Protein AF-0000000083897478 (afdb_homodimer)

Structure (mmCIF, N/CA/C/O backbone):
data_AF-0000000083897478-model_v1
#
loop_
_entity.id
_entity.type
_entity.pdbx_description
1 polymer 'BAR domain-containing protein'
#
loop_
_atom_site.group_PDB
_atom_site.id
_atom_site.type_symbol
_atom_site.label_atom_id
_atom_site.label_alt_id
_atom_site.label_comp_id
_atom_site.label_asym_id
_atom_site.label_entity_id
_atom_site.label_seq_id
_atom_site.pdbx_PDB_ins_code
_atom_site.Cartn_x
_atom_site.Cartn_y
_atom_site.Cartn_z
_atom_site.occupancy
_atom_site.B_iso_or_equiv
_atom_site.auth_seq_id
_atom_site.auth_comp_id
_atom_site.auth_asym_id
_atom_site.auth_atom_id
_atom_site.pdbx_PDB_model_num
ATOM 1 N N . LYS A 1 1 ? 1.469 -57.281 -15.812 1 53.16 1 LYS A N 1
ATOM 2 C CA . LYS A 1 1 ? 0.542 -56.312 -16.391 1 53.16 1 LYS A CA 1
ATOM 3 C C . LYS A 1 1 ? -0.141 -55.5 -15.297 1 53.16 1 LYS A C 1
ATOM 5 O O . LYS A 1 1 ? -0.226 -54.25 -15.398 1 53.16 1 LYS A O 1
ATOM 10 N N . THR A 1 2 ? -0.532 -56.094 -14.195 1 53.53 2 THR A N 1
ATOM 11 C CA . THR A 1 2 ? -1.272 -55.438 -13.117 1 53.53 2 THR A CA 1
ATOM 12 C C . THR A 1 2 ? -0.36 -54.5 -12.312 1 53.53 2 THR A C 1
ATOM 14 O O . THR A 1 2 ? -0.757 -53.406 -11.945 1 53.53 2 THR A O 1
ATOM 17 N N . ASN A 1 3 ? 0.884 -55 -12.125 1 54.34 3 ASN A N 1
ATOM 18 C CA . ASN A 1 3 ? 1.812 -54.219 -11.312 1 54.34 3 ASN A CA 1
ATOM 19 C C . ASN A 1 3 ? 2.254 -52.938 -12.039 1 54.34 3 ASN A C 1
ATOM 21 O O . ASN A 1 3 ? 2.385 -51.906 -11.422 1 54.34 3 ASN A O 1
ATOM 25 N N . LEU A 1 4 ? 2.527 -53.125 -13.305 1 49.84 4 LEU A N 1
ATOM 26 C CA . LEU A 1 4 ? 2.93 -51.969 -14.109 1 49.84 4 LEU A CA 1
ATOM 27 C C . LEU A 1 4 ? 1.809 -50.938 -14.172 1 49.84 4 LEU A C 1
ATOM 29 O O . LEU A 1 4 ? 2.062 -49.719 -14.094 1 49.84 4 LEU A O 1
ATOM 33 N N . LEU A 1 5 ? 0.63 -51.406 -14.336 1 52.62 5 LEU A N 1
ATOM 34 C CA . LEU A 1 5 ? -0.529 -50.531 -14.359 1 52.62 5 LEU A CA 1
ATOM 35 C C . LEU A 1 5 ? -0.685 -49.812 -13.023 1 52.62 5 LEU A C 1
ATOM 37 O O . LEU A 1 5 ? -1.032 -48.625 -13 1 52.62 5 LEU A O 1
ATOM 41 N N . LYS A 1 6 ? -0.397 -50.625 -11.984 1 56.25 6 LYS A N 1
ATOM 42 C CA . LYS A 1 6 ? -0.484 -50.031 -10.656 1 56.25 6 LYS A CA 1
ATOM 43 C C . LYS A 1 6 ? 0.585 -48.969 -10.461 1 56.25 6 LYS A C 1
ATOM 45 O O . LYS A 1 6 ? 0.312 -47.906 -9.898 1 56.25 6 LYS A O 1
ATOM 50 N N . LEU A 1 7 ? 1.729 -49.281 -10.906 1 50.38 7 LEU A N 1
ATOM 51 C CA . LEU A 1 7 ? 2.824 -48.312 -10.781 1 50.38 7 LEU A CA 1
ATOM 52 C C . LEU A 1 7 ? 2.557 -47.062 -11.609 1 50.38 7 LEU A C 1
ATOM 54 O O . LEU A 1 7 ? 2.84 -45.969 -11.172 1 50.38 7 LEU A O 1
ATOM 58 N N . GLU A 1 8 ? 2.018 -47.312 -12.75 1 58.03 8 GLU A N 1
ATOM 59 C CA . GLU A 1 8 ? 1.649 -46.219 -13.617 1 58.03 8 GLU A CA 1
ATOM 60 C C . GLU A 1 8 ? 0.561 -45.344 -12.969 1 58.03 8 GLU A C 1
ATOM 62 O O . GLU A 1 8 ? 0.608 -44.125 -13.039 1 58.03 8 GLU A O 1
ATOM 67 N N . PHE A 1 9 ? -0.264 -46.156 -12.32 1 58.88 9 PHE A N 1
ATOM 68 C CA . PHE A 1 9 ? -1.345 -45.438 -11.633 1 58.88 9 PHE A CA 1
ATOM 69 C C . PHE A 1 9 ? -0.81 -44.656 -10.445 1 58.88 9 PHE A C 1
ATOM 71 O O . PHE A 1 9 ? -1.193 -43.5 -10.242 1 58.88 9 PHE A O 1
ATOM 78 N N . LEU A 1 10 ? 0.057 -45.25 -9.758 1 56.03 10 LEU A N 1
ATOM 79 C CA . LEU A 1 10 ? 0.607 -44.594 -8.578 1 56.03 10 LEU A CA 1
ATOM 80 C C . LEU A 1 10 ? 1.448 -43.375 -8.977 1 56.03 10 LEU A C 1
ATOM 82 O O . LEU A 1 10 ? 1.384 -42.344 -8.32 1 56.03 10 LEU A O 1
ATOM 86 N N . GLU A 1 11 ? 2.303 -43.625 -9.945 1 64.94 11 GLU A N 1
ATOM 87 C CA . GLU A 1 11 ? 3.115 -42.5 -10.422 1 64.94 11 GLU A CA 1
ATOM 88 C C . GLU A 1 11 ? 2.242 -41.375 -10.93 1 64.94 11 GLU A C 1
ATOM 90 O O . GLU A 1 11 ? 2.533 -40.188 -10.672 1 64.94 11 GLU A O 1
ATOM 95 N N . GLY A 1 12 ? 1.214 -41.812 -11.523 1 67.38 12 GLY A N 1
ATOM 96 C CA . GLY A 1 12 ? 0.266 -40.812 -11.984 1 67.38 12 GLY A CA 1
ATOM 97 C C . GLY A 1 12 ? -0.373 -40 -10.859 1 67.38 12 GLY A C 1
ATOM 98 O O . GLY A 1 12 ? -0.502 -38.781 -10.945 1 67.38 12 GLY A O 1
ATOM 99 N N . LEU A 1 13 ? -0.643 -40.75 -9.82 1 68.5 13 LEU A N 1
ATOM 100 C CA . LEU A 1 13 ? -1.272 -40.125 -8.672 1 68.5 13 LEU A CA 1
ATOM 101 C C . LEU A 1 13 ? -0.302 -39.156 -7.98 1 68.5 13 LEU A C 1
ATOM 103 O O . LEU A 1 13 ? -0.696 -38.094 -7.539 1 68.5 13 LEU A O 1
ATOM 107 N N . ASN A 1 14 ? 0.875 -39.656 -7.996 1 79.12 14 ASN A N 1
ATOM 108 C CA . ASN A 1 14 ? 1.877 -38.812 -7.352 1 79.12 14 ASN A CA 1
ATOM 109 C C . ASN A 1 14 ? 2.113 -37.531 -8.133 1 79.12 14 ASN A C 1
ATOM 111 O O . ASN A 1 14 ? 2.246 -36.438 -7.539 1 79.12 14 ASN A O 1
ATOM 115 N N . ILE A 1 15 ? 2.107 -37.656 -9.414 1 79.5 15 ILE A N 1
ATOM 116 C CA . ILE A 1 15 ? 2.326 -36.5 -10.258 1 79.5 15 ILE A CA 1
ATOM 117 C C . ILE A 1 15 ? 1.143 -35.531 -10.133 1 79.5 15 ILE A C 1
ATOM 119 O O . ILE A 1 15 ? 1.325 -34.312 -10.047 1 79.5 15 ILE A O 1
ATOM 123 N N . GLU A 1 16 ? 0.007 -36.125 -10.086 1 82.62 16 GLU A N 1
ATOM 124 C CA . GLU A 1 16 ? -1.196 -35.312 -9.961 1 82.62 16 GLU A CA 1
ATOM 125 C C . GLU A 1 16 ? -1.204 -34.531 -8.648 1 82.62 16 GLU A C 1
ATOM 127 O O . GLU A 1 16 ? -1.572 -33.375 -8.609 1 82.62 16 GLU A O 1
ATOM 132 N N . ARG A 1 17 ? -0.839 -35.219 -7.68 1 85.44 17 ARG A N 1
ATOM 133 C CA . ARG A 1 17 ? -0.801 -34.594 -6.371 1 85.44 17 ARG A CA 1
ATOM 134 C C . ARG A 1 17 ? 0.211 -33.438 -6.352 1 85.44 17 ARG A C 1
ATOM 136 O O . ARG A 1 17 ? -0.065 -32.375 -5.809 1 85.44 17 ARG A O 1
ATOM 143 N N . ARG A 1 18 ? 1.296 -33.625 -6.898 1 83.56 18 ARG A N 1
ATOM 144 C CA . ARG A 1 18 ? 2.332 -32.625 -6.934 1 83.56 18 ARG A CA 1
ATOM 145 C C . ARG A 1 18 ? 1.878 -31.406 -7.742 1 83.56 18 ARG A C 1
ATOM 147 O O . ARG A 1 18 ? 2.107 -30.25 -7.344 1 83.56 18 ARG A O 1
ATOM 154 N N . MET A 1 19 ? 1.272 -31.719 -8.852 1 87.06 19 MET A N 1
ATOM 155 C CA . MET A 1 19 ? 0.781 -30.641 -9.703 1 87.06 19 MET A CA 1
ATOM 156 C C . MET A 1 19 ? -0.287 -29.812 -8.984 1 87.06 19 MET A C 1
ATOM 158 O O . MET A 1 19 ? -0.298 -28.594 -9.07 1 87.06 19 MET A O 1
ATOM 162 N N . GLU A 1 20 ? -1.126 -30.516 -8.32 1 90.12 20 GLU A N 1
ATOM 163 C CA . GLU A 1 20 ? -2.172 -29.828 -7.582 1 90.12 20 GLU A CA 1
ATOM 164 C C . GLU A 1 20 ? -1.58 -28.953 -6.48 1 90.12 20 GLU A C 1
ATOM 166 O O . GLU A 1 20 ? -2.062 -27.844 -6.234 1 90.12 20 GLU A O 1
ATOM 171 N N . LEU A 1 21 ? -0.579 -29.453 -5.855 1 90.31 21 LEU A N 1
ATOM 172 C CA . LEU A 1 21 ? 0.091 -28.688 -4.812 1 90.31 21 LEU A CA 1
ATOM 173 C C . LEU A 1 21 ? 0.73 -27.438 -5.387 1 90.31 21 LEU A C 1
ATOM 175 O O . LEU A 1 21 ? 0.598 -26.344 -4.812 1 90.31 21 LEU A O 1
ATOM 179 N N . VAL A 1 22 ? 1.397 -27.547 -6.52 1 90 22 VAL A N 1
ATOM 180 C CA . VAL A 1 22 ? 2.014 -26.406 -7.184 1 90 22 VAL A CA 1
ATOM 181 C C . VAL A 1 22 ? 0.939 -25.406 -7.574 1 90 22 VAL A C 1
ATOM 183 O O . VAL A 1 22 ? 1.136 -24.188 -7.434 1 90 22 VAL A O 1
ATOM 186 N N . ARG A 1 23 ? -0.136 -25.859 -8.039 1 94.12 23 ARG A N 1
ATOM 187 C CA . ARG A 1 23 ? -1.241 -25 -8.438 1 94.12 23 ARG A CA 1
ATOM 188 C C . ARG A 1 23 ? -1.737 -24.172 -7.258 1 94.12 23 ARG A C 1
ATOM 190 O O . ARG A 1 23 ? -1.846 -22.938 -7.359 1 94.12 23 ARG A O 1
ATOM 197 N N . VAL A 1 24 ? -2.012 -24.828 -6.148 1 95.31 24 VAL A N 1
ATOM 198 C CA . VAL A 1 24 ? -2.568 -24.172 -4.965 1 95.31 24 VAL A CA 1
ATOM 199 C C . VAL A 1 24 ? -1.572 -23.156 -4.418 1 95.31 24 VAL A C 1
ATOM 201 O O . VAL A 1 24 ? -1.948 -22.031 -4.078 1 95.31 24 VAL A O 1
ATOM 204 N N . VAL A 1 25 ? -0.342 -23.578 -4.348 1 93.94 25 VAL A N 1
ATOM 205 C CA . VAL A 1 25 ? 0.704 -22.703 -3.826 1 93.94 25 VAL A CA 1
ATOM 206 C C . VAL A 1 25 ? 0.848 -21.484 -4.719 1 93.94 25 VAL A C 1
ATOM 208 O O . VAL A 1 25 ? 0.965 -20.359 -4.227 1 93.94 25 VAL A O 1
ATOM 211 N N . SER A 1 26 ? 0.849 -21.688 -6.023 1 94.06 26 SER A N 1
ATOM 212 C CA . SER A 1 26 ? 0.955 -20.594 -6.977 1 94.06 26 SER A CA 1
ATOM 213 C C . SER A 1 26 ? -0.237 -19.641 -6.867 1 94.06 26 SER A C 1
ATOM 215 O O . SER A 1 26 ? -0.071 -18.422 -6.883 1 94.06 26 SER A O 1
ATOM 217 N N . HIS A 1 27 ? -1.351 -20.219 -6.703 1 96.38 27 HIS A N 1
ATOM 218 C CA . HIS A 1 27 ? -2.57 -19.438 -6.57 1 96.38 27 HIS A CA 1
ATOM 219 C C . HIS A 1 27 ? -2.537 -18.578 -5.312 1 96.38 27 HIS A C 1
ATOM 221 O O . HIS A 1 27 ? -2.805 -17.375 -5.375 1 96.38 27 HIS A O 1
ATOM 227 N N . ASN A 1 28 ? -2.23 -19.156 -4.234 1 96.56 28 ASN A N 1
ATOM 228 C CA . ASN A 1 28 ? -2.205 -18.453 -2.961 1 96.56 28 ASN A CA 1
ATOM 229 C C . ASN A 1 28 ? -1.157 -17.344 -2.957 1 96.56 28 ASN A C 1
ATOM 231 O O . ASN A 1 28 ? -1.423 -16.234 -2.492 1 96.56 28 ASN A O 1
ATOM 235 N N . THR A 1 29 ? 0.004 -17.656 -3.449 1 96.12 29 THR A N 1
ATOM 236 C CA . THR A 1 29 ? 1.074 -16.672 -3.52 1 96.12 29 THR A CA 1
ATOM 237 C C . THR A 1 29 ? 0.668 -15.5 -4.402 1 96.12 29 THR A C 1
ATOM 239 O O . THR A 1 29 ? 0.901 -14.336 -4.051 1 96.12 29 THR A O 1
ATOM 242 N N . HIS A 1 30 ? 0.073 -15.836 -5.496 1 96.5 30 HIS A N 1
ATOM 243 C CA . HIS A 1 30 ? -0.423 -14.812 -6.406 1 96.5 30 HIS A CA 1
ATOM 244 C C . HIS A 1 30 ? -1.408 -13.883 -5.707 1 96.5 30 HIS A C 1
ATOM 246 O O . HIS A 1 30 ? -1.265 -12.656 -5.766 1 96.5 30 HIS A O 1
ATOM 252 N N . LYS A 1 31 ? -2.322 -14.461 -5.082 1 97.25 31 LYS A N 1
ATOM 253 C CA . LYS A 1 31 ? -3.377 -13.703 -4.414 1 97.25 31 LYS A CA 1
ATOM 254 C C . LYS A 1 31 ? -2.797 -12.766 -3.363 1 97.25 31 LYS A C 1
ATOM 256 O O . LYS A 1 31 ? -3.15 -11.586 -3.314 1 97.25 31 LYS A O 1
ATOM 261 N N . LYS A 1 32 ? -1.965 -13.281 -2.518 1 97.44 32 LYS A N 1
ATOM 262 C CA . LYS A 1 32 ? -1.37 -12.469 -1.457 1 97.44 32 LYS A CA 1
ATOM 263 C C . LYS A 1 32 ? -0.482 -11.375 -2.033 1 97.44 32 LYS A C 1
ATOM 265 O O . LYS A 1 32 ? -0.435 -10.266 -1.5 1 97.44 32 LYS A O 1
ATOM 270 N N . MET A 1 33 ? 0.235 -11.672 -3.082 1 96.69 33 MET A N 1
ATOM 271 C CA . MET A 1 33 ? 1.104 -10.688 -3.709 1 96.69 33 MET A CA 1
ATOM 272 C C . MET A 1 33 ? 0.288 -9.547 -4.305 1 96.69 33 MET A C 1
ATOM 274 O O . MET A 1 33 ? 0.686 -8.383 -4.227 1 96.69 33 MET A O 1
ATOM 278 N N . VAL A 1 34 ? -0.847 -9.891 -4.91 1 96.5 34 VAL A N 1
ATOM 279 C CA . VAL A 1 34 ? -1.739 -8.891 -5.48 1 96.5 34 VAL A CA 1
ATOM 280 C C . VAL A 1 34 ? -2.18 -7.91 -4.391 1 96.5 34 VAL A C 1
ATOM 282 O O . VAL A 1 34 ? -2.266 -6.703 -4.629 1 96.5 34 VAL A O 1
ATOM 285 N N . SER A 1 35 ? -2.383 -8.406 -3.213 1 95.69 35 SER A N 1
ATOM 286 C CA . SER A 1 35 ? -2.84 -7.582 -2.1 1 95.69 35 SER A CA 1
ATOM 287 C C . SER A 1 35 ? -1.755 -6.609 -1.649 1 95.69 35 SER A C 1
ATOM 289 O O . SER A 1 35 ? -2.043 -5.621 -0.971 1 95.69 35 SER A O 1
ATOM 291 N N . CYS A 1 36 ? -0.493 -6.852 -2.018 1 95.25 36 CYS A N 1
ATOM 292 C CA . CYS A 1 36 ? 0.625 -6.004 -1.612 1 95.25 36 CYS A CA 1
ATOM 293 C C . CYS A 1 36 ? 0.799 -4.832 -2.57 1 95.25 36 CYS A C 1
ATOM 295 O O . CYS A 1 36 ? 1.509 -3.875 -2.264 1 95.25 36 CYS A O 1
ATOM 297 N N . LEU A 1 37 ? 0.216 -4.918 -3.732 1 93.38 37 LEU A N 1
ATOM 298 C CA . LEU A 1 37 ? 0.364 -3.871 -4.738 1 93.38 37 LEU A CA 1
ATOM 299 C C . LEU A 1 37 ? -0.63 -2.74 -4.496 1 93.38 37 LEU A C 1
ATOM 301 O O . LEU A 1 37 ? -1.756 -2.982 -4.055 1 93.38 37 LEU A O 1
ATOM 305 N N . GLN A 1 38 ? -0.281 -1.584 -4.77 1 91.19 38 GLN A N 1
ATOM 306 C CA . GLN A 1 38 ? -1.121 -0.417 -4.52 1 91.19 38 GLN A CA 1
ATOM 307 C C . GLN A 1 38 ? -1.828 0.035 -5.793 1 91.19 38 GLN A C 1
ATOM 309 O O . GLN A 1 38 ? -2.863 0.701 -5.73 1 91.19 38 GLN A O 1
ATOM 314 N N . GLY A 1 39 ? -1.326 -0.316 -6.898 1 87.5 39 GLY A N 1
ATOM 315 C CA . GLY A 1 39 ? -1.896 0.089 -8.172 1 87.5 39 GLY A CA 1
ATOM 316 C C . GLY A 1 39 ? -2.961 -0.866 -8.68 1 87.5 39 GLY A C 1
ATOM 317 O O . GLY A 1 39 ? -3.168 -1.936 -8.102 1 87.5 39 GLY A O 1
ATOM 318 N N . HIS A 1 40 ? -3.648 -0.454 -9.711 1 85.25 40 HIS A N 1
ATOM 319 C CA . HIS A 1 40 ? -4.664 -1.274 -10.359 1 85.25 40 HIS A CA 1
ATOM 320 C C . HIS A 1 40 ? -4.035 -2.293 -11.305 1 85.25 40 HIS A C 1
ATOM 322 O O . HIS A 1 40 ? -3.502 -1.927 -12.352 1 85.25 40 HIS A O 1
ATOM 328 N N . ILE A 1 41 ? -4.215 -3.406 -10.977 1 88.19 41 ILE A N 1
ATOM 329 C CA . ILE A 1 41 ? -3.645 -4.484 -11.773 1 88.19 41 ILE A CA 1
ATOM 330 C C . ILE A 1 41 ? -4.277 -4.48 -13.164 1 88.19 41 ILE A C 1
ATOM 332 O O . ILE A 1 41 ? -5.492 -4.324 -13.297 1 88.19 41 ILE A O 1
ATOM 336 N N . GLY A 1 42 ? -3.5 -4.691 -14.195 1 89 42 GLY A N 1
ATOM 337 C CA . GLY A 1 42 ? -4 -4.781 -15.562 1 89 42 GLY A CA 1
ATOM 338 C C . GLY A 1 42 ? -4.105 -3.43 -16.25 1 89 42 GLY A C 1
ATOM 339 O O . GLY A 1 42 ? -4.293 -3.357 -17.469 1 89 42 GLY A O 1
ATOM 340 N N . ALA A 1 43 ? -4.027 -2.359 -15.469 1 88.81 43 ALA A N 1
ATOM 341 C CA . ALA A 1 43 ? -4.129 -1.023 -16.047 1 88.81 43 ALA A CA 1
ATOM 342 C C . ALA A 1 43 ? -2.82 -0.616 -16.719 1 88.81 43 ALA A C 1
ATOM 344 O O . ALA A 1 43 ? -1.753 -1.129 -16.375 1 88.81 43 ALA A O 1
ATOM 345 N N . GLU A 1 44 ? -2.971 0.262 -17.672 1 91.06 44 GLU A N 1
ATOM 346 C CA . GLU A 1 44 ? -1.782 0.799 -18.328 1 91.06 44 GLU A CA 1
ATOM 347 C C . GLU A 1 44 ? -0.993 1.701 -17.375 1 91.06 44 GLU A C 1
ATOM 349 O O . GLU A 1 44 ? -1.524 2.172 -16.375 1 91.06 44 GLU A O 1
ATOM 354 N N . ALA A 1 45 ? 0.242 2 -17.719 1 90.38 45 ALA A N 1
ATOM 355 C CA . ALA A 1 45 ? 1.207 2.697 -16.875 1 90.38 45 ALA A CA 1
ATOM 356 C C . ALA A 1 45 ? 0.659 4.043 -16.406 1 90.38 45 ALA A C 1
ATOM 358 O O . ALA A 1 45 ? 0.707 4.363 -15.211 1 90.38 45 ALA A O 1
ATOM 359 N N . GLU A 1 46 ? 0.128 4.805 -17.281 1 92.25 46 GLU A N 1
ATOM 360 C CA . GLU A 1 46 ? -0.34 6.148 -16.953 1 92.25 46 GLU A CA 1
ATOM 361 C C . GLU A 1 46 ? -1.511 6.094 -15.969 1 92.25 46 GLU A C 1
ATOM 363 O O . GLU A 1 46 ? -1.548 6.848 -15 1 92.25 46 GLU A O 1
ATOM 368 N N . LYS A 1 47 ? -2.443 5.301 -16.344 1 93.19 47 LYS A N 1
ATOM 369 C CA . LYS A 1 47 ? -3.607 5.148 -15.477 1 93.19 47 LYS A CA 1
ATOM 370 C C . LYS A 1 47 ? -3.205 4.617 -14.109 1 93.19 47 LYS A C 1
ATOM 372 O O . LYS A 1 47 ? -3.74 5.047 -13.086 1 93.19 47 LYS A O 1
ATOM 377 N N . ARG A 1 48 ? -2.252 3.723 -14.039 1 93 48 ARG A N 1
ATOM 378 C CA . ARG A 1 48 ? -1.775 3.146 -12.781 1 93 48 ARG A CA 1
ATOM 379 C C . ARG A 1 48 ? -1.095 4.203 -11.922 1 93 48 ARG A C 1
ATOM 381 O O . ARG A 1 48 ? -1.331 4.273 -10.711 1 93 48 ARG A O 1
ATOM 388 N N . HIS A 1 49 ? -0.267 4.996 -12.539 1 94.81 49 HIS A N 1
ATOM 389 C CA . HIS A 1 49 ? 0.443 6.051 -11.828 1 94.81 49 HIS A CA 1
ATOM 390 C C . HIS A 1 49 ? -0.53 7.023 -11.172 1 94.81 49 HIS A C 1
ATOM 392 O O . HIS A 1 49 ? -0.367 7.383 -10 1 94.81 49 HIS A O 1
ATOM 398 N N . LYS A 1 50 ? -1.567 7.391 -11.875 1 94.75 50 LYS A N 1
ATOM 399 C CA . LYS A 1 50 ? -2.533 8.383 -11.422 1 94.75 50 LYS A CA 1
ATOM 400 C C . LYS A 1 50 ? -3.35 7.859 -10.242 1 94.75 50 LYS A C 1
ATOM 402 O O . LYS A 1 50 ? -3.785 8.633 -9.383 1 94.75 50 LYS A O 1
ATOM 407 N N . LYS A 1 51 ? -3.471 6.621 -10.141 1 94.12 51 LYS A N 1
ATOM 408 C CA . LYS A 1 51 ? -4.348 6.031 -9.133 1 94.12 51 LYS A CA 1
ATOM 409 C C . LYS A 1 51 ? -3.57 5.672 -7.867 1 94.12 51 LYS A C 1
ATOM 411 O O . LYS A 1 51 ? -4.164 5.316 -6.848 1 94.12 51 LYS A O 1
ATOM 416 N N . LEU A 1 52 ? -2.273 5.809 -7.93 1 96.25 52 LEU A N 1
ATOM 417 C CA . LEU A 1 52 ? -1.457 5.496 -6.762 1 96.25 52 LEU A CA 1
ATOM 418 C C . LEU A 1 52 ? -1.674 6.523 -5.656 1 96.25 52 LEU A C 1
ATOM 420 O O . LEU A 1 52 ? -1.687 7.73 -5.918 1 96.25 52 LEU A O 1
ATOM 424 N N . PRO A 1 53 ? -1.893 6.07 -4.434 1 96.31 53 PRO A N 1
ATOM 425 C CA . PRO A 1 53 ? -1.982 7.004 -3.309 1 96.31 53 PRO A CA 1
ATOM 426 C C . PRO A 1 53 ? -0.788 7.953 -3.232 1 96.31 53 PRO A C 1
ATOM 428 O O . PRO A 1 53 ? -0.947 9.125 -2.883 1 96.31 53 PRO A O 1
ATOM 431 N N . LEU A 1 54 ? 0.323 7.496 -3.588 1 96.75 54 LEU A N 1
ATOM 432 C CA . LEU A 1 54 ? 1.534 8.312 -3.559 1 96.75 54 LEU A CA 1
ATOM 433 C C . LEU A 1 54 ? 1.432 9.469 -4.539 1 96.75 54 LEU A C 1
ATOM 435 O O . LEU A 1 54 ? 1.936 10.562 -4.27 1 96.75 54 LEU A O 1
ATOM 439 N N . THR A 1 55 ? 0.811 9.203 -5.664 1 97.69 55 THR A N 1
ATOM 440 C CA . THR A 1 55 ? 0.585 10.281 -6.625 1 97.69 55 THR A CA 1
ATOM 441 C C . THR A 1 55 ? -0.365 11.328 -6.051 1 97.69 55 THR A C 1
ATOM 443 O O . THR A 1 55 ? -0.144 12.531 -6.219 1 97.69 55 THR A O 1
ATOM 446 N N . ALA A 1 56 ? -1.363 10.867 -5.402 1 97.56 56 ALA A N 1
ATOM 447 C CA . ALA A 1 56 ? -2.312 11.781 -4.77 1 97.56 56 ALA A CA 1
ATOM 448 C C . ALA A 1 56 ? -1.633 12.625 -3.695 1 97.56 56 ALA A C 1
ATOM 450 O O . ALA A 1 56 ? -1.912 13.812 -3.562 1 97.56 56 ALA A O 1
ATOM 451 N N . LEU A 1 57 ? -0.774 12.031 -2.949 1 97.62 57 LEU A N 1
ATOM 452 C CA . LEU A 1 57 ? -0.008 12.75 -1.938 1 97.62 57 LEU A CA 1
ATOM 453 C C . LEU A 1 57 ? 0.879 13.812 -2.58 1 97.62 57 LEU A C 1
ATOM 455 O O . LEU A 1 57 ? 0.931 14.953 -2.111 1 97.62 57 LEU A O 1
ATOM 459 N N . SER A 1 58 ? 1.553 13.406 -3.625 1 98.06 58 SER A N 1
ATOM 460 C CA . SER A 1 58 ? 2.391 14.344 -4.367 1 98.06 58 SER A CA 1
ATOM 461 C C . SER A 1 58 ? 1.593 15.562 -4.812 1 98.06 58 SER A C 1
ATOM 463 O O . SER A 1 58 ? 2.02 16.703 -4.602 1 98.06 58 SER A O 1
ATOM 465 N N . GLN A 1 59 ? 0.436 15.328 -5.34 1 97.75 59 GLN A N 1
ATOM 466 C CA . GLN A 1 59 ? -0.405 16.406 -5.848 1 97.75 59 GLN A CA 1
ATOM 467 C C . GLN A 1 59 ? -0.873 17.312 -4.715 1 97.75 59 GLN A C 1
ATOM 469 O O . GLN A 1 59 ? -0.886 18.547 -4.855 1 97.75 59 GLN A O 1
ATOM 474 N N . ALA A 1 60 ? -1.213 16.688 -3.652 1 97.06 60 ALA A N 1
ATOM 475 C CA . ALA A 1 60 ? -1.652 17.469 -2.49 1 97.06 60 ALA A CA 1
ATOM 476 C C . ALA A 1 60 ? -0.533 18.359 -1.974 1 97.06 60 ALA A C 1
ATOM 478 O O . ALA A 1 60 ? -0.776 19.516 -1.597 1 97.06 60 ALA A O 1
ATOM 479 N N . MET A 1 61 ? 0.66 17.875 -1.966 1 95.5 61 MET A N 1
ATOM 480 C CA . MET A 1 61 ? 1.804 18.641 -1.469 1 95.5 61 MET A CA 1
ATOM 481 C C . MET A 1 61 ? 2.143 19.797 -2.408 1 95.5 61 MET A C 1
ATOM 483 O O . MET A 1 61 ? 2.389 20.906 -1.959 1 95.5 61 MET A O 1
ATOM 487 N N . VAL A 1 62 ? 2.09 19.516 -3.691 1 96.12 62 VAL A N 1
ATOM 488 C CA . VAL A 1 62 ? 2.385 20.562 -4.672 1 96.12 62 VAL A CA 1
ATOM 489 C C . VAL A 1 62 ? 1.329 21.656 -4.586 1 96.12 62 VAL A C 1
ATOM 491 O O . VAL A 1 62 ? 1.663 22.844 -4.559 1 96.12 62 VAL A O 1
ATOM 494 N N . GLU A 1 63 ? 0.106 21.266 -4.496 1 95.88 63 GLU A N 1
ATOM 495 C CA . GLU A 1 63 ? -0.985 22.219 -4.375 1 95.88 63 GLU A CA 1
ATOM 496 C C . GLU A 1 63 ? -0.864 23.031 -3.092 1 95.88 63 GLU A C 1
ATOM 498 O O . GLU A 1 63 ? -1.028 24.266 -3.105 1 95.88 63 GLU A O 1
ATOM 503 N N . GLY A 1 64 ? -0.61 22.344 -2.023 1 93.88 64 GLY A N 1
ATOM 504 C CA . GLY A 1 64 ? -0.428 23.016 -0.753 1 93.88 64 GLY A CA 1
ATOM 505 C C . GLY A 1 64 ? 0.733 24 -0.763 1 93.88 64 GLY A C 1
ATOM 506 O O . GLY A 1 64 ? 0.608 25.125 -0.277 1 93.88 64 GLY A O 1
ATOM 507 N N . GLY A 1 65 ? 1.835 23.562 -1.338 1 92.19 65 GLY A N 1
ATOM 508 C CA . GLY A 1 65 ? 2.98 24.438 -1.465 1 92.19 65 GLY A CA 1
ATOM 509 C C . GLY A 1 65 ? 2.68 25.688 -2.273 1 92.19 65 GLY A C 1
ATOM 510 O O . GLY A 1 65 ? 3.094 26.797 -1.901 1 92.19 65 GLY A O 1
ATOM 511 N N . THR A 1 66 ? 1.931 25.562 -3.328 1 93.56 66 THR A N 1
ATOM 512 C CA . THR A 1 66 ? 1.551 26.672 -4.184 1 93.56 66 THR A CA 1
ATOM 513 C C . THR A 1 66 ? 0.639 27.641 -3.436 1 93.56 66 THR A C 1
ATOM 515 O O . THR A 1 66 ? 0.786 28.859 -3.557 1 93.56 66 THR A O 1
ATOM 518 N N . GLN A 1 67 ? -0.219 27.156 -2.639 1 92.06 67 GLN A N 1
ATOM 519 C CA . GLN A 1 67 ? -1.17 27.969 -1.889 1 92.06 67 GLN A CA 1
ATOM 520 C C . GLN A 1 67 ? -0.465 28.766 -0.802 1 92.06 67 GLN A C 1
ATOM 522 O O . GLN A 1 67 ? -0.823 29.922 -0.546 1 92.06 67 GLN A O 1
ATOM 527 N N . LEU A 1 68 ? 0.524 28.172 -0.161 1 87.94 68 LEU A N 1
ATOM 528 C CA . LEU A 1 68 ? 1.239 28.828 0.923 1 87.94 68 LEU A CA 1
ATOM 529 C C . LEU A 1 68 ? 2.201 29.891 0.376 1 87.94 68 LEU A C 1
ATOM 531 O O . LEU A 1 68 ? 2.539 30.844 1.07 1 87.94 68 LEU A O 1
ATOM 535 N N . GLY A 1 69 ? 2.586 29.75 -0.845 1 85 69 GLY A N 1
ATOM 536 C CA . GLY A 1 69 ? 3.43 30.734 -1.499 1 85 69 GLY A CA 1
ATOM 537 C C . GLY A 1 69 ? 4.902 30.375 -1.492 1 85 69 GLY A C 1
ATOM 538 O O . GLY A 1 69 ? 5.363 29.656 -0.593 1 85 69 GLY A O 1
ATOM 539 N N . GLU A 1 70 ? 5.633 30.844 -2.453 1 75.81 70 GLU A N 1
ATOM 540 C CA . GLU A 1 70 ? 7.039 30.516 -2.674 1 75.81 70 GLU A CA 1
ATOM 541 C C . GLU A 1 70 ? 7.922 31.109 -1.584 1 75.81 70 GLU A C 1
ATOM 543 O O . GLU A 1 70 ? 9.039 30.641 -1.351 1 75.81 70 GLU A O 1
ATOM 548 N N . ASP A 1 71 ? 7.371 32.125 -0.882 1 79.06 71 ASP A N 1
ATOM 549 C CA . ASP A 1 71 ? 8.172 32.781 0.141 1 79.06 71 ASP A CA 1
ATOM 550 C C . ASP A 1 71 ? 8.047 32.062 1.486 1 79.06 71 ASP A C 1
ATOM 552 O O . ASP A 1 71 ? 8.766 32.406 2.432 1 79.06 71 ASP A O 1
ATOM 556 N N . SER A 1 72 ? 7.18 31.141 1.552 1 80 72 SER A N 1
ATOM 557 C CA . SER A 1 72 ? 6.996 30.359 2.777 1 80 72 SER A CA 1
ATOM 558 C C . SER A 1 72 ? 7.945 29.172 2.826 1 80 72 SER A C 1
ATOM 560 O O . SER A 1 72 ? 8.078 28.438 1.848 1 80 72 SER A O 1
ATOM 562 N N . SER A 1 73 ? 8.734 29.078 3.9 1 81.06 73 SER A N 1
ATOM 563 C CA . SER A 1 73 ? 9.633 27.953 4.082 1 81.06 73 SER A CA 1
ATOM 564 C C . SER A 1 73 ? 8.883 26.625 3.994 1 81.06 73 SER A C 1
ATOM 566 O O . SER A 1 73 ? 9.352 25.672 3.371 1 81.06 73 SER A O 1
ATOM 568 N N . ILE A 1 74 ? 7.707 26.625 4.535 1 84 74 ILE A N 1
ATOM 569 C CA . ILE A 1 74 ? 6.875 25.422 4.523 1 84 74 ILE A CA 1
ATOM 570 C C . ILE A 1 74 ? 6.434 25.125 3.096 1 84 74 ILE A C 1
ATOM 572 O O . ILE A 1 74 ? 6.457 23.969 2.666 1 84 74 ILE A O 1
ATOM 576 N N . GLY A 1 75 ? 6.008 26.172 2.445 1 88.25 75 GLY A N 1
ATOM 577 C CA . GLY A 1 75 ? 5.562 26 1.069 1 88.25 75 GLY A CA 1
ATOM 578 C C . GLY A 1 75 ? 6.648 25.469 0.154 1 88.25 75 GLY A C 1
ATOM 579 O O . GLY A 1 75 ? 6.41 24.562 -0.638 1 88.25 75 GLY A O 1
ATOM 580 N N . LYS A 1 76 ? 7.84 25.984 0.28 1 87.62 76 LYS A N 1
ATOM 581 C CA . LYS A 1 76 ? 8.977 25.547 -0.517 1 87.62 76 LYS A CA 1
ATOM 582 C C . LYS A 1 76 ? 9.281 24.062 -0.259 1 87.62 76 LYS A C 1
ATOM 584 O O . LYS A 1 76 ? 9.5 23.297 -1.198 1 87.62 76 LYS A O 1
ATOM 589 N N . MET A 1 77 ? 9.273 23.688 0.962 1 89.25 77 MET A N 1
ATOM 590 C CA . MET A 1 77 ? 9.57 22.312 1.329 1 89.25 77 MET A CA 1
ATOM 591 C C . MET A 1 77 ? 8.492 21.375 0.8 1 89.25 77 MET A C 1
ATOM 593 O O . MET A 1 77 ? 8.789 20.266 0.335 1 89.25 77 MET A O 1
ATOM 597 N N . MET A 1 78 ? 7.285 21.844 0.859 1 91.56 78 MET A N 1
ATOM 598 C CA . MET A 1 78 ? 6.18 21.016 0.363 1 91.56 78 MET A CA 1
ATOM 599 C C . MET A 1 78 ? 6.309 20.781 -1.138 1 91.56 78 MET A C 1
ATOM 601 O O . MET A 1 78 ? 6.043 19.688 -1.623 1 91.56 78 MET A O 1
ATOM 605 N N . GLU A 1 79 ? 6.707 21.812 -1.825 1 93.06 79 GLU A N 1
ATOM 606 C CA . GLU A 1 79 ? 6.895 21.688 -3.268 1 93.06 79 GLU A CA 1
ATOM 607 C C . GLU A 1 79 ? 7.996 20.688 -3.592 1 93.06 79 GLU A C 1
ATOM 609 O O . GLU A 1 79 ? 7.836 19.828 -4.473 1 93.06 79 GLU A O 1
ATOM 614 N N . VAL A 1 80 ? 9.055 20.781 -2.887 1 92.5 80 VAL A N 1
ATOM 615 C CA . VAL A 1 80 ? 10.172 19.844 -3.07 1 92.5 80 VAL A CA 1
ATOM 616 C C . VAL A 1 80 ? 9.711 18.422 -2.756 1 92.5 80 VAL A C 1
ATOM 618 O O . VAL A 1 80 ? 9.938 17.5 -3.545 1 92.5 80 VAL A O 1
ATOM 621 N N . CYS A 1 81 ? 9.039 18.281 -1.65 1 94.75 81 CYS A N 1
ATOM 622 C CA . CYS A 1 81 ? 8.547 16.969 -1.251 1 94.75 81 CYS A CA 1
ATOM 623 C C . CYS A 1 81 ? 7.57 16.422 -2.281 1 94.75 81 CYS A C 1
ATOM 625 O O . CYS A 1 81 ? 7.605 15.227 -2.6 1 94.75 81 CYS A O 1
ATOM 627 N N . GLY A 1 82 ? 6.676 17.312 -2.732 1 96.69 82 GLY A N 1
ATOM 628 C CA . GLY A 1 82 ? 5.727 16.891 -3.748 1 96.69 82 GLY A CA 1
ATOM 629 C C . GLY A 1 82 ? 6.395 16.328 -4.988 1 96.69 82 GLY A C 1
ATOM 630 O O . GLY A 1 82 ? 5.965 15.297 -5.52 1 96.69 82 GLY A O 1
ATOM 631 N N . GLU A 1 83 ? 7.43 16.938 -5.438 1 96.56 83 GLU A N 1
ATOM 632 C CA . GLU A 1 83 ? 8.172 16.484 -6.609 1 96.56 83 GLU A CA 1
ATOM 633 C C . GLU A 1 83 ? 8.852 15.141 -6.34 1 96.56 83 GLU A C 1
ATOM 635 O O . GLU A 1 83 ? 8.828 14.25 -7.188 1 96.56 83 GLU A O 1
ATOM 640 N N . VAL A 1 84 ? 9.438 15.062 -5.246 1 97.5 84 VAL A N 1
ATOM 641 C CA . VAL A 1 84 ? 10.125 13.828 -4.867 1 97.5 84 VAL A CA 1
ATOM 642 C C . VAL A 1 84 ? 9.117 12.68 -4.793 1 97.5 84 VAL A C 1
ATOM 644 O O . VAL A 1 84 ? 9.359 11.594 -5.328 1 97.5 84 VAL A O 1
ATOM 647 N N . GLU A 1 85 ? 7.965 12.969 -4.121 1 97.69 85 GLU A N 1
ATOM 648 C CA . GLU A 1 85 ? 6.938 11.938 -3.998 1 97.69 85 GLU A CA 1
ATOM 649 C C . GLU A 1 85 ? 6.438 11.492 -5.367 1 97.69 85 GLU A C 1
ATOM 651 O O . GLU A 1 85 ? 6.086 10.328 -5.559 1 97.69 85 GLU A O 1
ATOM 656 N N . ASN A 1 86 ? 6.426 12.422 -6.277 1 98.06 86 ASN A N 1
ATOM 657 C CA . ASN A 1 86 ? 6.008 12.07 -7.633 1 98.06 86 ASN A CA 1
ATOM 658 C C . ASN A 1 86 ? 7.004 11.117 -8.289 1 98.06 86 ASN A C 1
ATOM 660 O O . ASN A 1 86 ? 6.605 10.195 -9 1 98.06 86 ASN A O 1
ATOM 664 N N . ARG A 1 87 ? 8.242 11.352 -8.133 1 98.19 87 ARG A N 1
ATOM 665 C CA . ARG A 1 87 ? 9.266 10.469 -8.664 1 98.19 87 ARG A CA 1
ATOM 666 C C . ARG A 1 87 ? 9.211 9.094 -7.996 1 98.19 87 ARG A C 1
ATOM 668 O O . ARG A 1 87 ? 9.383 8.07 -8.656 1 98.19 87 ARG A O 1
ATOM 675 N N . LEU A 1 88 ? 8.992 9.164 -6.703 1 98.31 88 LEU A N 1
ATOM 676 C CA . LEU A 1 88 ? 8.844 7.902 -5.992 1 98.31 88 LEU A CA 1
ATOM 677 C C . LEU A 1 88 ? 7.633 7.129 -6.508 1 98.31 88 LEU A C 1
ATOM 679 O O . LEU A 1 88 ? 7.684 5.902 -6.629 1 98.31 88 LEU A O 1
ATOM 683 N N . ALA A 1 89 ? 6.562 7.832 -6.816 1 97.94 89 ALA A N 1
ATOM 684 C CA . ALA A 1 89 ? 5.379 7.199 -7.391 1 97.94 89 ALA A CA 1
ATOM 685 C C . ALA A 1 89 ? 5.699 6.551 -8.734 1 97.94 89 ALA A C 1
ATOM 687 O O . ALA A 1 89 ? 5.203 5.469 -9.047 1 97.94 89 ALA A O 1
ATOM 688 N N . THR A 1 90 ? 6.504 7.16 -9.5 1 98 90 THR A N 1
ATOM 689 C CA . THR A 1 90 ? 6.914 6.625 -10.789 1 98 90 THR A CA 1
ATOM 690 C C . THR A 1 90 ? 7.703 5.328 -10.617 1 98 90 THR A C 1
ATOM 692 O O . THR A 1 90 ? 7.453 4.344 -11.312 1 98 90 THR A O 1
ATOM 695 N N . GLU A 1 91 ? 8.609 5.344 -9.664 1 98 91 GLU A N 1
ATOM 696 C CA . GLU A 1 91 ? 9.383 4.137 -9.383 1 98 91 GLU A CA 1
ATOM 697 C C . GLU A 1 91 ? 8.484 3.008 -8.883 1 98 91 GLU A C 1
ATOM 699 O O . GLU A 1 91 ? 8.664 1.85 -9.258 1 98 91 GLU A O 1
ATOM 704 N N . LEU A 1 92 ? 7.582 3.395 -8.047 1 97.38 92 LEU A N 1
ATOM 705 C CA . LEU A 1 92 ? 6.652 2.398 -7.527 1 97.38 92 LEU A CA 1
ATOM 706 C C . LEU A 1 92 ? 5.809 1.808 -8.648 1 97.38 92 LEU A C 1
ATOM 708 O O . LEU A 1 92 ? 5.625 0.59 -8.719 1 97.38 92 LEU A O 1
ATOM 712 N N . MET A 1 93 ? 5.328 2.625 -9.508 1 96.81 93 MET A N 1
ATOM 713 C CA . MET A 1 93 ? 4.52 2.18 -10.641 1 96.81 93 MET A CA 1
ATOM 714 C C . MET A 1 93 ? 5.305 1.219 -11.523 1 96.81 93 MET A C 1
ATOM 716 O O . MET A 1 93 ? 4.801 0.159 -11.898 1 96.81 93 MET A O 1
ATOM 720 N N . GLN A 1 94 ? 6.539 1.544 -11.82 1 97.25 94 GLN A N 1
ATOM 721 C CA . GLN A 1 94 ? 7.387 0.688 -12.641 1 97.25 94 GLN A CA 1
ATOM 722 C C . GLN A 1 94 ? 7.633 -0.657 -11.969 1 97.25 94 GLN A C 1
ATOM 724 O O . GLN A 1 94 ? 7.617 -1.701 -12.617 1 97.25 94 GLN A O 1
ATOM 729 N N . HIS A 1 95 ? 7.84 -0.581 -10.711 1 97.06 95 HIS A N 1
ATOM 730 C CA . HIS A 1 95 ? 8.047 -1.794 -9.922 1 97.06 95 HIS A CA 1
ATOM 731 C C . HIS A 1 95 ? 6.82 -2.705 -9.992 1 97.06 95 HIS A C 1
ATOM 733 O O . HIS A 1 95 ? 6.953 -3.908 -10.227 1 97.06 95 HIS A O 1
ATOM 739 N N . GLU A 1 96 ? 5.672 -2.162 -9.812 1 96.31 96 GLU A N 1
ATOM 740 C CA . GLU A 1 96 ? 4.445 -2.959 -9.805 1 96.31 96 GLU A CA 1
ATOM 741 C C . GLU A 1 96 ? 4.16 -3.533 -11.188 1 96.31 96 GLU A C 1
ATOM 743 O O . GLU A 1 96 ? 3.676 -4.66 -11.312 1 96.31 96 GLU A O 1
ATOM 748 N N . LEU A 1 97 ? 4.477 -2.775 -12.203 1 96.19 97 LEU A N 1
ATOM 749 C CA . LEU A 1 97 ? 4.32 -3.271 -13.57 1 96.19 97 LEU A CA 1
ATOM 750 C C . LEU A 1 97 ? 5.238 -4.465 -13.82 1 96.19 97 LEU A C 1
ATOM 752 O O . LEU A 1 97 ? 4.824 -5.457 -14.422 1 96.19 97 LEU A O 1
ATOM 756 N N . GLN A 1 98 ? 6.445 -4.332 -13.383 1 96.25 98 GLN A N 1
ATOM 757 C CA . GLN A 1 98 ? 7.402 -5.422 -13.531 1 96.25 98 GLN A CA 1
ATOM 758 C C . GLN A 1 98 ? 6.949 -6.66 -12.766 1 96.25 98 GLN A C 1
ATOM 760 O O . GLN A 1 98 ? 6.996 -7.773 -13.289 1 96.25 98 GLN A O 1
ATOM 765 N N . MET A 1 99 ? 6.512 -6.516 -11.562 1 95.56 99 MET A N 1
ATOM 766 C CA . MET A 1 99 ? 6.043 -7.625 -10.742 1 95.56 99 MET A CA 1
ATOM 767 C C . MET A 1 99 ? 4.852 -8.32 -11.391 1 95.56 99 MET A C 1
ATOM 769 O O . MET A 1 99 ? 4.754 -9.547 -11.359 1 95.56 99 MET A O 1
ATOM 773 N N . GLU A 1 100 ? 3.977 -7.512 -11.914 1 96 100 GLU A N 1
ATOM 774 C CA . GLU A 1 100 ? 2.795 -8.07 -12.57 1 96 100 GLU A CA 1
ATOM 775 C C . GLU A 1 100 ? 3.184 -8.938 -13.766 1 96 100 GLU A C 1
ATOM 777 O O . GLU A 1 100 ? 2.764 -10.094 -13.859 1 96 100 GLU A O 1
ATOM 782 N N . LYS A 1 101 ? 4.074 -8.438 -14.562 1 95.44 101 LYS A N 1
ATOM 783 C CA . LYS A 1 101 ? 4.434 -9.102 -15.812 1 95.44 101 LYS A CA 1
ATOM 784 C C . LYS A 1 101 ? 5.348 -10.297 -15.562 1 95.44 101 LYS A C 1
ATOM 786 O O . LYS A 1 101 ? 5.188 -11.352 -16.172 1 95.44 101 LYS A O 1
ATOM 791 N N . GLU A 1 102 ? 6.242 -10.172 -14.617 1 94.88 102 GLU A N 1
ATOM 792 C CA . GLU A 1 102 ? 7.324 -11.148 -14.523 1 94.88 102 GLU A CA 1
ATOM 793 C C . GLU A 1 102 ? 7.043 -12.172 -13.43 1 94.88 102 GLU A C 1
ATOM 795 O O . GLU A 1 102 ? 7.668 -13.234 -13.391 1 94.88 102 GLU A O 1
ATOM 800 N N . VAL A 1 103 ? 6.121 -11.875 -12.586 1 94.81 103 VAL A N 1
ATOM 801 C CA . VAL A 1 103 ? 5.898 -12.797 -11.484 1 94.81 103 VAL A CA 1
ATOM 802 C C . VAL A 1 103 ? 4.418 -13.164 -11.406 1 94.81 103 VAL A C 1
ATOM 804 O O . VAL A 1 103 ? 4.055 -14.336 -11.555 1 94.81 103 VAL A O 1
ATOM 807 N N . LEU A 1 104 ? 3.535 -12.211 -11.359 1 96.25 104 LEU A N 1
ATOM 808 C CA . LEU A 1 104 ? 2.117 -12.461 -11.141 1 96.25 104 LEU A CA 1
ATOM 809 C C . LEU A 1 104 ? 1.495 -13.164 -12.344 1 96.25 104 LEU A C 1
ATOM 811 O O . LEU A 1 104 ? 0.795 -14.172 -12.188 1 96.25 104 LEU A O 1
ATOM 815 N N . ASP A 1 105 ? 1.775 -12.688 -13.516 1 96.06 105 ASP A N 1
ATOM 816 C CA . ASP A 1 105 ? 1.174 -13.273 -14.711 1 96.06 105 ASP A CA 1
ATOM 817 C C . ASP A 1 105 ? 1.605 -14.734 -14.883 1 96.06 105 ASP A C 1
ATOM 819 O O . ASP A 1 105 ? 0.769 -15.609 -15.094 1 96.06 105 ASP A O 1
ATOM 823 N N . PRO A 1 106 ? 2.855 -14.961 -14.766 1 93.88 106 PRO A N 1
ATOM 824 C CA . PRO A 1 106 ? 3.295 -16.359 -14.867 1 93.88 106 PRO A CA 1
ATOM 825 C C . PRO A 1 106 ? 2.68 -17.25 -13.797 1 93.88 106 PRO A C 1
ATOM 827 O O . PRO A 1 106 ? 2.266 -18.375 -14.094 1 93.88 106 PRO A O 1
ATOM 830 N N . LEU A 1 107 ? 2.625 -16.812 -12.586 1 93.5 107 LEU A N 1
ATOM 831 C CA . LEU A 1 107 ? 2.016 -17.594 -11.516 1 93.5 107 LEU A CA 1
ATOM 832 C C . LEU A 1 107 ? 0.542 -17.859 -11.805 1 93.5 107 LEU A C 1
ATOM 834 O O . LEU A 1 107 ? 0.046 -18.953 -11.578 1 93.5 107 LEU A O 1
ATOM 838 N N . SER A 1 108 ? -0.099 -16.859 -12.297 1 95.62 108 SER A N 1
ATOM 839 C CA . SER A 1 108 ? -1.509 -17 -12.641 1 95.62 108 SER A CA 1
ATOM 840 C C . SER A 1 108 ? -1.699 -18 -13.789 1 95.62 108 SER A C 1
ATOM 842 O O . SER A 1 108 ? -2.605 -18.828 -13.75 1 95.62 108 SER A O 1
ATOM 844 N N . GLN A 1 109 ? -0.853 -17.875 -14.812 1 94.25 109 GLN A N 1
ATOM 845 C CA . GLN A 1 109 ? -0.911 -18.781 -15.945 1 94.25 109 GLN A CA 1
ATOM 846 C C . GLN A 1 109 ? -0.712 -20.234 -15.508 1 94.25 109 GLN A C 1
ATOM 848 O O . GLN A 1 109 ? -1.413 -21.125 -15.969 1 94.25 109 GLN A O 1
ATOM 853 N N . LEU A 1 110 ? 0.188 -20.375 -14.602 1 92.12 110 LEU A N 1
ATOM 854 C CA . LEU A 1 110 ? 0.483 -21.703 -14.07 1 92.12 110 LEU A CA 1
ATOM 855 C C . LEU A 1 110 ? -0.704 -22.25 -13.289 1 92.12 110 LEU A C 1
ATOM 857 O O . LEU A 1 110 ? -1.164 -23.359 -13.555 1 92.12 110 LEU A O 1
ATOM 861 N N . ALA A 1 111 ? -1.274 -21.469 -12.43 1 95.12 111 ALA A N 1
ATOM 862 C CA . ALA A 1 111 ? -2.305 -21.906 -11.492 1 95.12 111 ALA A CA 1
A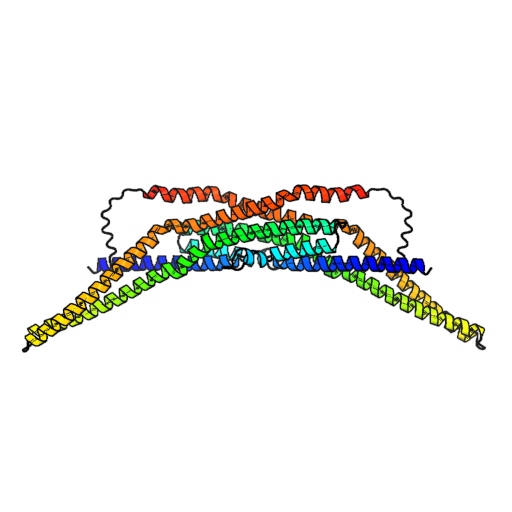TOM 863 C C . ALA A 1 111 ? -3.664 -22.016 -12.18 1 95.12 111 ALA A C 1
ATOM 865 O O . ALA A 1 111 ? -4.461 -22.906 -11.867 1 95.12 111 ALA A O 1
ATOM 866 N N . GLU A 1 112 ? -3.887 -21.188 -13.172 1 96.94 112 GLU A N 1
ATOM 867 C CA . GLU A 1 112 ? -5.254 -21.047 -13.656 1 96.94 112 GLU A CA 1
ATOM 868 C C . GLU A 1 112 ? -5.406 -21.625 -15.055 1 96.94 112 GLU A C 1
ATOM 870 O O . GLU A 1 112 ? -6.527 -21.859 -15.523 1 96.94 112 GLU A O 1
ATOM 875 N N . VAL A 1 113 ? -4.297 -21.859 -15.711 1 95.44 113 VAL A N 1
ATOM 876 C CA . VAL A 1 113 ? -4.438 -22.297 -17.094 1 95.44 113 VAL A CA 1
ATOM 877 C C . VAL A 1 113 ? -3.65 -23.578 -17.312 1 95.44 113 VAL A C 1
ATOM 879 O O . VAL A 1 113 ? -4.238 -24.641 -17.547 1 95.44 113 VAL A O 1
ATOM 882 N N . GLU A 1 114 ? -2.326 -23.609 -17.094 1 91.94 114 GLU A N 1
ATOM 883 C CA . GLU A 1 114 ? -1.455 -24.719 -17.453 1 91.94 114 GLU A CA 1
ATOM 884 C C . GLU A 1 114 ? -1.798 -25.984 -16.672 1 91.94 114 GLU A C 1
ATOM 886 O O . GLU A 1 114 ? -2.109 -27.016 -17.25 1 91.94 114 GLU A O 1
ATOM 891 N N . ILE A 1 115 ? -1.86 -25.844 -15.391 1 93.38 115 ILE A N 1
ATOM 892 C CA . ILE A 1 115 ? -2.059 -27.016 -14.555 1 93.38 115 ILE A CA 1
ATOM 893 C C . ILE A 1 115 ? -3.496 -27.516 -14.695 1 93.38 115 ILE A C 1
ATOM 895 O O . ILE A 1 115 ? -3.732 -28.703 -14.914 1 93.38 115 ILE A O 1
ATOM 899 N N . PRO A 1 116 ? -4.457 -26.625 -14.68 1 95.31 116 PRO A N 1
ATOM 900 C CA . PRO A 1 116 ? -5.832 -27.094 -14.867 1 95.31 116 PRO A CA 1
ATOM 901 C C . PRO A 1 116 ? -6.043 -27.781 -16.219 1 95.31 116 PRO A C 1
ATOM 903 O O . PRO A 1 116 ? -6.781 -28.766 -16.312 1 95.31 116 PRO A O 1
ATOM 906 N N . ASN A 1 117 ? -5.359 -27.312 -17.219 1 94.44 117 ASN A N 1
ATOM 907 C CA . ASN A 1 117 ? -5.469 -27.938 -18.531 1 94.44 117 ASN A CA 1
ATOM 908 C C . ASN A 1 117 ? -4.93 -29.359 -18.531 1 94.44 117 ASN A C 1
ATOM 910 O O . ASN A 1 117 ? -5.531 -30.266 -19.109 1 94.44 117 ASN A O 1
ATOM 914 N N . ILE A 1 118 ? -3.844 -29.562 -17.844 1 92.06 118 ILE A N 1
ATOM 915 C CA . ILE A 1 118 ? -3.242 -30.891 -17.75 1 92.06 118 ILE A CA 1
ATOM 916 C C . ILE A 1 118 ? -4.152 -31.812 -16.938 1 92.06 118 ILE A C 1
ATOM 918 O O . ILE A 1 118 ? -4.379 -32.969 -17.328 1 92.06 118 ILE A O 1
ATOM 922 N N . LEU A 1 119 ? -4.707 -31.281 -15.898 1 90.12 119 LEU A N 1
ATOM 923 C CA . LEU A 1 119 ? -5.602 -32.094 -15.07 1 90.12 119 LEU A CA 1
ATOM 924 C C . LEU A 1 119 ? -6.863 -32.469 -15.836 1 90.12 119 LEU A C 1
ATOM 926 O O . LEU A 1 119 ? -7.348 -33.594 -15.719 1 90.12 119 LEU A O 1
ATOM 930 N N . LYS A 1 120 ? -7.387 -31.562 -16.609 1 93.56 120 LYS A N 1
ATOM 931 C CA . LYS A 1 120 ? 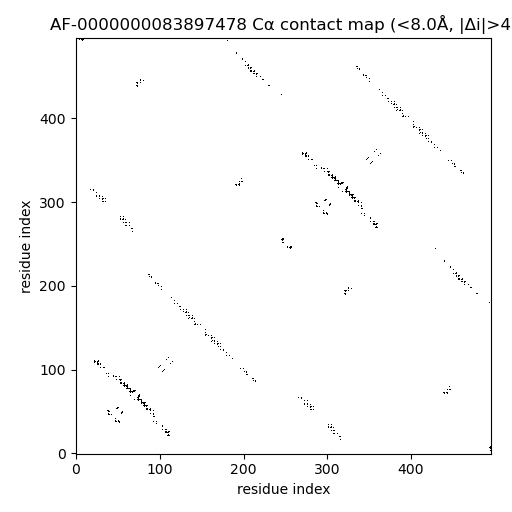-8.547 -31.844 -17.453 1 93.56 120 LYS A CA 1
ATOM 932 C C . LYS A 1 120 ? -8.234 -32.938 -18.469 1 93.56 120 LYS A C 1
ATOM 934 O O . LYS A 1 120 ? -9.062 -33.812 -18.734 1 93.56 120 LYS A O 1
ATOM 939 N N . GLN 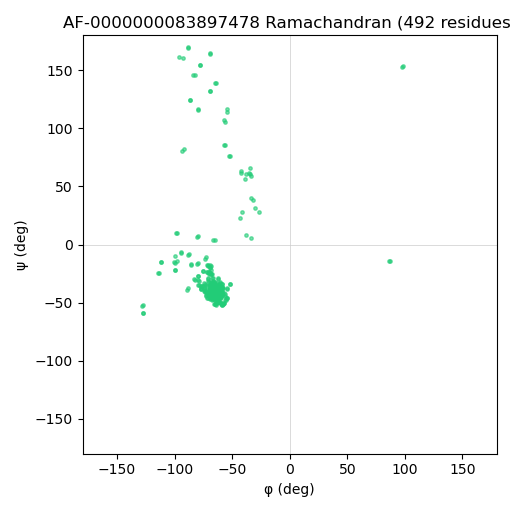A 1 121 ? -7.039 -32.75 -19.062 1 91.94 121 GLN A N 1
ATOM 940 C CA . GLN A 1 121 ? -6.605 -33.75 -20.031 1 91.94 121 GLN A CA 1
ATOM 941 C C . GLN A 1 121 ? -6.504 -35.156 -19.391 1 91.94 121 GLN A C 1
ATOM 943 O O . GLN A 1 121 ? -6.836 -36.156 -20.031 1 91.94 121 GLN A O 1
ATOM 948 N N . ARG A 1 122 ? -5.992 -35.156 -18.203 1 89.12 122 ARG A N 1
ATOM 949 C CA . ARG A 1 122 ? -5.887 -36.406 -17.484 1 89.12 122 ARG A CA 1
ATOM 950 C C . ARG A 1 122 ? -7.262 -37.031 -17.219 1 89.12 122 ARG A C 1
ATOM 952 O O . ARG A 1 122 ? -7.453 -38.219 -17.375 1 89.12 122 ARG A O 1
ATOM 959 N N . LYS A 1 123 ? -8.219 -36.25 -16.844 1 90.5 123 LYS A N 1
ATOM 960 C CA . LYS A 1 123 ? -9.578 -36.719 -16.625 1 90.5 123 LYS A CA 1
ATOM 961 C C . LYS A 1 123 ? -10.203 -37.219 -17.938 1 90.5 123 LYS A C 1
ATOM 963 O O . LYS A 1 123 ? -10.906 -38.219 -17.953 1 90.5 123 LYS A O 1
ATOM 968 N N . GLN A 1 124 ? -9.953 -36.469 -18.984 1 94.25 124 GLN A N 1
ATOM 969 C CA . GLN A 1 124 ? -10.453 -36.875 -20.297 1 94.25 124 GLN A CA 1
ATOM 970 C C . GLN A 1 124 ? -9.883 -38.219 -20.719 1 94.25 124 GLN A C 1
ATOM 972 O O . GLN A 1 124 ? -10.602 -39.031 -21.281 1 94.25 124 GLN A O 1
ATOM 977 N N . LEU A 1 125 ? -8.586 -38.406 -20.422 1 91.44 125 LEU A N 1
ATOM 978 C CA . LEU A 1 125 ? -7.957 -39.688 -20.75 1 91.44 125 LEU A CA 1
ATOM 979 C C . LEU A 1 125 ? -8.648 -40.812 -20.016 1 91.44 125 LEU A C 1
ATOM 981 O O . LEU A 1 125 ? -8.898 -41.875 -20.609 1 91.44 125 LEU A O 1
ATOM 985 N N . ALA A 1 126 ? -8.93 -40.594 -18.734 1 89.69 126 ALA A N 1
ATOM 986 C CA . ALA A 1 126 ? -9.625 -41.625 -17.969 1 89.69 126 ALA A CA 1
ATOM 987 C C . ALA A 1 126 ? -10.969 -41.938 -18.594 1 89.69 126 ALA A C 1
ATOM 989 O O . ALA A 1 126 ? -11.344 -43.125 -18.688 1 89.69 126 ALA A O 1
ATOM 990 N N . LYS A 1 127 ? -11.727 -41 -19.047 1 94.69 127 LYS A N 1
ATOM 991 C CA . LYS A 1 127 ? -13.023 -41.219 -19.688 1 94.69 127 LYS A CA 1
ATOM 992 C C . LYS A 1 127 ? -12.883 -41.969 -21 1 94.69 127 LYS A C 1
ATOM 994 O O . LYS A 1 127 ? -13.68 -42.84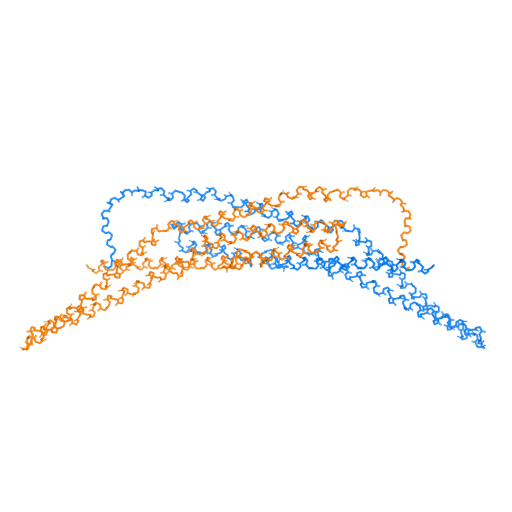4 -21.297 1 94.69 127 LYS A O 1
ATOM 999 N N . LEU A 1 128 ? -11.859 -41.562 -21.75 1 94.81 128 LEU A N 1
ATOM 1000 C CA . LEU A 1 128 ? -11.625 -42.188 -23.047 1 94.81 128 LEU A CA 1
ATOM 1001 C C . LEU A 1 128 ? -11.25 -43.656 -22.875 1 94.81 128 LEU A C 1
ATOM 1003 O O . LEU A 1 128 ? -11.633 -44.5 -23.688 1 94.81 128 LEU A O 1
ATOM 1007 N N . VAL A 1 129 ? -10.523 -43.938 -21.781 1 93.75 129 VAL A N 1
ATOM 1008 C CA . VAL A 1 129 ? -10.148 -45.312 -21.5 1 93.75 129 VAL A CA 1
ATOM 1009 C C . VAL A 1 129 ? -11.391 -46.125 -21.172 1 93.75 129 VAL A C 1
ATOM 1011 O O . VAL A 1 129 ? -11.547 -47.281 -21.641 1 93.75 129 VAL A O 1
ATOM 1014 N N . LEU A 1 130 ? -12.281 -45.562 -20.438 1 94.75 130 LEU A N 1
ATOM 1015 C CA . LEU A 1 130 ? -13.539 -46.219 -20.125 1 94.75 130 LEU A CA 1
ATOM 1016 C C . LEU A 1 130 ? -14.359 -46.469 -21.391 1 94.75 130 LEU A C 1
ATOM 1018 O O . LEU A 1 130 ? -14.984 -47.531 -21.531 1 94.75 130 LEU A O 1
ATOM 1022 N N . ASP A 1 131 ? -14.398 -45.531 -22.312 1 96.12 131 ASP A N 1
ATOM 1023 C CA . ASP A 1 131 ? -15.109 -45.656 -23.578 1 96.12 131 ASP A CA 1
ATOM 1024 C C . ASP A 1 131 ? -14.508 -46.781 -24.422 1 96.12 131 ASP A C 1
ATOM 1026 O O . ASP A 1 131 ? -15.242 -47.531 -25.062 1 96.12 131 ASP A O 1
ATOM 1030 N N . TYR A 1 132 ? -13.195 -46.812 -24.422 1 95.38 132 TYR A N 1
ATOM 1031 C CA . TYR A 1 132 ? -12.5 -47.875 -25.156 1 95.38 132 TYR A CA 1
ATOM 1032 C C . TYR A 1 132 ? -12.836 -49.25 -24.594 1 95.38 132 TYR A C 1
ATOM 1034 O O . TYR A 1 132 ? -13.148 -50.156 -25.344 1 95.38 132 TYR A O 1
ATOM 1042 N N . ASP A 1 133 ? -12.82 -49.344 -23.281 1 95.19 133 ASP A N 1
ATOM 1043 C CA . ASP A 1 133 ? -13.141 -50.625 -22.625 1 95.19 133 ASP A CA 1
ATOM 1044 C C . ASP A 1 133 ? -14.57 -51.062 -22.953 1 95.19 133 ASP A C 1
ATOM 1046 O O . ASP A 1 133 ? -14.828 -52.25 -23.188 1 95.19 133 ASP A O 1
ATOM 1050 N N . SER A 1 134 ? -15.484 -50.125 -22.953 1 95.88 134 SER A N 1
ATOM 1051 C CA . SER A 1 134 ? -16.875 -50.375 -23.266 1 95.88 134 SER A CA 1
ATOM 1052 C C . SER A 1 134 ? -17.031 -50.875 -24.703 1 95.88 134 SER A C 1
ATOM 1054 O O . SER A 1 134 ? -17.75 -51.844 -24.969 1 95.88 134 SER A O 1
ATOM 1056 N N . ALA A 1 135 ? -16.328 -50.156 -25.625 1 96.38 135 ALA A N 1
ATOM 1057 C CA . ALA A 1 135 ? -16.375 -50.531 -27.031 1 96.38 135 ALA A CA 1
ATOM 1058 C C . ALA A 1 135 ? -15.781 -51.938 -27.25 1 96.38 135 ALA A C 1
ATOM 1060 O O . ALA A 1 135 ? -16.312 -52.719 -28.031 1 96.38 135 ALA A O 1
ATOM 1061 N N . ARG A 1 136 ? -14.68 -52.188 -26.578 1 95.44 136 ARG A N 1
ATOM 1062 C CA . ARG A 1 136 ? -14 -53.469 -26.688 1 95.44 136 ARG A CA 1
ATOM 1063 C C . ARG A 1 136 ? -14.883 -54.594 -26.172 1 95.44 136 ARG A C 1
ATOM 1065 O O . ARG A 1 136 ? -14.953 -55.688 -26.781 1 95.44 136 ARG A O 1
ATOM 1072 N N . ALA A 1 137 ? -15.586 -54.344 -25.078 1 96.12 137 ALA A N 1
ATOM 1073 C CA . ALA A 1 137 ? -16.484 -55.344 -24.484 1 96.12 137 ALA A CA 1
ATOM 1074 C C . ALA A 1 137 ? -17.625 -55.688 -25.438 1 96.12 137 ALA A C 1
ATOM 1076 O O . ALA A 1 137 ? -17.984 -56.844 -25.594 1 96.12 137 ALA A O 1
ATOM 1077 N N . ARG A 1 138 ? -18.25 -54.688 -26.094 1 95.81 138 ARG A N 1
ATOM 1078 C CA . ARG A 1 138 ? -19.328 -54.875 -27.047 1 95.81 138 ARG A CA 1
ATOM 1079 C C . ARG A 1 138 ? -18.844 -55.656 -28.266 1 95.81 138 ARG A C 1
ATOM 1081 O O . ARG A 1 138 ? -19.562 -56.562 -28.75 1 95.81 138 ARG A O 1
ATOM 1088 N N . TRP A 1 139 ? -17.656 -55.375 -28.766 1 95.81 139 TRP A N 1
ATOM 1089 C CA . TRP A 1 139 ? -17.078 -56.094 -29.922 1 95.81 139 TRP A CA 1
ATOM 1090 C C . TRP A 1 139 ? -16.828 -57.562 -29.594 1 95.81 139 TRP A C 1
ATOM 1092 O O . TRP A 1 139 ? -17.156 -58.438 -30.391 1 95.81 139 TRP A O 1
ATOM 1102 N N . LEU A 1 140 ? -16.281 -57.812 -28.359 1 94.62 140 LEU A N 1
ATOM 1103 C CA . LEU A 1 140 ? -16 -59.188 -27.922 1 94.62 140 LEU A CA 1
ATOM 1104 C C . LEU A 1 140 ? -17.297 -60 -27.828 1 94.62 140 LEU A C 1
ATOM 1106 O O . LEU A 1 140 ? -17.328 -61.156 -28.219 1 94.62 140 LEU A O 1
ATOM 1110 N N . GLN A 1 141 ? -18.281 -59.312 -27.328 1 93.56 141 GLN A N 1
ATOM 1111 C CA . GLN A 1 141 ? -19.578 -60 -27.203 1 93.56 141 GLN A CA 1
ATOM 1112 C C . GLN A 1 141 ? -20.141 -60.344 -28.578 1 93.56 141 GLN A C 1
ATOM 1114 O O . GLN A 1 141 ? -20.688 -61.438 -28.781 1 93.56 141 GLN A O 1
ATOM 1119 N N . ALA A 1 142 ? -20.031 -59.469 -29.547 1 92.44 142 ALA A N 1
ATOM 1120 C CA . ALA A 1 142 ? -20.531 -59.688 -30.906 1 92.44 142 ALA A CA 1
ATOM 1121 C C . ALA A 1 142 ? -19.75 -60.812 -31.609 1 92.44 142 ALA A C 1
ATOM 1123 O O . ALA A 1 142 ? -20.312 -61.594 -32.375 1 92.44 142 ALA A O 1
ATOM 1124 N N . THR A 1 143 ? -18.406 -60.906 -31.359 1 91 143 THR A N 1
ATOM 1125 C CA . THR A 1 143 ? -17.547 -61.906 -31.969 1 91 143 THR A CA 1
ATOM 1126 C C . THR A 1 143 ? -17.891 -63.281 -31.422 1 91 143 THR A C 1
ATOM 1128 O O . THR A 1 143 ? -17.859 -64.25 -32.156 1 91 143 THR A O 1
ATOM 1131 N N . LYS A 1 144 ? -18.266 -63.344 -30.141 1 90.81 144 LYS A N 1
ATOM 1132 C CA . LYS A 1 144 ? -18.672 -64.625 -29.531 1 90.81 144 LYS A CA 1
ATOM 1133 C C . LYS A 1 144 ? -20 -65.125 -30.125 1 90.81 144 LYS A C 1
ATOM 1135 O O . LYS A 1 144 ? -20.188 -66.312 -30.297 1 90.81 144 LYS A O 1
ATOM 1140 N N . SER A 1 145 ? -20.875 -64.188 -30.5 1 89 145 SER A N 1
ATOM 1141 C CA . SER A 1 145 ? -22.188 -64.5 -31.031 1 89 145 SER A CA 1
ATOM 1142 C C . SER A 1 145 ? -22.078 -65.125 -32.438 1 89 145 SER A C 1
ATOM 1144 O O . SER A 1 145 ? -22.984 -65.812 -32.906 1 89 145 SER A O 1
ATOM 1146 N N . ILE A 1 146 ? -21.047 -64.688 -33.188 1 87.38 146 ILE A N 1
ATOM 1147 C CA . ILE A 1 146 ? -20.844 -65.188 -34.531 1 87.38 146 ILE A CA 1
ATOM 1148 C C . ILE A 1 146 ? -20.562 -66.688 -34.469 1 87.38 146 ILE A C 1
ATOM 1150 O O . ILE A 1 146 ? -21.031 -67.5 -35.344 1 87.38 146 ILE A O 1
ATOM 1154 N N . ILE A 1 147 ? -19.781 -67.188 -33.531 1 84.94 147 ILE A N 1
ATOM 1155 C CA . ILE A 1 147 ? -19.406 -68.562 -33.344 1 84.94 147 ILE A CA 1
ATOM 1156 C C . ILE A 1 147 ? -20.656 -69.438 -33.031 1 84.94 147 ILE A C 1
ATOM 1158 O O . ILE A 1 147 ? -20.812 -70.562 -33.531 1 84.94 147 ILE A O 1
ATOM 1162 N N . SER A 1 148 ? -21.641 -68.875 -32.344 1 79.94 148 SER A N 1
ATOM 1163 C CA . SER A 1 148 ? -22.812 -69.625 -31.906 1 79.94 148 SER A CA 1
ATOM 1164 C C . SER A 1 148 ? -23.984 -69.438 -32.844 1 79.94 148 SER A C 1
ATOM 1166 O O . SER A 1 148 ? -25 -70.125 -32.75 1 79.94 148 SER A O 1
ATOM 1168 N N . GLY A 1 149 ? -23.891 -68.5 -33.656 1 75.06 149 GLY A N 1
ATOM 1169 C CA . GLY A 1 149 ? -25.078 -68.062 -34.406 1 75.06 149 GLY A CA 1
ATOM 1170 C C . GLY A 1 149 ? -25.203 -68.75 -35.75 1 75.06 149 GLY A C 1
ATOM 1171 O O . GLY A 1 149 ? -24.234 -69.312 -36.281 1 75.06 149 GLY A O 1
ATOM 1172 N N . THR A 1 150 ? -26.5 -68.688 -36.25 1 76.94 150 THR A N 1
ATOM 1173 C CA . THR A 1 150 ? -26.875 -69.312 -37.5 1 76.94 150 THR A CA 1
ATOM 1174 C C . THR A 1 150 ? -26.672 -68.375 -38.656 1 76.94 150 THR A C 1
ATOM 1176 O O . THR A 1 150 ? -26.203 -68.75 -39.75 1 76.94 150 THR A O 1
ATOM 1179 N N . ASN A 1 151 ? -27 -67 -38.469 1 78 151 ASN A N 1
ATOM 1180 C CA . ASN A 1 151 ? -26.859 -66 -39.5 1 78 151 ASN A CA 1
ATOM 1181 C C . ASN A 1 151 ? -25.5 -65.312 -39.438 1 78 151 ASN A C 1
ATOM 1183 O O . ASN A 1 151 ? -25.391 -64.188 -39.031 1 78 151 ASN A O 1
ATOM 1187 N N . THR A 1 152 ? -24.516 -65.938 -40 1 82.69 152 THR A N 1
ATOM 1188 C CA . THR A 1 152 ? -23.109 -65.625 -39.875 1 82.69 152 THR A CA 1
ATOM 1189 C C . THR A 1 152 ? -22.766 -64.375 -40.594 1 82.69 152 THR A C 1
ATOM 1191 O O . THR A 1 152 ? -21.953 -63.562 -40.094 1 82.69 152 THR A O 1
ATOM 1194 N N . GLN A 1 153 ? -23.531 -64.125 -41.719 1 83.81 153 GLN A N 1
ATOM 1195 C CA . GLN A 1 153 ? -23.188 -62.938 -42.5 1 83.81 153 GLN A CA 1
ATOM 1196 C C . GLN A 1 153 ? -23.562 -61.656 -41.781 1 83.81 153 GLN A C 1
ATOM 1198 O O . GLN A 1 153 ? -22.766 -60.719 -41.75 1 83.81 153 GLN A O 1
ATOM 1203 N N . ALA A 1 154 ? -24.828 -61.562 -41.188 1 85.31 154 ALA A N 1
ATOM 1204 C CA . ALA A 1 154 ? -25.312 -60.375 -40.5 1 85.31 154 ALA A CA 1
ATOM 1205 C C . ALA A 1 154 ? -24.516 -60.125 -39.219 1 85.31 154 ALA A C 1
ATOM 1207 O O . ALA A 1 154 ? -24.219 -59 -38.875 1 85.31 154 ALA A O 1
ATOM 1208 N N . LEU A 1 155 ? -24.078 -61.156 -38.594 1 85.81 155 LEU A N 1
ATOM 1209 C CA . LEU A 1 155 ? -23.344 -61.062 -37.344 1 85.81 155 LEU A CA 1
ATOM 1210 C C . LEU A 1 155 ? -21.906 -60.594 -37.594 1 85.81 155 LEU A C 1
ATOM 1212 O O . LEU A 1 155 ? -21.359 -59.812 -36.812 1 85.81 155 LEU A O 1
ATOM 1216 N N . THR A 1 156 ? -21.375 -61.062 -38.719 1 88.19 156 THR A N 1
ATOM 1217 C CA . THR A 1 156 ? -20.016 -60.656 -39.094 1 88.19 156 THR A CA 1
ATOM 1218 C C . THR A 1 156 ? -19.953 -59.188 -39.438 1 88.19 156 THR A C 1
ATOM 1220 O O . THR A 1 156 ? -19.016 -58.469 -39.094 1 88.19 156 THR A O 1
ATOM 1223 N N . ALA A 1 157 ? -21.031 -58.688 -40.188 1 90.75 157 ALA A N 1
ATOM 1224 C CA . ALA A 1 157 ? -21.109 -57.281 -40.531 1 90.75 157 ALA A CA 1
ATOM 1225 C C . ALA A 1 157 ? -21.203 -56.406 -39.281 1 90.75 157 ALA A C 1
ATOM 1227 O O . ALA A 1 157 ? -20.578 -55.344 -39.219 1 90.75 157 ALA A O 1
ATOM 1228 N N . LYS A 1 158 ? -21.969 -56.812 -38.375 1 90.25 158 LYS A N 1
ATOM 1229 C CA . LYS A 1 158 ? -22.109 -56.094 -37.094 1 90.25 158 LYS A CA 1
ATOM 1230 C C . LYS A 1 158 ? -20.797 -56.062 -36.312 1 90.25 158 LYS A C 1
ATOM 1232 O O . LYS A 1 158 ? -20.422 -55.062 -35.75 1 90.25 158 LYS A O 1
ATOM 1237 N N . ALA A 1 159 ? -20.047 -57.125 -36.25 1 91.19 159 ALA A N 1
ATOM 1238 C CA . ALA A 1 159 ? -18.766 -57.25 -35.562 1 91.19 159 ALA A CA 1
ATOM 1239 C C . ALA A 1 159 ? -17.719 -56.344 -36.188 1 91.19 159 ALA A C 1
ATOM 1241 O O . ALA A 1 159 ? -16.891 -55.75 -35.5 1 91.19 159 ALA A O 1
ATOM 1242 N N . ASP A 1 160 ? -17.859 -56.219 -37.531 1 93.81 160 ASP A N 1
ATOM 1243 C CA . ASP A 1 160 ? -16.938 -55.344 -38.219 1 93.81 160 ASP A CA 1
ATOM 1244 C C . ASP A 1 160 ? -17.172 -53.875 -37.875 1 93.81 160 ASP A C 1
ATOM 1246 O O . ASP A 1 160 ? -16.219 -53.125 -37.719 1 93.81 160 ASP A O 1
ATOM 1250 N N . LEU A 1 161 ? -18.453 -53.531 -37.719 1 94.69 161 LEU A N 1
ATOM 1251 C CA . LEU A 1 161 ? -18.797 -52.156 -37.344 1 94.69 161 LEU A CA 1
ATOM 1252 C C . LEU A 1 161 ? -18.312 -51.875 -35.906 1 94.69 161 LEU A C 1
ATOM 1254 O O . LEU A 1 161 ? -17.812 -50.781 -35.656 1 94.69 161 LEU A O 1
ATOM 1258 N N . LEU A 1 162 ? -18.453 -52.812 -35.031 1 95.75 162 LEU A N 1
ATOM 1259 C CA . LEU A 1 162 ? -18.047 -52.656 -33.656 1 95.75 162 LEU A CA 1
ATOM 1260 C C . LEU A 1 162 ? -16.516 -52.594 -33.531 1 95.75 162 LEU A C 1
ATOM 1262 O O . LEU A 1 162 ? -15.977 -51.906 -32.688 1 95.75 162 LEU A O 1
ATOM 1266 N N . LYS A 1 163 ? -15.883 -53.375 -34.406 1 95.44 163 LYS A N 1
ATOM 1267 C CA . LYS A 1 163 ? -14.422 -53.312 -34.469 1 95.44 163 LYS A CA 1
ATOM 1268 C C . LYS A 1 163 ? -13.93 -51.938 -34.844 1 95.44 163 LYS A C 1
ATOM 1270 O O . LYS A 1 163 ? -12.945 -51.438 -34.281 1 95.44 163 LYS A O 1
ATOM 1275 N N . GLU A 1 164 ? -14.633 -51.312 -35.781 1 96.75 164 GLU A N 1
ATOM 1276 C CA . GLU A 1 164 ? -14.305 -49.969 -36.188 1 96.75 164 GLU A CA 1
ATOM 1277 C C . GLU A 1 164 ? -14.461 -49 -35 1 96.75 164 GLU A C 1
ATOM 1279 O O . GLU A 1 164 ? -13.68 -48.062 -34.844 1 96.75 164 GLU A O 1
ATOM 1284 N N . GLU A 1 165 ? -15.438 -49.219 -34.188 1 96.88 165 GLU A N 1
ATOM 1285 C CA . GLU A 1 165 ? -15.656 -48.406 -33 1 96.88 165 GLU A CA 1
ATOM 1286 C C . GLU A 1 165 ? -14.516 -48.562 -31.984 1 96.88 165 GLU A C 1
ATOM 1288 O O . GLU A 1 165 ? -14.109 -47.594 -31.344 1 96.88 165 GLU A O 1
ATOM 1293 N N . VAL A 1 166 ? -14.047 -49.719 -31.797 1 96.19 166 VAL A N 1
ATOM 1294 C CA . VAL A 1 166 ? -12.938 -50 -30.891 1 96.19 166 VAL A CA 1
ATOM 1295 C C . VAL A 1 166 ? -11.68 -49.281 -31.375 1 96.19 166 VAL A C 1
ATOM 1297 O O . VAL A 1 166 ? -10.961 -48.656 -30.594 1 96.19 166 VAL A O 1
ATOM 1300 N N . ASP A 1 167 ? -11.5 -49.438 -32.719 1 97.06 167 ASP A N 1
ATOM 1301 C CA . ASP A 1 167 ? -10.32 -48.781 -33.281 1 97.06 167 ASP A CA 1
ATOM 1302 C C . ASP A 1 167 ? -10.383 -47.281 -33.125 1 97.06 167 ASP A C 1
ATOM 1304 O O . ASP A 1 167 ? -9.375 -46.625 -32.844 1 97.06 167 ASP A O 1
ATOM 1308 N N . GLU A 1 168 ? -11.531 -46.719 -33.312 1 97.38 168 GLU A N 1
ATOM 1309 C CA . GLU A 1 168 ? -11.711 -45.281 -33.156 1 97.38 168 GLU A CA 1
ATOM 1310 C C . GLU A 1 168 ? -11.492 -44.875 -31.688 1 97.38 168 GLU A C 1
ATOM 1312 O O . GLU A 1 168 ? -10.844 -43.844 -31.422 1 97.38 168 GLU A O 1
ATOM 1317 N N . ALA A 1 169 ? -12.008 -45.531 -30.781 1 96.75 169 ALA A N 1
ATOM 1318 C CA . ALA A 1 169 ? -11.836 -45.25 -29.359 1 96.75 169 ALA A CA 1
ATOM 1319 C C . ALA A 1 169 ? -10.367 -45.375 -28.953 1 96.75 169 ALA A C 1
ATOM 1321 O O . ALA A 1 169 ? -9.867 -44.562 -28.156 1 96.75 169 ALA A O 1
ATOM 1322 N N . MET A 1 170 ? -9.719 -46.375 -29.469 1 95.38 170 MET A N 1
ATOM 1323 C CA . MET A 1 170 ? -8.297 -46.562 -29.172 1 95.38 170 MET A CA 1
ATOM 1324 C C . MET A 1 170 ? -7.465 -45.406 -29.703 1 95.38 170 MET A C 1
ATOM 1326 O O . MET A 1 170 ? -6.539 -44.938 -29.031 1 95.38 170 MET A O 1
ATOM 1330 N N . ASN A 1 171 ? -7.848 -45.031 -30.906 1 97 171 ASN A N 1
ATOM 1331 C CA . ASN A 1 171 ? -7.145 -43.906 -31.484 1 97 171 ASN A CA 1
ATOM 1332 C C . ASN A 1 171 ? -7.301 -42.625 -30.625 1 97 171 ASN A C 1
ATOM 1334 O O . ASN A 1 171 ?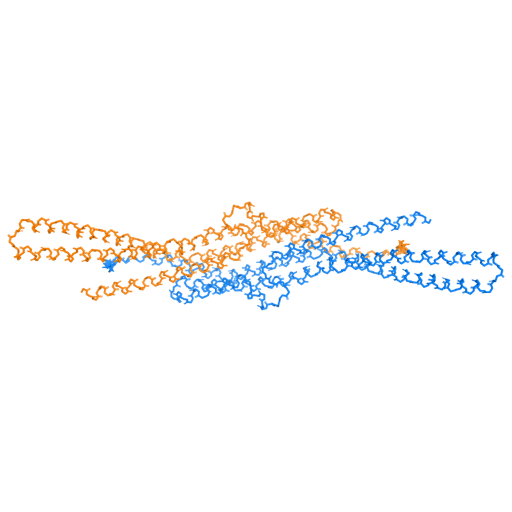 -6.352 -41.875 -30.469 1 97 171 ASN A O 1
ATOM 1338 N N . LYS A 1 172 ? -8.438 -42.375 -30.109 1 97 172 LYS A N 1
ATOM 1339 C CA . LYS A 1 172 ? -8.68 -41.219 -29.25 1 97 172 LYS A CA 1
ATOM 1340 C C . LYS A 1 172 ? -7.852 -41.312 -27.969 1 97 172 LYS A C 1
ATOM 1342 O O . LYS A 1 172 ? -7.32 -40.312 -27.484 1 97 172 LYS A O 1
ATOM 1347 N N . VAL A 1 173 ? -7.719 -42.469 -27.422 1 94.88 173 VAL A N 1
ATOM 1348 C CA . VAL A 1 173 ? -6.922 -42.719 -26.219 1 94.88 173 VAL A CA 1
ATOM 1349 C C . VAL A 1 173 ? -5.457 -42.375 -26.5 1 94.88 173 VAL A C 1
ATOM 1351 O O . VAL A 1 173 ? -4.812 -41.688 -25.734 1 94.88 173 VAL A O 1
ATOM 1354 N N . GLU A 1 174 ? -5.004 -42.938 -27.625 1 94.88 174 GLU A N 1
ATOM 1355 C CA . GLU A 1 174 ? -3.6 -42.75 -27.969 1 94.88 174 GLU A CA 1
ATOM 1356 C C . GLU A 1 174 ? -3.281 -41.281 -28.219 1 94.88 174 GLU A C 1
ATOM 1358 O O . GLU A 1 174 ? -2.238 -40.781 -27.781 1 94.88 174 GLU A O 1
ATOM 1363 N N . LEU A 1 175 ? -4.234 -40.625 -28.891 1 95.25 175 LEU A N 1
ATOM 1364 C CA . LEU A 1 175 ? -4.051 -39.188 -29.156 1 95.25 175 LEU A CA 1
ATOM 1365 C C . LEU A 1 175 ? -4.016 -38.406 -27.859 1 95.25 175 LEU A C 1
ATOM 1367 O O . LEU A 1 175 ? -3.17 -37.531 -27.688 1 95.25 175 LEU A O 1
ATOM 1371 N N . CYS A 1 176 ? -4.902 -38.688 -26.969 1 92.94 176 CYS A N 1
ATOM 1372 C CA . CYS A 1 176 ? -4.977 -37.969 -25.688 1 92.94 176 CYS A CA 1
ATOM 1373 C C . CYS A 1 176 ? -3.752 -38.281 -24.828 1 92.94 176 CYS A C 1
ATOM 1375 O O . CYS A 1 176 ? -3.229 -37.375 -24.156 1 92.94 176 CYS A O 1
ATOM 1377 N N . LYS A 1 177 ? -3.342 -39.469 -24.844 1 90.81 177 LYS A N 1
ATOM 1378 C CA . LYS A 1 177 ? -2.162 -39.875 -24.094 1 90.81 177 LYS A CA 1
ATOM 1379 C C . LYS A 1 177 ? -0.92 -39.125 -24.562 1 90.81 177 LYS A C 1
ATOM 1381 O O . LYS A 1 177 ? -0.129 -38.656 -23.734 1 90.81 177 LYS A O 1
ATOM 1386 N N . ASP A 1 178 ? -0.801 -39.031 -25.906 1 92.38 178 ASP A N 1
ATOM 1387 C CA . ASP A 1 178 ? 0.345 -38.344 -26.484 1 92.38 178 ASP A CA 1
ATOM 1388 C C . ASP A 1 178 ? 0.333 -36.875 -26.094 1 92.38 178 ASP A C 1
ATOM 1390 O O . ASP A 1 178 ? 1.373 -36.281 -25.766 1 92.38 178 ASP A O 1
ATOM 1394 N N . GLN A 1 179 ? -0.77 -36.312 -26.156 1 92.88 179 GLN A N 1
ATOM 1395 C CA . GLN A 1 179 ? -0.892 -34.906 -25.812 1 92.88 179 GLN A CA 1
ATOM 1396 C C . GLN A 1 179 ? -0.587 -34.688 -24.344 1 92.88 179 GLN A C 1
ATOM 1398 O O . GLN A 1 179 ? 0.1 -33.719 -23.984 1 92.88 179 GLN A O 1
ATOM 1403 N N . LEU A 1 180 ? -1.08 -35.469 -23.5 1 89.38 180 LEU A N 1
ATOM 1404 C CA . LEU A 1 180 ? -0.837 -35.375 -22.062 1 89.38 180 LEU A CA 1
ATOM 1405 C C . LEU A 1 180 ? 0.648 -35.5 -21.75 1 89.38 180 LEU A C 1
ATOM 1407 O O . LEU A 1 180 ? 1.193 -34.75 -20.938 1 89.38 180 LEU A O 1
ATOM 1411 N N . ALA A 1 181 ? 1.267 -36.469 -22.391 1 87.44 181 ALA A N 1
ATOM 1412 C CA . ALA A 1 181 ? 2.699 -36.688 -22.203 1 87.44 181 ALA A CA 1
ATOM 1413 C C . ALA A 1 181 ? 3.49 -35.438 -22.578 1 87.44 181 ALA A C 1
ATOM 1415 O O . ALA A 1 181 ? 4.422 -35.031 -21.875 1 87.44 181 ALA A O 1
ATOM 1416 N N . ALA A 1 182 ? 3.049 -34.844 -23.672 1 90.06 182 ALA A N 1
ATOM 1417 C CA . ALA A 1 182 ? 3.719 -33.625 -24.141 1 90.06 182 ALA A CA 1
ATOM 1418 C C . ALA A 1 182 ? 3.541 -32.469 -23.156 1 90.06 182 ALA A C 1
ATOM 1420 O O . ALA A 1 182 ? 4.5 -31.766 -22.828 1 90.06 182 ALA A O 1
ATOM 1421 N N . ASP A 1 183 ? 2.365 -32.344 -22.688 1 88.44 183 ASP A N 1
ATOM 1422 C CA . ASP A 1 183 ? 2.059 -31.25 -21.766 1 88.44 183 ASP A CA 1
ATOM 1423 C C . ASP A 1 183 ? 2.758 -31.453 -20.422 1 88.44 183 ASP A C 1
ATOM 1425 O O . ASP A 1 183 ? 3.258 -30.484 -19.828 1 88.44 183 ASP A O 1
ATOM 1429 N N . MET A 1 184 ? 2.803 -32.625 -19.969 1 82.81 184 MET A N 1
ATOM 1430 C CA . MET A 1 184 ? 3.488 -32.938 -18.719 1 82.81 184 MET A CA 1
ATOM 1431 C C . MET A 1 184 ? 4.988 -32.688 -18.844 1 82.81 184 MET A C 1
ATOM 1433 O O . MET A 1 184 ? 5.605 -32.125 -17.938 1 82.81 184 MET A O 1
ATOM 1437 N N . TYR A 1 185 ? 5.504 -33.219 -20.016 1 82.56 185 TYR A N 1
ATOM 1438 C CA . TYR A 1 185 ? 6.922 -32.969 -20.25 1 82.56 185 TYR A CA 1
ATOM 1439 C C . TYR A 1 185 ? 7.238 -31.469 -20.234 1 82.56 185 TYR A C 1
ATOM 1441 O O . TYR A 1 185 ? 8.227 -31.047 -19.625 1 82.56 185 TYR A O 1
ATOM 1449 N N . SER A 1 186 ? 6.406 -30.734 -20.891 1 86.38 186 SER A N 1
ATOM 1450 C CA . SER A 1 186 ? 6.578 -29.297 -20.938 1 86.38 186 SER A CA 1
ATOM 1451 C C . SER A 1 186 ? 6.516 -28.688 -19.531 1 86.38 186 SER A C 1
ATOM 1453 O O . SER A 1 186 ? 7.316 -27.812 -19.203 1 86.38 186 SER A O 1
ATOM 1455 N N . PHE A 1 187 ? 5.648 -29.188 -18.734 1 85.12 187 PHE A N 1
ATOM 1456 C CA . PHE A 1 187 ? 5.465 -28.703 -17.359 1 85.12 187 PHE A CA 1
ATOM 1457 C C . PHE A 1 187 ? 6.695 -29.016 -16.516 1 85.12 187 PHE A C 1
ATOM 1459 O O . PHE A 1 187 ? 7.223 -28.125 -15.836 1 85.12 187 PHE A O 1
ATOM 1466 N N . PHE A 1 188 ? 7.211 -30.156 -16.609 1 78.5 188 PHE A N 1
ATOM 1467 C CA . PHE A 1 188 ? 8.297 -30.594 -15.742 1 78.5 188 PHE A CA 1
ATOM 1468 C C . PHE A 1 188 ? 9.633 -30.031 -16.219 1 78.5 188 PHE A C 1
ATOM 1470 O O . PHE A 1 188 ? 10.547 -29.844 -15.422 1 78.5 188 PHE A O 1
ATOM 1477 N N . SER A 1 189 ? 9.672 -29.781 -17.547 1 79.62 189 SER A N 1
ATOM 1478 C CA . SER A 1 189 ? 10.906 -29.234 -18.094 1 79.62 189 SER A CA 1
ATOM 1479 C C . SER A 1 189 ? 11.125 -27.797 -17.625 1 79.62 189 SER A C 1
ATOM 1481 O O . SER A 1 189 ? 12.258 -27.328 -17.578 1 79.62 189 SER A O 1
ATOM 1483 N N . LYS A 1 190 ? 9.992 -27.188 -17.188 1 79.25 190 LYS A N 1
ATOM 1484 C CA . LYS A 1 190 ? 10.047 -25.781 -16.766 1 79.25 190 LYS A CA 1
ATOM 1485 C C . LYS A 1 190 ? 10.141 -25.672 -15.25 1 79.25 190 LYS A C 1
ATOM 1487 O O . LYS A 1 190 ? 10.016 -24.578 -14.695 1 79.25 190 LYS A O 1
ATOM 1492 N N . GLU A 1 191 ? 10.344 -26.734 -14.602 1 72.88 191 GLU A N 1
ATOM 1493 C CA . GLU A 1 191 ? 10.32 -26.719 -13.141 1 72.88 191 GLU A CA 1
ATOM 1494 C C . GLU A 1 191 ? 11.383 -25.781 -12.578 1 72.88 191 GLU A C 1
ATOM 1496 O O . GLU A 1 191 ? 11.133 -25.062 -11.602 1 72.88 191 GLU A O 1
ATOM 1501 N N . GLY A 1 192 ? 12.555 -25.797 -13.219 1 71.75 192 GLY A N 1
ATOM 1502 C CA . GLY A 1 192 ? 13.602 -24.859 -12.812 1 71.75 192 GLY A CA 1
ATOM 1503 C C . GLY A 1 192 ? 13.203 -23.406 -12.992 1 71.75 192 GLY A C 1
ATOM 1504 O O . GLY A 1 192 ? 13.586 -22.547 -12.188 1 71.75 192 GLY A O 1
ATOM 1505 N N . ASP A 1 193 ? 12.352 -23.188 -13.969 1 77.81 193 ASP A N 1
ATOM 1506 C CA . ASP A 1 193 ? 11.93 -21.828 -14.266 1 77.81 193 ASP A CA 1
ATOM 1507 C C . ASP A 1 193 ? 11 -21.281 -13.18 1 77.81 193 ASP A C 1
ATOM 1509 O O . ASP A 1 193 ? 10.984 -20.094 -12.898 1 77.81 193 ASP A O 1
ATOM 1513 N N . TYR A 1 194 ? 10.391 -22.203 -12.508 1 81.06 194 TYR A N 1
ATOM 1514 C CA . TYR A 1 194 ? 9.414 -21.781 -11.516 1 81.06 194 TYR A CA 1
ATOM 1515 C C . TYR A 1 194 ? 10.102 -21.172 -10.297 1 81.06 194 TYR A C 1
ATOM 1517 O O . TYR A 1 194 ? 9.625 -20.172 -9.742 1 81.06 194 TYR A O 1
ATOM 1525 N N . ALA A 1 195 ? 11.219 -21.734 -10.008 1 83 195 ALA A N 1
ATOM 1526 C CA . ALA A 1 195 ? 11.992 -21.188 -8.898 1 83 195 ALA A CA 1
ATOM 1527 C C . ALA A 1 195 ? 12.523 -19.797 -9.219 1 83 195 ALA A C 1
ATOM 1529 O O . ALA A 1 195 ? 12.656 -18.953 -8.336 1 83 195 ALA A O 1
ATOM 1530 N N . HIS A 1 196 ? 12.742 -19.562 -10.477 1 87.62 196 HIS A N 1
ATOM 1531 C CA . HIS A 1 196 ? 13.336 -18.297 -10.922 1 87.62 196 HIS A CA 1
ATOM 1532 C C . HIS A 1 196 ? 12.367 -17.141 -10.734 1 87.62 196 HIS A C 1
ATOM 1534 O O . HIS A 1 196 ? 12.797 -15.984 -10.617 1 87.62 196 HIS A O 1
ATOM 1540 N N . TYR A 1 197 ? 11.086 -17.406 -10.703 1 89 197 TYR A N 1
ATOM 1541 C CA . TYR A 1 197 ? 10.117 -16.359 -10.461 1 89 197 TYR A CA 1
ATOM 1542 C C . TYR A 1 197 ? 10.367 -15.672 -9.125 1 89 197 TYR A C 1
ATOM 1544 O O . TYR A 1 197 ? 10.258 -14.445 -9.016 1 89 197 TYR A O 1
ATOM 1552 N N . PHE A 1 198 ? 10.828 -16.438 -8.203 1 90.38 198 PHE A N 1
ATOM 1553 C CA . PHE A 1 198 ? 11.008 -15.922 -6.852 1 90.38 198 PHE A CA 1
ATOM 1554 C C . PHE A 1 198 ? 12.336 -15.18 -6.727 1 90.38 198 PHE A C 1
ATOM 1556 O O . PHE A 1 198 ? 12.445 -14.219 -5.969 1 90.38 198 PHE A O 1
ATOM 1563 N N . ILE A 1 199 ? 13.25 -15.602 -7.492 1 89.88 199 ILE A N 1
ATOM 1564 C CA . ILE A 1 199 ? 14.5 -14.852 -7.578 1 89.88 199 ILE A CA 1
ATOM 1565 C C . ILE A 1 199 ? 14.227 -13.484 -8.211 1 89.88 199 ILE A C 1
ATOM 1567 O O . ILE A 1 199 ? 14.68 -12.461 -7.703 1 89.88 199 ILE A O 1
ATOM 1571 N N . THR A 1 200 ? 13.477 -13.555 -9.25 1 93.12 200 THR A N 1
ATOM 1572 C CA . THR A 1 200 ? 13.109 -12.328 -9.945 1 93.12 200 THR A CA 1
ATOM 1573 C C . THR A 1 200 ? 12.359 -11.375 -9.016 1 93.12 200 THR A C 1
ATOM 1575 O O . THR A 1 200 ? 12.562 -10.164 -9.055 1 93.12 200 THR A O 1
ATOM 1578 N N . LEU A 1 201 ? 11.555 -11.914 -8.188 1 95.19 201 LEU A N 1
ATOM 1579 C CA . LEU A 1 201 ? 10.82 -11.133 -7.207 1 95.19 201 LEU A CA 1
ATOM 1580 C C . LEU A 1 201 ? 11.773 -10.352 -6.309 1 95.19 201 LEU A C 1
ATOM 1582 O O . LEU A 1 201 ? 11.648 -9.133 -6.164 1 95.19 201 LEU A O 1
ATOM 1586 N N . LEU A 1 202 ? 12.727 -11.023 -5.746 1 96 202 LEU A N 1
ATOM 1587 C CA . LEU A 1 202 ? 13.672 -10.398 -4.82 1 96 202 LEU A CA 1
ATOM 1588 C C . LEU A 1 202 ? 14.531 -9.367 -5.543 1 96 202 LEU A C 1
ATOM 1590 O O . LEU A 1 202 ? 14.797 -8.289 -5.004 1 96 202 LEU A O 1
ATOM 1594 N N . GLU A 1 203 ? 14.867 -9.695 -6.738 1 95.56 203 GLU A N 1
ATOM 1595 C CA . GLU A 1 203 ? 15.688 -8.773 -7.523 1 95.56 203 GLU A CA 1
ATOM 1596 C C . GLU A 1 203 ? 14.906 -7.508 -7.879 1 95.56 203 GLU A C 1
ATOM 1598 O O . GLU A 1 203 ? 15.445 -6.402 -7.805 1 95.56 203 GLU A O 1
ATOM 1603 N N . ALA A 1 204 ? 13.734 -7.715 -8.281 1 96.69 204 ALA A N 1
ATOM 1604 C CA . ALA A 1 204 ? 12.891 -6.574 -8.625 1 96.69 204 ALA A CA 1
ATOM 1605 C C . ALA A 1 204 ? 12.656 -5.684 -7.41 1 96.69 204 ALA A C 1
ATOM 1607 O O . ALA A 1 204 ? 12.648 -4.457 -7.52 1 96.69 204 ALA A O 1
ATOM 1608 N N . GLN A 1 205 ? 12.445 -6.281 -6.273 1 97.56 205 GLN A N 1
ATOM 1609 C CA . GLN A 1 205 ? 12.266 -5.523 -5.039 1 97.56 205 GLN A CA 1
ATOM 1610 C C . GLN A 1 205 ? 13.531 -4.758 -4.672 1 97.56 205 GLN A C 1
ATOM 1612 O O . GLN A 1 205 ? 13.469 -3.594 -4.27 1 97.56 205 GLN A O 1
ATOM 1617 N N . ALA A 1 206 ? 14.656 -5.41 -4.84 1 97.88 206 ALA A N 1
ATOM 1618 C CA . ALA A 1 206 ? 15.914 -4.727 -4.57 1 97.88 206 ALA A CA 1
ATOM 1619 C C . ALA A 1 206 ? 16.094 -3.523 -5.492 1 97.88 206 ALA A C 1
ATOM 1621 O O . ALA A 1 206 ? 16.484 -2.443 -5.039 1 97.88 206 ALA A O 1
ATOM 1622 N N . ASP A 1 207 ? 15.758 -3.76 -6.707 1 98.12 207 ASP A N 1
ATOM 1623 C CA . ASP A 1 207 ? 15.883 -2.678 -7.68 1 98.12 207 ASP A CA 1
ATOM 1624 C C . ASP A 1 207 ? 14.945 -1.518 -7.332 1 98.12 207 ASP A C 1
ATOM 1626 O O . ASP A 1 207 ? 15.336 -0.352 -7.438 1 98.12 207 ASP A O 1
ATOM 1630 N N . TYR A 1 208 ? 13.828 -1.784 -6.945 1 98.38 208 TYR A N 1
ATOM 1631 C CA . TYR A 1 208 ? 12.859 -0.77 -6.539 1 98.38 208 TYR A CA 1
ATOM 1632 C C . TYR A 1 208 ? 13.398 0.068 -5.387 1 98.38 208 TYR A C 1
ATOM 1634 O O . TYR A 1 208 ? 13.367 1.3 -5.438 1 98.38 208 TYR A O 1
ATOM 1642 N N . HIS A 1 209 ? 13.859 -0.544 -4.324 1 98.44 209 HIS A N 1
ATOM 1643 C CA . HIS A 1 209 ? 14.375 0.174 -3.164 1 98.44 209 HIS A CA 1
ATOM 1644 C C . HIS A 1 209 ? 15.633 0.958 -3.516 1 98.44 209 HIS A C 1
ATOM 1646 O O . HIS A 1 209 ? 15.836 2.072 -3.025 1 98.44 209 HIS A O 1
ATOM 1652 N N . ARG A 1 210 ? 16.406 0.38 -4.379 1 98.5 210 ARG A N 1
ATOM 1653 C CA . ARG A 1 210 ? 17.609 1.067 -4.816 1 98.5 210 ARG A CA 1
ATOM 1654 C C . ARG A 1 210 ? 17.266 2.355 -5.562 1 98.5 210 ARG A C 1
ATOM 1656 O O . ARG A 1 210 ? 17.828 3.414 -5.266 1 98.5 210 ARG A O 1
ATOM 1663 N N . LYS A 1 211 ? 16.375 2.264 -6.496 1 98.62 211 LYS A N 1
ATOM 1664 C CA . LYS A 1 211 ? 15.992 3.418 -7.305 1 98.62 211 LYS A CA 1
ATOM 1665 C C . LYS A 1 211 ? 15.273 4.465 -6.457 1 98.62 211 LYS A C 1
ATOM 1667 O O . LYS A 1 211 ? 15.508 5.664 -6.609 1 98.62 211 LYS A O 1
ATOM 1672 N N . SER A 1 212 ? 14.453 4.016 -5.613 1 98.62 212 SER A N 1
ATOM 1673 C CA . SER A 1 212 ? 13.742 4.934 -4.73 1 98.62 212 SER A CA 1
ATOM 1674 C C . SER A 1 212 ? 14.711 5.652 -3.791 1 98.62 212 SER A C 1
ATOM 1676 O O . SER A 1 212 ? 14.586 6.859 -3.568 1 98.62 212 SER A O 1
ATOM 1678 N N . LEU A 1 213 ? 15.648 4.91 -3.271 1 98.31 213 LEU A N 1
ATOM 1679 C CA . LEU A 1 213 ? 16.656 5.512 -2.414 1 98.31 213 LEU A CA 1
ATOM 1680 C C . LEU A 1 213 ? 17.469 6.551 -3.178 1 98.31 213 LEU A C 1
ATOM 1682 O O . LEU A 1 213 ? 17.766 7.621 -2.648 1 98.31 213 LEU A O 1
ATOM 1686 N N . SER A 1 214 ? 17.766 6.219 -4.395 1 98.31 214 SER A N 1
ATOM 1687 C CA . SER A 1 214 ? 18.516 7.141 -5.23 1 98.31 214 SER A CA 1
ATOM 1688 C C . SER A 1 214 ? 17.766 8.453 -5.438 1 98.31 214 SER A C 1
ATOM 1690 O O . SER A 1 214 ? 18.375 9.531 -5.406 1 98.31 214 SER A O 1
ATOM 1692 N N . VAL A 1 215 ? 16.484 8.398 -5.656 1 97.88 215 VAL A N 1
ATOM 1693 C CA . VAL A 1 215 ? 15.641 9.578 -5.809 1 97.88 215 VAL A CA 1
ATOM 1694 C C . VAL A 1 215 ? 15.734 10.445 -4.551 1 97.88 215 VAL A C 1
ATOM 1696 O O . VAL A 1 215 ? 15.945 11.656 -4.641 1 97.88 215 VAL A O 1
ATOM 1699 N N . LEU A 1 216 ? 15.695 9.836 -3.398 1 97.5 216 LEU A N 1
ATOM 1700 C CA . LEU A 1 216 ? 15.695 10.547 -2.123 1 97.5 216 LEU A CA 1
ATOM 1701 C C . LEU A 1 216 ? 17.078 11.125 -1.827 1 97.5 216 LEU A C 1
ATOM 1703 O O . LEU A 1 216 ? 17.188 12.273 -1.386 1 97.5 216 LEU A O 1
ATOM 1707 N N . GLU A 1 217 ? 18.078 10.383 -2.113 1 96.06 217 GLU A N 1
ATOM 1708 C CA . GLU A 1 217 ? 19.453 10.812 -1.82 1 96.06 217 GLU A CA 1
ATOM 1709 C C . GLU A 1 217 ? 19.875 11.953 -2.732 1 96.06 217 GLU A C 1
ATOM 1711 O O . GLU A 1 217 ? 20.797 12.711 -2.402 1 96.06 217 GLU A O 1
ATOM 1716 N N . SER A 1 218 ? 19.281 12.078 -3.844 1 95.25 218 SER A N 1
ATOM 1717 C CA . SER A 1 218 ? 19.609 13.164 -4.766 1 95.25 218 SER A CA 1
ATOM 1718 C C . SER A 1 218 ? 19.109 14.508 -4.246 1 95.25 218 SER A C 1
ATOM 1720 O O . SER A 1 218 ? 19.609 15.555 -4.656 1 95.25 218 SER A O 1
ATOM 1722 N N . VAL A 1 219 ? 18.203 14.516 -3.314 1 93.62 219 VAL A N 1
ATOM 1723 C CA . VAL A 1 219 ? 17.562 15.758 -2.879 1 93.62 219 VAL A CA 1
ATOM 1724 C C . VAL A 1 219 ? 17.953 16.047 -1.43 1 93.62 219 VAL A C 1
ATOM 1726 O O . VAL A 1 219 ? 18 17.219 -1.02 1 93.62 219 VAL A O 1
ATOM 1729 N N . LEU A 1 220 ? 18.328 15.078 -0.623 1 92.12 220 LEU A N 1
ATOM 1730 C CA . LEU A 1 220 ? 18.5 15.18 0.822 1 92.12 220 LEU A CA 1
ATOM 1731 C C . LEU A 1 220 ? 19.656 16.109 1.17 1 92.12 220 LEU A C 1
ATOM 1733 O O . LEU A 1 220 ? 19.531 16.938 2.084 1 92.12 220 LEU A O 1
ATOM 1737 N N . PRO A 1 221 ? 20.719 16.062 0.405 1 89 221 PRO A N 1
ATOM 1738 C CA . PRO A 1 221 ? 21.812 16.969 0.745 1 89 221 PRO A CA 1
ATOM 1739 C C . PRO A 1 221 ? 21.422 18.438 0.623 1 89 221 PRO A C 1
ATOM 1741 O O . PRO A 1 221 ? 21.797 19.25 1.466 1 89 221 PRO A O 1
ATOM 1744 N N . ALA A 1 222 ? 20.594 18.828 -0.324 1 83.69 222 ALA A N 1
ATOM 1745 C CA . ALA A 1 222 ? 20.172 20.203 -0.544 1 83.69 222 ALA A CA 1
ATOM 1746 C C . ALA A 1 222 ? 19.156 20.641 0.514 1 83.69 222 ALA A C 1
ATOM 1748 O O . ALA A 1 222 ? 19.156 21.797 0.942 1 83.69 222 ALA A O 1
ATOM 1749 N N . ILE A 1 223 ? 18.406 19.766 0.928 1 83.06 223 ILE A N 1
ATOM 1750 C CA . ILE A 1 223 ? 17.328 20.078 1.862 1 83.06 223 ILE A CA 1
ATOM 1751 C C . ILE A 1 223 ? 17.891 20.219 3.271 1 83.06 223 ILE A C 1
ATOM 1753 O O . ILE A 1 223 ? 17.438 21.062 4.051 1 83.06 223 ILE A O 1
ATOM 1757 N N . ARG A 1 224 ? 18.922 19.438 3.627 1 76.44 224 ARG A N 1
ATOM 1758 C CA . ARG A 1 224 ? 19.547 19.516 4.941 1 76.44 224 ARG A CA 1
ATOM 1759 C C . ARG A 1 224 ? 20.25 20.844 5.137 1 76.44 224 ARG A C 1
ATOM 1761 O O . ARG A 1 224 ? 20.266 21.391 6.238 1 76.44 224 ARG A O 1
ATOM 1768 N N . HIS A 1 225 ? 20.734 21.375 4.117 1 67 225 HIS A N 1
ATOM 1769 C CA . HIS A 1 225 ? 21.391 22.672 4.176 1 67 225 HIS A CA 1
ATOM 1770 C C . HIS A 1 225 ? 20.391 23.812 4.324 1 67 225 HIS A C 1
ATOM 1772 O O . HIS A 1 225 ? 20.625 24.766 5.055 1 67 225 HIS A O 1
ATOM 1778 N N . GLU A 1 226 ? 19.359 23.656 3.641 1 60.97 226 GLU A N 1
ATOM 1779 C CA . GLU A 1 226 ? 18.328 24.688 3.73 1 60.97 226 GLU A CA 1
ATOM 1780 C C . GLU A 1 226 ? 17.641 24.672 5.094 1 60.97 226 GLU A C 1
ATOM 1782 O O . GLU A 1 226 ? 17.312 25.719 5.641 1 60.97 226 GLU A O 1
ATOM 1787 N N . GLY A 1 227 ? 17.312 23.438 5.605 1 56.31 227 GLY A N 1
ATOM 1788 C CA . GLY A 1 227 ? 16.703 23.328 6.918 1 56.31 227 GLY A CA 1
ATOM 1789 C C . GLY A 1 227 ? 17.578 23.875 8.031 1 56.31 227 GLY A C 1
ATOM 1790 O O . GLY A 1 227 ? 17.078 24.438 9.008 1 56.31 227 GLY A O 1
ATOM 1791 N N . MET A 1 228 ? 19 23.703 8.094 1 48.66 228 MET A N 1
ATOM 1792 C CA . MET A 1 228 ? 19.969 24.203 9.062 1 48.66 228 MET A CA 1
ATOM 1793 C C . MET A 1 228 ? 20.125 25.719 8.938 1 48.66 228 MET A C 1
ATOM 1795 O O . MET A 1 228 ? 20.344 26.406 9.938 1 48.66 228 MET A O 1
ATOM 1799 N N . THR A 1 229 ? 20.094 26.203 7.879 1 45.06 229 THR A N 1
ATOM 1800 C CA . THR A 1 229 ? 20.344 27.641 7.809 1 45.06 229 THR A CA 1
ATOM 1801 C C . THR A 1 229 ? 19.219 28.422 8.453 1 45.06 229 THR A C 1
ATOM 1803 O O . THR A 1 229 ? 19.438 29.531 8.961 1 45.06 229 THR A O 1
ATOM 1806 N N . HIS A 1 230 ? 18.094 27.906 8.508 1 44.78 230 HIS A N 1
ATOM 1807 C CA . HIS A 1 230 ? 17.062 28.766 9.078 1 44.78 230 HIS A CA 1
ATOM 1808 C C . HIS A 1 230 ? 17.141 28.781 10.602 1 44.78 230 HIS A C 1
ATOM 1810 O O . HIS A 1 230 ? 16.547 29.656 11.25 1 44.78 230 HIS A O 1
ATOM 1816 N N . THR A 1 231 ? 17.859 27.812 11.25 1 38.16 231 THR A N 1
ATOM 1817 C CA . THR A 1 231 ? 17.984 27.922 12.695 1 38.16 231 THR A CA 1
ATOM 1818 C C . THR A 1 231 ? 18.953 29.047 13.062 1 38.16 231 THR A C 1
ATOM 1820 O O . THR A 1 231 ? 18.797 29.672 14.109 1 38.16 231 THR A O 1
ATOM 1823 N N . HIS A 1 232 ? 20.078 29.234 12.328 1 36.84 232 HIS A N 1
ATOM 1824 C CA . HIS A 1 232 ? 21.125 30.094 12.875 1 36.84 232 HIS A CA 1
ATOM 1825 C C . HIS A 1 232 ? 20.75 31.562 12.734 1 36.84 232 HIS A C 1
ATOM 1827 O O . HIS A 1 232 ? 21.375 32.438 13.367 1 36.84 232 HIS A O 1
ATOM 1833 N N . THR A 1 233 ? 20.156 31.969 11.711 1 35.16 233 THR A N 1
ATOM 1834 C CA . THR A 1 233 ? 20.234 33.406 11.492 1 35.16 233 THR A CA 1
ATOM 1835 C C . THR A 1 233 ? 19.359 34.156 12.492 1 35.16 233 THR A C 1
ATOM 1837 O O . THR A 1 233 ? 19.344 35.375 12.508 1 35.16 233 THR A O 1
ATOM 1840 N N . HIS A 1 234 ? 18.5 33.406 13.242 1 34.94 234 HIS A N 1
ATOM 1841 C CA . HIS A 1 234 ? 17.625 34.344 13.953 1 34.94 234 HIS A CA 1
ATOM 1842 C C . HIS A 1 234 ? 18.312 34.906 15.195 1 34.94 234 HIS A C 1
ATOM 1844 O O . HIS A 1 234 ? 17.656 35.5 16.047 1 34.94 234 HIS A O 1
ATOM 1850 N N . THR A 1 235 ? 19.641 34.562 15.344 1 30.88 235 THR A N 1
ATOM 1851 C CA . THR A 1 235 ? 20.094 35.219 16.562 1 30.88 235 THR A CA 1
ATOM 1852 C C . THR A 1 235 ? 20.094 36.75 16.391 1 30.88 235 THR A C 1
ATOM 1854 O O . THR A 1 235 ? 21.141 37.375 16.484 1 30.88 235 THR A O 1
ATOM 1857 N N . HIS A 1 236 ? 19.656 37.312 15.289 1 28.94 236 HIS A N 1
ATOM 1858 C CA . HIS A 1 236 ? 19.812 38.75 15.359 1 28.94 236 HIS A CA 1
ATOM 1859 C C . HIS A 1 236 ? 19.141 39.312 16.609 1 28.94 236 HIS A C 1
ATOM 1861 O O . HIS A 1 236 ? 18.062 38.875 16.984 1 28.94 236 HIS A O 1
ATOM 1867 N N . THR A 1 237 ? 19.984 39.875 17.547 1 30.31 237 THR A N 1
ATOM 1868 C CA . THR A 1 237 ? 19.734 40.75 18.703 1 30.31 237 THR A CA 1
ATOM 1869 C C . THR A 1 237 ? 18.703 41.812 18.359 1 30.31 237 THR A C 1
ATOM 1871 O O . THR A 1 237 ? 19.062 42.875 17.781 1 30.31 237 THR A O 1
ATOM 1874 N N . HIS A 1 238 ? 17.766 41.656 17.469 1 28.36 238 HIS A N 1
ATOM 1875 C CA . HIS A 1 238 ? 16.938 42.844 17.359 1 28.36 238 HIS A CA 1
ATOM 1876 C C . HIS A 1 238 ? 16.328 43.219 18.719 1 28.36 238 HIS A C 1
ATOM 1878 O O . HIS A 1 238 ? 15.648 42.406 19.328 1 28.36 238 HIS A O 1
ATOM 1884 N N . THR A 1 239 ? 17.031 43.969 19.562 1 30.16 239 THR A N 1
ATOM 1885 C CA . THR A 1 239 ? 16.5 44.812 20.609 1 30.16 239 THR A CA 1
ATOM 1886 C C . THR A 1 239 ? 15.219 45.5 20.156 1 30.16 239 THR A C 1
ATOM 1888 O O . THR A 1 239 ? 15.227 46.688 19.812 1 30.16 239 THR A O 1
ATOM 1891 N N . HIS A 1 240 ? 14.625 45.188 19.016 1 27.77 240 HIS A N 1
ATOM 1892 C CA . HIS A 1 240 ? 13.516 46.094 18.781 1 27.77 240 HIS A CA 1
ATOM 1893 C C . HIS A 1 240 ? 12.523 46.094 19.938 1 27.77 2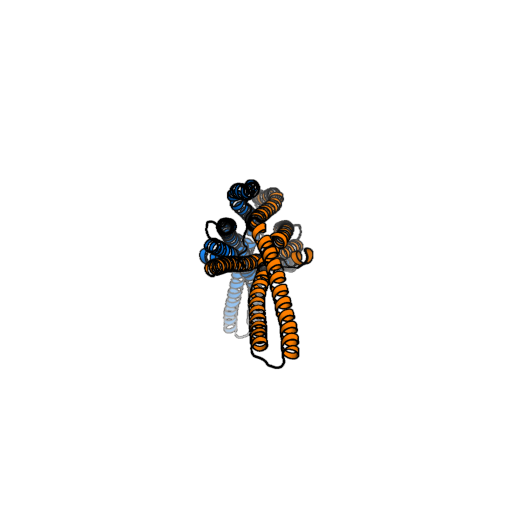40 HIS A C 1
ATOM 1895 O O . HIS A 1 240 ? 12.234 45.031 20.484 1 27.77 240 HIS A O 1
ATOM 1901 N N . THR A 1 241 ? 12.484 47.156 20.812 1 30.55 241 THR A N 1
ATOM 1902 C CA . THR A 1 241 ? 11.328 47.688 21.531 1 30.55 241 THR A CA 1
ATOM 1903 C C . THR A 1 241 ? 10.039 47.406 20.766 1 30.55 241 THR A C 1
ATOM 1905 O O . THR A 1 241 ? 9.688 48.188 19.859 1 30.55 241 THR A O 1
ATOM 1908 N N . HIS A 1 242 ? 10.016 46.406 20.031 1 27.48 242 HIS A N 1
ATOM 1909 C CA . HIS A 1 242 ? 8.797 46.219 19.266 1 27.48 242 HIS A CA 1
ATOM 1910 C C . HIS A 1 242 ? 7.562 46.25 20.156 1 27.48 242 HIS A C 1
ATOM 1912 O O . HIS A 1 242 ? 7.422 45.438 21.062 1 27.48 242 HIS A O 1
ATOM 1918 N N . THR A 1 243 ? 7.176 47.469 20.578 1 29.2 243 THR A N 1
ATOM 1919 C CA . THR A 1 243 ? 5.758 47.719 20.797 1 29.2 243 THR A CA 1
ATOM 1920 C C . THR A 1 243 ? 4.902 46.906 19.828 1 29.2 243 THR A C 1
ATOM 1922 O O . THR A 1 243 ? 4.727 47.281 18.672 1 29.2 243 THR A O 1
ATOM 1925 N N . HIS A 1 244 ? 5.316 45.719 19.578 1 29.88 244 HIS A N 1
ATOM 1926 C CA . HIS A 1 244 ? 4.367 44.906 18.812 1 29.88 244 HIS A CA 1
ATOM 1927 C C . HIS A 1 244 ? 2.945 45.094 19.328 1 29.88 244 HIS A C 1
ATOM 1929 O O . HIS A 1 244 ? 2.623 44.688 20.453 1 29.88 244 HIS A O 1
ATOM 1935 N N . THR A 1 245 ? 2.508 46.312 19.219 1 30.28 245 THR A N 1
ATOM 1936 C CA . THR A 1 245 ? 1.062 46.5 19.297 1 30.28 245 THR A CA 1
ATOM 1937 C C . THR A 1 245 ? 0.338 45.312 18.672 1 30.28 245 THR A C 1
ATOM 1939 O O . THR A 1 245 ? 0.427 45.094 17.453 1 30.28 245 THR A O 1
ATOM 1942 N N . TRP A 1 246 ? 0.555 44.219 19.203 1 30.41 246 TRP A N 1
ATOM 1943 C CA . TRP A 1 246 ? -0.498 43.25 18.891 1 30.41 246 TRP A CA 1
ATOM 1944 C C . TRP A 1 246 ? -1.864 43.938 18.875 1 30.41 246 TRP A C 1
ATOM 1946 O O . TRP A 1 246 ? -2.289 44.5 19.875 1 30.41 246 TRP A O 1
ATOM 1956 N N . PHE A 1 247 ? -1.892 44.875 17.969 1 30.42 247 PHE A N 1
ATOM 1957 C CA . PHE A 1 247 ? -3.062 45.719 17.734 1 30.42 247 PHE A CA 1
ATOM 1958 C C . PHE A 1 247 ? -4.348 44.938 17.969 1 30.42 247 PHE A C 1
ATOM 1960 O O . PHE A 1 247 ? -4.668 44 17.219 1 30.42 247 PHE A O 1
ATOM 1967 N N . PHE A 1 248 ? -4.633 44.344 19.234 1 25.8 248 PHE A N 1
ATOM 1968 C CA . PHE A 1 248 ? -6.027 44.094 19.578 1 25.8 248 PHE A CA 1
ATOM 1969 C C . PHE A 1 248 ? -6.801 45.406 19.609 1 25.8 248 PHE A C 1
ATOM 1971 O O . PHE A 1 248 ? -6.27 46.438 20.031 1 25.8 248 PHE A O 1
ATOM 1978 N N . LYS B 1 1 ? -7.09 56.375 15.977 1 52.84 1 LYS B N 1
ATOM 1979 C CA . LYS B 1 1 ? -7.766 55.25 16.641 1 52.84 1 LYS B CA 1
ATOM 1980 C C . LYS B 1 1 ? -8.406 54.312 15.633 1 52.84 1 LYS B C 1
ATOM 1982 O O . LYS B 1 1 ? -8.25 53.094 15.727 1 52.84 1 LYS B O 1
ATOM 1987 N N . THR B 1 2 ? -9.031 54.812 14.594 1 52.75 2 THR B N 1
ATOM 1988 C CA . THR B 1 2 ? -9.766 54.031 13.617 1 52.75 2 THR B CA 1
ATOM 1989 C C . THR B 1 2 ? -8.805 53.281 12.695 1 52.75 2 THR B C 1
ATOM 1991 O O . THR B 1 2 ? -9.039 52.125 12.359 1 52.75 2 THR B O 1
ATOM 1994 N N . ASN B 1 3 ? -7.707 53.969 12.383 1 53.34 3 ASN B N 1
ATOM 1995 C CA . ASN B 1 3 ? -6.762 53.375 11.453 1 53.34 3 ASN B CA 1
ATOM 1996 C C . ASN B 1 3 ? -6.004 52.219 12.102 1 53.34 3 ASN B C 1
ATOM 1998 O O . ASN B 1 3 ? -5.762 51.188 11.461 1 53.34 3 ASN B O 1
ATOM 2002 N N . LEU B 1 4 ? -5.602 52.438 13.328 1 49.03 4 LEU B N 1
ATOM 2003 C CA . LEU B 1 4 ? -4.902 51.406 14.062 1 49.03 4 LEU B CA 1
ATOM 2004 C C . LEU B 1 4 ? -5.797 50.188 14.25 1 49.03 4 LEU B C 1
ATOM 2006 O O . LEU B 1 4 ? -5.344 49.031 14.117 1 49.03 4 LEU B O 1
ATOM 2010 N N . LEU B 1 5 ? -7.012 50.438 14.57 1 51.81 5 LEU B N 1
ATOM 2011 C CA . LEU B 1 5 ? -7.977 49.375 14.727 1 51.81 5 LEU B CA 1
ATOM 2012 C C . LEU B 1 5 ? -8.164 48.594 13.414 1 51.81 5 LEU B C 1
ATOM 2014 O O . LEU B 1 5 ? -8.289 47.375 13.414 1 51.81 5 LEU B O 1
ATOM 2018 N N . LYS B 1 6 ? -8.156 49.438 12.359 1 55.88 6 LYS B N 1
ATOM 2019 C CA . LYS B 1 6 ? -8.297 48.844 11.039 1 55.88 6 LYS B CA 1
ATOM 2020 C C . LYS B 1 6 ? -7.082 47.969 10.703 1 55.88 6 LYS B C 1
ATOM 2022 O O . LYS B 1 6 ? -7.219 46.875 10.172 1 55.88 6 LYS B O 1
ATOM 2027 N N . LEU B 1 7 ? -5.965 48.5 11.016 1 49.41 7 LEU B N 1
ATOM 2028 C CA . LEU B 1 7 ? -4.738 47.781 10.742 1 49.41 7 LEU B CA 1
ATOM 2029 C C . LEU B 1 7 ? -4.664 46.5 11.586 1 49.41 7 LEU B C 1
ATOM 2031 O O . LEU B 1 7 ? -4.234 45.469 11.102 1 49.41 7 LEU B O 1
ATOM 2035 N N . GLU B 1 8 ? -5.098 46.656 12.797 1 57.19 8 GLU B N 1
ATOM 2036 C CA . GLU B 1 8 ? -5.145 45.5 13.688 1 57.19 8 GLU B CA 1
ATOM 2037 C C . GLU B 1 8 ? -6.129 44.469 13.172 1 57.19 8 GLU B C 1
ATOM 2039 O O . GLU B 1 8 ? -5.852 43.25 13.219 1 57.19 8 GLU B O 1
ATOM 2044 N N . PHE B 1 9 ? -7.156 45.094 12.641 1 57.75 9 PHE B N 1
ATOM 2045 C CA . PHE B 1 9 ? -8.164 44.188 12.078 1 57.75 9 PHE B CA 1
ATOM 2046 C C . PHE B 1 9 ? -7.645 43.5 10.828 1 57.75 9 PHE B C 1
ATOM 2048 O O . PHE B 1 9 ? -7.832 42.281 10.656 1 57.75 9 PHE B O 1
ATOM 2055 N N . LEU B 1 10 ? -7.004 44.25 10.047 1 54.94 10 LEU B N 1
ATOM 2056 C CA . LEU B 1 10 ? -6.492 43.688 8.797 1 54.94 10 LEU B CA 1
ATOM 2057 C C . LEU B 1 10 ? -5.398 42.656 9.07 1 54.94 10 LEU B C 1
ATOM 2059 O O . LEU B 1 10 ? -5.352 41.625 8.414 1 54.94 10 LEU B O 1
ATOM 2063 N N . GLU B 1 11 ? -4.496 43.062 9.938 1 64.25 11 GLU B N 1
ATOM 2064 C CA . GLU B 1 11 ? -3.439 42.125 10.297 1 64.25 11 GLU B CA 1
ATOM 2065 C C . GLU B 1 11 ? -4.02 40.844 10.883 1 64.25 11 GLU B C 1
ATOM 2067 O O . GLU B 1 11 ? -3.549 39.75 10.578 1 64.25 11 GLU B O 1
ATOM 2072 N N . GLY B 1 12 ? -5.035 41.094 11.602 1 66.5 12 GLY B N 1
ATOM 2073 C CA . GLY B 1 12 ? -5.719 39.938 12.172 1 66.5 12 GLY B CA 1
ATOM 2074 C C . GLY B 1 12 ? -6.336 39.062 11.117 1 66.5 12 GLY B C 1
ATOM 2075 O O . GLY B 1 12 ? -6.227 37.812 11.203 1 66.5 12 GLY B O 1
ATOM 2076 N N . LEU B 1 13 ? -6.852 39.719 10.125 1 67.62 13 LEU B N 1
ATOM 2077 C CA . LEU B 1 13 ? -7.488 38.969 9.055 1 67.62 13 LEU B CA 1
ATOM 2078 C C . LEU B 1 13 ? -6.453 38.188 8.242 1 67.62 13 LEU B C 1
ATOM 2080 O O . LEU B 1 13 ? -6.691 37.062 7.84 1 67.62 13 LEU B O 1
ATOM 2084 N N . ASN B 1 14 ? -5.398 38.906 8.109 1 78.62 14 ASN B N 1
ATOM 2085 C CA . ASN B 1 14 ? -4.344 38.25 7.336 1 78.62 14 ASN B CA 1
ATOM 2086 C C . ASN B 1 14 ? -3.785 37.031 8.062 1 78.62 14 ASN B C 1
ATOM 2088 O O . ASN B 1 14 ? -3.537 36 7.449 1 78.62 14 ASN B O 1
ATOM 2092 N N . ILE B 1 15 ? -3.666 37.188 9.352 1 79.19 15 ILE B N 1
ATOM 2093 C CA . ILE B 1 15 ? -3.137 36.094 10.148 1 79.19 15 ILE B CA 1
ATOM 2094 C C . ILE B 1 15 ? -4.133 34.938 10.164 1 79.19 15 ILE B C 1
ATOM 2096 O O . ILE B 1 15 ? -3.746 33.75 10.039 1 79.19 15 ILE B O 1
ATOM 2100 N N . GLU B 1 16 ? -5.352 35.312 10.25 1 82.06 16 GLU B N 1
ATOM 2101 C CA . GLU B 1 16 ? -6.395 34.281 10.266 1 82.06 16 GLU B CA 1
ATOM 2102 C C . GLU B 1 16 ? -6.418 33.5 8.953 1 82.06 16 GLU B C 1
ATOM 2104 O O . GLU B 1 16 ? -6.57 32.281 8.953 1 82.06 16 GLU B O 1
ATOM 2109 N N . ARG B 1 17 ? -6.312 34.219 7.949 1 85 17 ARG B N 1
ATOM 2110 C CA . ARG B 1 17 ? -6.316 33.594 6.641 1 85 17 ARG B CA 1
ATOM 2111 C C . ARG B 1 17 ? -5.121 32.656 6.488 1 85 17 ARG B C 1
ATOM 2113 O O . ARG B 1 17 ? -5.262 31.531 5.973 1 85 17 ARG B O 1
ATOM 2120 N N . ARG B 1 18 ? -4.027 33.031 6.902 1 83.31 18 ARG B N 1
ATOM 2121 C CA . ARG B 1 18 ? -2.824 32.219 6.805 1 83.31 18 ARG B CA 1
ATOM 2122 C C . ARG B 1 18 ? -2.953 30.969 7.652 1 83.31 18 ARG B C 1
ATOM 2124 O O . ARG B 1 18 ? -2.572 29.875 7.219 1 83.31 18 ARG B O 1
ATOM 2131 N N . MET B 1 19 ? -3.465 31.172 8.836 1 86.62 19 MET B N 1
ATOM 2132 C CA . MET B 1 19 ? -3.648 30.031 9.734 1 86.62 19 MET B CA 1
ATOM 2133 C C . MET B 1 19 ? -4.629 29.031 9.141 1 86.62 19 MET B C 1
ATOM 2135 O O . MET B 1 19 ? -4.406 27.812 9.219 1 86.62 19 MET B O 1
ATOM 2139 N N . GLU B 1 20 ? -5.652 29.562 8.578 1 89.81 20 GLU B N 1
ATOM 2140 C CA . GLU B 1 20 ? -6.637 28.672 7.961 1 89.81 20 GLU B CA 1
ATOM 2141 C C . GLU B 1 20 ? -6.027 27.906 6.789 1 89.81 20 GLU B C 1
ATOM 2143 O O . GLU B 1 20 ? -6.324 26.719 6.594 1 89.81 20 GLU B O 1
ATOM 2148 N N . LEU B 1 21 ? -5.223 28.594 6.051 1 90.12 21 LEU B N 1
ATOM 2149 C CA . LEU B 1 21 ? -4.551 27.938 4.93 1 90.12 21 LEU B CA 1
ATOM 2150 C C . LEU B 1 21 ? -3.627 26.828 5.414 1 90.12 21 LEU B C 1
ATOM 2152 O O . LEU B 1 21 ? -3.625 25.734 4.852 1 90.12 21 LEU B O 1
ATOM 2156 N N . VAL B 1 22 ? -2.861 27.094 6.465 1 89.75 22 VAL B N 1
ATOM 2157 C CA . VAL B 1 22 ? -1.972 26.078 7.043 1 89.75 22 VAL B CA 1
ATOM 2158 C C . VAL B 1 22 ? -2.789 24.906 7.551 1 89.75 22 VAL B C 1
ATOM 2160 O O . VAL B 1 22 ? -2.393 23.75 7.375 1 89.75 22 VAL B O 1
ATOM 2163 N N . ARG B 1 23 ? -3.867 25.156 8.148 1 94 23 ARG B N 1
ATOM 2164 C CA . AR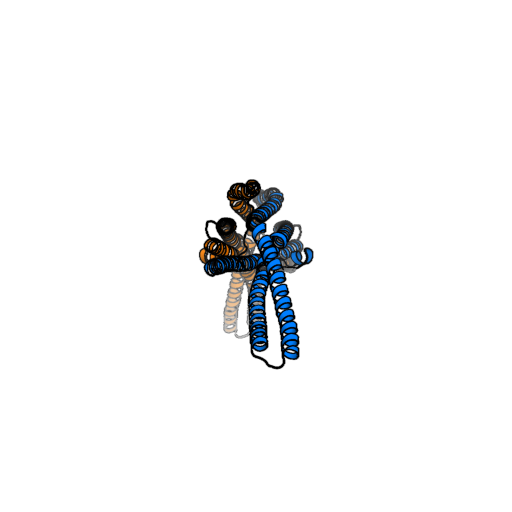G B 1 23 ? -4.738 24.109 8.672 1 94 23 ARG B CA 1
ATOM 2165 C C . ARG B 1 23 ? -5.211 23.188 7.551 1 94 23 ARG B C 1
ATOM 2167 O O . ARG B 1 23 ? -5.086 21.969 7.648 1 94 23 ARG B O 1
ATOM 2174 N N . VAL B 1 24 ? -5.73 23.781 6.48 1 95.25 24 VAL B N 1
ATOM 2175 C CA . VAL B 1 24 ? -6.293 23.031 5.363 1 95.25 24 VAL B CA 1
ATOM 2176 C C . VAL B 1 24 ? -5.199 22.188 4.691 1 95.25 24 VAL B C 1
ATOM 2178 O O . VAL B 1 24 ? -5.406 21.016 4.387 1 95.25 24 VAL B O 1
ATOM 2181 N N . VAL B 1 25 ? -4.082 22.828 4.477 1 93.81 25 VAL B N 1
ATOM 2182 C CA . VAL B 1 25 ? -2.963 22.156 3.828 1 93.81 25 VAL B CA 1
ATOM 2183 C C . VAL B 1 25 ? -2.496 20.984 4.691 1 93.81 25 VAL B C 1
ATOM 2185 O O . VAL B 1 25 ? -2.234 19.891 4.18 1 93.81 25 VAL B O 1
ATOM 2188 N N . SER B 1 26 ? -2.371 21.203 5.988 1 93.88 26 SER B N 1
ATOM 2189 C CA . SER B 1 26 ? -1.959 20.156 6.914 1 93.88 26 SER B CA 1
ATOM 2190 C C . SER B 1 26 ? -2.965 19.016 6.934 1 93.88 26 SER B C 1
ATOM 2192 O O . SER B 1 26 ? -2.578 17.844 6.918 1 93.88 26 SER B O 1
ATOM 2194 N N . HIS B 1 27 ? -4.176 19.391 6.918 1 96.38 27 HIS B N 1
ATOM 2195 C CA . HIS B 1 27 ? -5.238 18.391 6.922 1 96.38 27 HIS B CA 1
ATOM 2196 C C . HIS B 1 27 ? -5.195 17.531 5.66 1 96.38 27 HIS B C 1
ATOM 2198 O O . HIS B 1 27 ? -5.234 16.297 5.738 1 96.38 27 HIS B O 1
ATOM 2204 N N . ASN B 1 28 ? -5.137 18.141 4.551 1 96.56 28 ASN B N 1
ATOM 2205 C CA . ASN B 1 28 ? -5.129 17.438 3.277 1 96.56 28 ASN B CA 1
ATOM 2206 C C . ASN B 1 28 ? -3.904 16.531 3.145 1 96.56 28 ASN B C 1
ATOM 2208 O O . ASN B 1 28 ? -4.016 15.383 2.703 1 96.56 28 ASN B O 1
ATOM 2212 N N . THR B 1 29 ? -2.771 17.078 3.49 1 95.94 29 THR B N 1
ATOM 2213 C CA . THR B 1 29 ? -1.538 16.297 3.426 1 95.94 29 THR B CA 1
ATOM 2214 C C . THR B 1 29 ? -1.619 15.078 4.34 1 95.94 29 THR B C 1
ATOM 2216 O O . THR B 1 29 ? -1.223 13.977 3.951 1 95.94 29 THR B O 1
ATOM 2219 N N . HIS B 1 30 ? -2.129 15.312 5.504 1 96.44 30 HIS B N 1
ATOM 2220 C CA . HIS B 1 30 ? -2.318 14.227 6.453 1 96.44 30 HIS B CA 1
ATOM 2221 C C . HIS B 1 30 ? -3.193 13.125 5.863 1 96.44 30 HIS B C 1
ATOM 2223 O O . HIS B 1 30 ? -2.824 11.945 5.891 1 96.44 30 HIS B O 1
ATOM 2229 N N . LYS B 1 31 ? -4.273 13.523 5.355 1 97.19 31 LYS B N 1
ATOM 2230 C CA . LYS B 1 31 ? -5.242 12.578 4.809 1 97.19 31 LYS B CA 1
ATOM 2231 C C . LYS B 1 31 ? -4.625 11.75 3.688 1 97.19 31 LYS B C 1
ATOM 2233 O O . LYS B 1 31 ? -4.766 10.523 3.668 1 97.19 31 LYS B O 1
ATOM 2238 N N . LYS B 1 32 ? -4.008 12.391 2.754 1 97.44 32 LYS B N 1
ATOM 2239 C CA . LYS B 1 32 ? -3.404 11.695 1.623 1 97.44 32 LYS B CA 1
ATOM 2240 C C . LYS B 1 32 ? -2.27 10.781 2.082 1 97.44 32 LYS B C 1
ATOM 2242 O O . LYS B 1 32 ? -2.086 9.695 1.539 1 97.44 32 LYS B O 1
ATOM 2247 N N . MET B 1 33 ? -1.498 11.227 3.039 1 96.56 33 MET B N 1
ATOM 2248 C CA . MET B 1 33 ? -0.396 10.414 3.551 1 96.56 33 MET B CA 1
ATOM 2249 C C . MET B 1 33 ? -0.919 9.148 4.227 1 96.56 33 MET B C 1
ATOM 2251 O O . MET B 1 33 ? -0.331 8.078 4.086 1 96.56 33 MET B O 1
ATOM 2255 N N . VAL B 1 34 ? -2.018 9.297 4.969 1 96.38 34 VAL B N 1
ATOM 2256 C CA . VAL B 1 34 ? -2.639 8.156 5.625 1 96.38 34 VAL B CA 1
ATOM 2257 C C . VAL B 1 34 ? -3.021 7.105 4.586 1 96.38 34 VAL B C 1
ATOM 2259 O O . VAL B 1 34 ? -2.859 5.906 4.816 1 96.38 34 VAL B O 1
ATOM 2262 N N . SER B 1 35 ? -3.459 7.535 3.455 1 95.69 35 SER B N 1
ATOM 2263 C CA . SER B 1 35 ? -3.887 6.629 2.396 1 95.69 35 SER B CA 1
ATOM 2264 C C . SER B 1 35 ? -2.705 5.863 1.812 1 95.69 35 SER B C 1
ATOM 2266 O O . SER B 1 35 ? -2.887 4.836 1.158 1 95.69 35 SER B O 1
ATOM 2268 N N . CYS B 1 36 ? -1.468 6.328 2.02 1 95.25 36 CYS B N 1
ATOM 2269 C CA . CYS B 1 36 ? -0.272 5.695 1.478 1 95.25 36 CYS B CA 1
ATOM 2270 C C . CYS B 1 36 ? 0.22 4.582 2.396 1 95.25 36 CYS B C 1
ATOM 2272 O O . CYS B 1 36 ? 1.043 3.758 1.996 1 95.25 36 CYS B O 1
ATOM 2274 N N . LEU B 1 37 ? -0.22 4.586 3.623 1 93.31 37 LEU B N 1
ATOM 2275 C CA . LEU B 1 37 ? 0.23 3.592 4.594 1 93.31 37 LEU B CA 1
ATOM 2276 C C . LEU B 1 37 ? -0.561 2.297 4.449 1 93.31 37 LEU B C 1
ATOM 2278 O O . LEU B 1 37 ? -1.756 2.322 4.145 1 93.31 37 LEU B O 1
ATOM 2282 N N . GLN B 1 38 ? 0.026 1.221 4.672 1 91.31 38 GLN B N 1
ATOM 2283 C CA . GLN B 1 38 ? -0.609 -0.082 4.508 1 91.31 38 GLN B CA 1
ATOM 2284 C C . GLN B 1 38 ? -1.069 -0.645 5.848 1 91.31 38 GLN B C 1
ATOM 2286 O O . GLN B 1 38 ? -1.971 -1.484 5.898 1 91.31 38 GLN B O 1
ATOM 2291 N N . GLY B 1 39 ? -0.521 -0.203 6.895 1 87.62 39 GLY B N 1
ATOM 2292 C CA . GLY B 1 39 ? -0.859 -0.689 8.219 1 87.62 39 GLY B CA 1
ATOM 2293 C C . GLY B 1 39 ? -2.012 0.065 8.859 1 87.62 39 GLY B C 1
ATOM 2294 O O . GLY B 1 39 ? -2.467 1.078 8.32 1 87.62 39 GLY B O 1
ATOM 2295 N N . HIS B 1 40 ? -2.502 -0.458 9.953 1 85.25 40 HIS B N 1
ATOM 2296 C CA . HIS B 1 40 ? -3.57 0.174 10.719 1 85.25 40 HIS B CA 1
ATOM 2297 C C . HIS B 1 40 ? -3.029 1.3 11.594 1 85.25 40 HIS B C 1
ATOM 2299 O O . HIS B 1 40 ? -2.318 1.047 12.57 1 85.25 40 HIS B O 1
ATOM 2305 N N . ILE B 1 41 ? -3.447 2.352 11.305 1 88.12 41 ILE B N 1
ATOM 2306 C CA . ILE B 1 41 ? -2.994 3.523 12.039 1 88.12 41 ILE B CA 1
ATOM 2307 C C . ILE B 1 41 ? -3.447 3.422 13.492 1 88.12 41 ILE B C 1
ATOM 2309 O O . ILE B 1 41 ? -4.586 3.045 13.773 1 88.12 41 ILE B O 1
ATOM 2313 N N . GLY B 1 42 ? -2.609 3.787 14.43 1 88.81 42 GLY B N 1
ATOM 2314 C CA . GLY B 1 42 ? -2.953 3.801 15.844 1 88.81 42 GLY B CA 1
ATOM 2315 C C . GLY B 1 42 ? -2.732 2.463 16.516 1 88.81 42 GLY B C 1
ATOM 2316 O O . GLY B 1 42 ? -2.756 2.373 17.75 1 88.81 42 GLY B O 1
ATOM 2317 N N . ALA B 1 43 ? -2.553 1.42 15.734 1 88.56 43 ALA B N 1
ATOM 2318 C CA . ALA B 1 43 ? -2.344 0.093 16.312 1 88.56 43 ALA B CA 1
ATOM 2319 C C . ALA B 1 43 ? -0.916 -0.064 16.812 1 88.56 43 ALA B C 1
ATOM 2321 O O . ALA B 1 43 ? -0.006 0.635 16.359 1 88.56 43 ALA B O 1
ATOM 2322 N N . GLU B 1 44 ? -0.791 -0.953 17.781 1 90.94 44 GLU B N 1
ATOM 2323 C CA . GLU B 1 44 ? 0.544 -1.257 18.281 1 90.94 44 GLU B CA 1
ATOM 2324 C C . GLU B 1 44 ? 1.37 -2.014 17.25 1 90.94 44 GLU B C 1
ATOM 2326 O O . GLU B 1 44 ? 0.818 -2.592 16.312 1 90.94 44 GLU B O 1
ATOM 2331 N N . ALA B 1 45 ? 2.664 -2.074 17.422 1 90.19 45 ALA B N 1
ATOM 2332 C CA . ALA B 1 45 ? 3.633 -2.596 16.469 1 90.19 45 ALA B CA 1
ATOM 2333 C C . ALA B 1 45 ? 3.285 -4.027 16.062 1 90.19 45 ALA B C 1
ATOM 2335 O O . ALA B 1 45 ? 3.25 -4.348 14.875 1 90.19 45 ALA B O 1
ATOM 2336 N N . GLU B 1 46 ? 3.008 -4.859 16.984 1 92.19 46 GLU B N 1
ATOM 2337 C CA . GLU B 1 46 ? 2.752 -6.27 16.703 1 92.19 46 GLU B CA 1
ATOM 2338 C C . GLU B 1 46 ? 1.487 -6.441 15.867 1 92.19 46 GLU B C 1
ATOM 2340 O O . GLU B 1 46 ? 1.477 -7.203 14.898 1 92.19 46 GLU B O 1
ATOM 2345 N N . LYS B 1 47 ? 0.473 -5.832 16.344 1 93 47 LYS B N 1
ATOM 2346 C CA . LYS B 1 47 ? -0.791 -5.906 15.625 1 93 47 LYS B CA 1
ATOM 2347 C C . LYS B 1 47 ? -0.652 -5.324 14.219 1 93 47 LYS B C 1
ATOM 2349 O O . LYS B 1 47 ? -1.212 -5.863 13.258 1 93 47 LYS B O 1
ATOM 2354 N N . ARG B 1 48 ? 0.102 -4.262 14.047 1 92.88 48 ARG B N 1
ATOM 2355 C CA . ARG B 1 48 ? 0.32 -3.625 12.75 1 92.88 48 ARG B CA 1
ATOM 2356 C C . ARG B 1 48 ? 1.079 -4.551 11.805 1 92.88 48 ARG B C 1
ATOM 2358 O O . ARG B 1 48 ? 0.721 -4.676 10.633 1 92.88 48 ARG B O 1
ATOM 2365 N N . HIS B 1 49 ? 2.1 -5.172 12.328 1 94.81 49 HIS B N 1
ATOM 2366 C CA . HIS B 1 49 ? 2.904 -6.086 11.523 1 94.81 49 HIS B CA 1
ATOM 2367 C C . HIS B 1 49 ? 2.057 -7.23 10.977 1 94.81 49 HIS B C 1
ATOM 2369 O O . HIS B 1 49 ? 2.148 -7.566 9.789 1 94.81 49 HIS B O 1
ATOM 2375 N N . LYS B 1 50 ? 1.192 -7.777 11.797 1 94.75 50 LYS B N 1
ATOM 2376 C CA . LYS B 1 50 ? 0.377 -8.938 11.445 1 94.75 50 LYS B CA 1
ATOM 2377 C C . LYS B 1 50 ? -0.65 -8.578 10.375 1 94.75 50 LYS B C 1
ATOM 2379 O O . LYS B 1 50 ? -1.032 -9.43 9.562 1 94.75 50 LYS B O 1
ATOM 2384 N N . LYS B 1 51 ? -1.003 -7.391 10.297 1 94.12 51 LYS B N 1
ATOM 2385 C CA . LYS B 1 51 ? -2.084 -6.98 9.406 1 94.12 51 LYS B CA 1
ATOM 2386 C C . LYS B 1 51 ? -1.537 -6.5 8.062 1 94.12 51 LYS B C 1
ATOM 2388 O O . LYS B 1 51 ? -2.301 -6.262 7.125 1 94.12 51 LYS B O 1
ATOM 2393 N N . LEU B 1 52 ? -0.239 -6.395 7.973 1 96.25 52 LEU B N 1
ATOM 2394 C CA . LEU B 1 52 ? 0.368 -5.949 6.723 1 96.25 52 LEU B CA 1
ATOM 2395 C C . LEU B 1 52 ? 0.214 -7.008 5.637 1 96.25 52 LEU B C 1
ATOM 2397 O O . LEU B 1 52 ? 0.448 -8.195 5.887 1 96.25 52 LEU B O 1
ATOM 2401 N N . PRO B 1 53 ? -0.222 -6.609 4.453 1 96.38 53 PRO B N 1
ATOM 2402 C CA . PRO B 1 53 ? -0.27 -7.559 3.336 1 96.38 53 PRO B CA 1
ATOM 2403 C C . PRO B 1 53 ? 1.058 -8.273 3.115 1 96.38 53 PRO B C 1
ATOM 2405 O O . PRO B 1 53 ? 1.072 -9.461 2.775 1 96.38 53 PRO B O 1
ATOM 2408 N N . LEU B 1 54 ? 2.104 -7.629 3.34 1 96.75 54 LEU B N 1
ATOM 2409 C CA . LEU B 1 54 ? 3.428 -8.219 3.164 1 96.75 54 LEU B CA 1
ATOM 2410 C C . LEU B 1 54 ? 3.646 -9.367 4.141 1 96.75 54 LEU B C 1
ATOM 2412 O O . LEU B 1 54 ? 4.297 -10.359 3.801 1 96.75 54 LEU B O 1
ATOM 2416 N N . THR B 1 55 ? 3.131 -9.195 5.332 1 97.75 55 THR B N 1
ATOM 2417 C CA . THR B 1 55 ? 3.213 -10.289 6.301 1 97.75 55 THR B CA 1
ATOM 2418 C C . THR B 1 55 ? 2.408 -11.492 5.828 1 97.75 55 THR B C 1
ATOM 2420 O O . THR B 1 55 ? 2.859 -12.633 5.949 1 97.75 55 THR B O 1
ATOM 2423 N N . ALA B 1 56 ? 1.271 -11.234 5.301 1 97.62 56 ALA B N 1
ATOM 2424 C CA . ALA B 1 56 ? 0.438 -12.305 4.773 1 97.62 56 ALA B CA 1
ATOM 2425 C C . ALA B 1 56 ? 1.132 -13.023 3.619 1 97.62 56 ALA B C 1
ATOM 2427 O O . ALA B 1 56 ? 1.061 -14.25 3.508 1 97.62 56 ALA B O 1
ATOM 2428 N N . LEU B 1 57 ? 1.771 -12.297 2.781 1 97.69 57 LEU B N 1
ATOM 2429 C CA . LEU B 1 57 ? 2.533 -12.883 1.682 1 97.69 57 LEU B CA 1
ATOM 2430 C C . LEU B 1 57 ? 3.664 -13.758 2.209 1 97.69 57 LEU B C 1
ATOM 2432 O O . LEU B 1 57 ? 3.865 -14.875 1.727 1 97.69 57 LEU B O 1
ATOM 2436 N N . SER B 1 58 ? 4.375 -13.227 3.172 1 98.12 58 SER B N 1
ATOM 2437 C CA . SER B 1 58 ? 5.449 -13.984 3.799 1 98.12 58 SER B CA 1
ATOM 2438 C C . SER B 1 58 ? 4.945 -15.328 4.32 1 98.12 58 SER B C 1
ATOM 2440 O O . SER B 1 58 ? 5.539 -16.375 4.047 1 98.12 58 SER B O 1
ATOM 2442 N N . GLN B 1 59 ? 3.834 -15.297 4.988 1 97.75 59 GLN B N 1
ATOM 2443 C CA . GLN B 1 59 ? 3.27 -16.516 5.57 1 97.75 59 GLN B CA 1
ATOM 2444 C C . GLN B 1 59 ? 2.846 -17.5 4.488 1 97.75 59 GLN B C 1
ATOM 2446 O O . GLN B 1 59 ? 3.074 -18.703 4.617 1 97.75 59 GLN B O 1
ATOM 2451 N N . ALA B 1 60 ? 2.27 -16.953 3.486 1 97.19 60 ALA B N 1
ATOM 2452 C CA . ALA B 1 60 ? 1.847 -17.812 2.375 1 97.19 60 ALA B CA 1
ATOM 2453 C C . ALA B 1 60 ? 3.043 -18.5 1.724 1 97.19 60 ALA B C 1
ATOM 2455 O O . ALA B 1 60 ? 2.973 -19.672 1.366 1 97.19 60 ALA B O 1
ATOM 2456 N N . MET B 1 61 ? 4.125 -17.812 1.573 1 95.69 61 MET B N 1
ATOM 2457 C CA . MET B 1 61 ? 5.32 -18.359 0.939 1 95.69 61 MET B CA 1
ATOM 2458 C C . MET B 1 61 ? 5.969 -19.422 1.822 1 95.69 61 MET B C 1
ATOM 2460 O O . MET B 1 61 ? 6.363 -20.484 1.337 1 95.69 61 MET B O 1
ATOM 2464 N N . VAL B 1 62 ? 6.016 -19.141 3.113 1 96.25 62 VAL B N 1
ATOM 2465 C CA . VAL B 1 62 ? 6.602 -20.094 4.043 1 96.25 62 VAL B CA 1
ATOM 2466 C C . VAL B 1 62 ? 5.762 -21.375 4.062 1 96.25 62 VAL B C 1
ATOM 2468 O O . VAL B 1 62 ? 6.297 -22.484 3.979 1 96.25 62 VAL B O 1
ATOM 2471 N N . GLU B 1 63 ? 4.484 -21.203 4.121 1 95.94 63 GLU B N 1
ATOM 2472 C CA . GLU B 1 63 ? 3.58 -22.344 4.113 1 95.94 63 GLU B CA 1
ATOM 2473 C C . GLU B 1 63 ? 3.701 -23.141 2.812 1 95.94 63 GLU B C 1
ATOM 2475 O O . GLU B 1 63 ? 3.768 -24.359 2.83 1 95.94 63 GLU B O 1
ATOM 2480 N N . GLY B 1 64 ? 3.693 -22.406 1.726 1 94 64 GLY B N 1
ATOM 2481 C CA . GLY B 1 64 ? 3.85 -23.062 0.434 1 94 64 GLY B CA 1
ATOM 2482 C C . GLY B 1 64 ? 5.16 -23.812 0.298 1 94 64 GLY B C 1
ATOM 2483 O O . GLY B 1 64 ? 5.188 -24.953 -0.186 1 94 64 GLY B O 1
ATOM 2484 N N . GLY B 1 65 ? 6.227 -23.172 0.75 1 92.38 65 GLY B N 1
ATOM 2485 C CA . GLY B 1 65 ? 7.52 -23.828 0.735 1 92.38 65 GLY B CA 1
ATOM 2486 C C . GLY B 1 65 ? 7.543 -25.109 1.557 1 92.38 65 GLY B C 1
ATOM 2487 O O . GLY B 1 65 ? 8.102 -26.125 1.127 1 92.38 65 GLY B O 1
ATOM 2488 N N . THR B 1 66 ? 6.91 -25.109 2.695 1 93.75 66 THR B N 1
ATOM 2489 C CA . THR B 1 66 ? 6.84 -26.266 3.574 1 93.75 66 THR B CA 1
ATOM 2490 C C . THR B 1 66 ? 6.043 -27.391 2.922 1 93.75 66 THR B C 1
ATOM 2492 O O . THR B 1 66 ? 6.422 -28.562 3.006 1 93.75 66 THR B O 1
ATOM 2495 N N . GLN B 1 67 ? 5.02 -27.078 2.24 1 92.31 67 GLN B N 1
ATOM 2496 C CA . GLN B 1 67 ? 4.156 -28.062 1.593 1 92.31 67 GLN B CA 1
ATOM 2497 C C . GLN B 1 67 ? 4.867 -28.734 0.424 1 92.31 67 GLN B C 1
ATOM 2499 O O . GLN B 1 67 ? 4.699 -29.938 0.199 1 92.31 67 GLN B O 1
ATOM 2504 N N . LEU B 1 68 ? 5.652 -27.969 -0.321 1 88.19 68 LEU B N 1
ATOM 2505 C CA . LEU B 1 68 ? 6.352 -28.5 -1.486 1 88.19 68 LEU B CA 1
ATOM 2506 C C . LEU B 1 68 ? 7.543 -29.359 -1.064 1 88.19 68 LEU B C 1
ATOM 2508 O O . LEU B 1 68 ? 7.965 -30.25 -1.804 1 88.19 68 LEU B O 1
ATOM 2512 N N . GLY B 1 69 ? 8.039 -29.141 0.102 1 85.31 69 GLY B N 1
ATOM 2513 C CA . GLY B 1 69 ? 9.117 -29.953 0.643 1 85.31 69 GLY B CA 1
ATOM 2514 C C . GLY B 1 69 ? 10.484 -29.312 0.47 1 85.31 69 GLY B C 1
ATOM 2515 O O . GLY B 1 69 ? 10.711 -28.547 -0.468 1 85.31 69 GLY B O 1
ATOM 2516 N N . GLU B 1 70 ? 11.398 -29.641 1.329 1 76.06 70 GLU B N 1
ATOM 2517 C CA . GLU B 1 70 ? 12.734 -29.062 1.389 1 76.06 70 GLU B CA 1
ATOM 2518 C C . GLU B 1 70 ? 13.586 -29.516 0.198 1 76.06 70 GLU B C 1
ATOM 2520 O O . GLU B 1 70 ? 14.562 -28.844 -0.157 1 76.06 70 GLU B O 1
ATOM 2525 N N . ASP B 1 71 ? 13.148 -30.594 -0.447 1 79.44 71 ASP B N 1
ATOM 2526 C CA . ASP B 1 71 ? 13.93 -31.125 -1.563 1 79.44 71 ASP B CA 1
ATOM 2527 C C . ASP B 1 71 ? 13.531 -30.453 -2.877 1 79.44 71 ASP B C 1
ATOM 2529 O O . ASP B 1 71 ? 14.18 -30.656 -3.904 1 79.44 71 ASP B O 1
ATOM 2533 N N . SER B 1 72 ? 12.5 -29.703 -2.826 1 80.62 72 SER B N 1
ATOM 2534 C CA . SER B 1 72 ? 12.039 -28.984 -4.012 1 80.62 72 SER B CA 1
ATOM 2535 C C . SER B 1 72 ? 12.742 -27.641 -4.152 1 80.62 72 SER B C 1
ATOM 2537 O O . SER B 1 72 ? 12.859 -26.891 -3.184 1 80.62 72 SER B O 1
ATOM 2539 N N . SER B 1 73 ? 13.375 -27.422 -5.32 1 81.69 73 SER B N 1
ATOM 2540 C CA . SER B 1 73 ? 14.023 -26.141 -5.586 1 81.69 73 SER B CA 1
ATOM 2541 C C . SER B 1 73 ? 13.055 -24.969 -5.398 1 81.69 73 SER B C 1
ATOM 2543 O O . SER B 1 73 ? 13.414 -23.938 -4.824 1 81.69 73 SER B O 1
ATOM 2545 N N . ILE B 1 74 ? 11.852 -25.188 -5.793 1 84.44 74 ILE B N 1
ATOM 2546 C CA . ILE B 1 74 ? 10.828 -24.156 -5.672 1 84.44 74 ILE B CA 1
ATOM 2547 C C . ILE B 1 74 ? 10.508 -23.922 -4.199 1 84.44 74 ILE B C 1
ATOM 2549 O O . ILE B 1 74 ? 10.375 -22.781 -3.764 1 84.44 74 ILE B O 1
ATOM 2553 N N . GLY B 1 75 ? 10.359 -25.016 -3.516 1 88.56 75 GLY B N 1
ATOM 2554 C CA . GLY B 1 75 ? 10.055 -24.922 -2.096 1 88.56 75 GLY B CA 1
ATOM 2555 C C . GLY B 1 75 ? 11.125 -24.203 -1.307 1 88.56 75 GLY B C 1
ATOM 2556 O O . GLY B 1 75 ? 10.812 -23.328 -0.48 1 88.56 75 GLY B O 1
ATOM 2557 N N . LYS B 1 76 ? 12.352 -24.5 -1.578 1 87.81 76 LYS B N 1
ATOM 2558 C CA . LYS B 1 76 ? 13.469 -23.844 -0.915 1 87.81 76 LYS B CA 1
ATOM 2559 C C . LYS B 1 76 ? 13.477 -22.344 -1.188 1 87.81 76 LYS B C 1
ATOM 2561 O O . LYS B 1 76 ? 13.664 -21.531 -0.271 1 87.81 76 LYS B O 1
ATOM 2566 N N . MET B 1 77 ? 13.266 -21.984 -2.391 1 89.56 77 MET B N 1
ATOM 2567 C CA . MET B 1 77 ? 13.25 -20.562 -2.771 1 89.56 77 MET B CA 1
ATOM 2568 C C . MET B 1 77 ? 12.094 -19.828 -2.109 1 89.56 77 MET B C 1
ATOM 2570 O O . MET B 1 77 ? 12.242 -18.688 -1.67 1 89.56 77 MET B O 1
ATOM 2574 N N . MET B 1 78 ? 11 -20.516 -2.033 1 91.75 78 MET B N 1
ATOM 2575 C CA . MET B 1 78 ? 9.828 -19.922 -1.401 1 91.75 78 MET B CA 1
ATOM 2576 C C . MET B 1 78 ? 10.086 -19.641 0.077 1 91.75 78 MET B C 1
ATOM 2578 O O . MET B 1 78 ? 9.68 -18.609 0.604 1 91.75 78 MET B O 1
ATOM 2582 N N . GLU B 1 79 ? 10.734 -20.578 0.692 1 93.12 79 GLU B N 1
ATOM 2583 C CA . GLU B 1 79 ? 11.055 -20.406 2.105 1 93.12 79 GLU B CA 1
ATOM 2584 C C . GLU B 1 79 ? 11.992 -19.203 2.314 1 93.12 79 GLU B C 1
ATOM 2586 O O . GLU B 1 79 ? 11.773 -18.391 3.215 1 93.12 79 GLU B O 1
ATOM 2591 N N . VAL B 1 80 ? 12.961 -19.109 1.491 1 92.62 80 VAL B N 1
ATOM 2592 C CA . VAL B 1 80 ? 13.898 -18 1.557 1 92.62 80 VAL B CA 1
ATOM 2593 C C . VAL B 1 80 ? 13.156 -16.688 1.312 1 92.62 80 VAL B C 1
ATOM 2595 O O . VAL B 1 80 ? 13.305 -15.727 2.078 1 92.62 80 VAL B O 1
ATOM 2598 N N . CYS B 1 81 ? 12.344 -16.688 0.303 1 94.81 81 CYS B N 1
ATOM 2599 C CA . CYS B 1 81 ? 11.578 -15.484 -0.023 1 94.81 81 CYS B CA 1
ATOM 2600 C C . CYS B 1 81 ? 10.641 -15.102 1.118 1 94.81 81 CYS B C 1
ATOM 2602 O O . CYS B 1 81 ? 10.5 -13.922 1.442 1 94.81 81 CYS B O 1
ATOM 2604 N N . GLY B 1 82 ? 10 -16.141 1.659 1 96.75 82 GLY B N 1
ATOM 2605 C CA . GLY B 1 82 ? 9.109 -15.875 2.781 1 96.75 82 GLY B CA 1
ATOM 2606 C C . GLY B 1 82 ? 9.805 -15.195 3.943 1 96.75 82 GLY B C 1
ATOM 2607 O O . GLY B 1 82 ? 9.258 -14.258 4.531 1 96.75 82 GLY B O 1
ATOM 2608 N N . GLU B 1 83 ? 10.969 -15.609 4.262 1 96.62 83 GLU B N 1
ATOM 2609 C CA . GLU B 1 83 ? 11.742 -15.008 5.344 1 96.62 83 GLU B CA 1
ATOM 2610 C C . GLU B 1 83 ? 12.141 -13.57 5.012 1 96.62 83 GLU B C 1
ATOM 2612 O O . GLU B 1 83 ? 12.047 -12.688 5.863 1 96.62 83 GLU B O 1
ATOM 2617 N N . VAL B 1 84 ? 12.562 -13.398 3.852 1 97.5 84 VAL B N 1
ATOM 2618 C CA . VAL B 1 84 ? 12.961 -12.062 3.412 1 97.5 84 VAL B CA 1
ATOM 2619 C C . VAL B 1 84 ? 11.766 -11.117 3.465 1 97.5 84 VAL B C 1
ATOM 2621 O O . VAL B 1 84 ? 11.867 -10 3.979 1 97.5 84 VAL B O 1
ATOM 2624 N N . GLU B 1 85 ? 10.617 -11.617 2.932 1 97.75 85 GLU B N 1
ATOM 2625 C CA . GLU B 1 85 ? 9.414 -10.789 2.939 1 97.75 85 GLU B CA 1
ATOM 2626 C C . 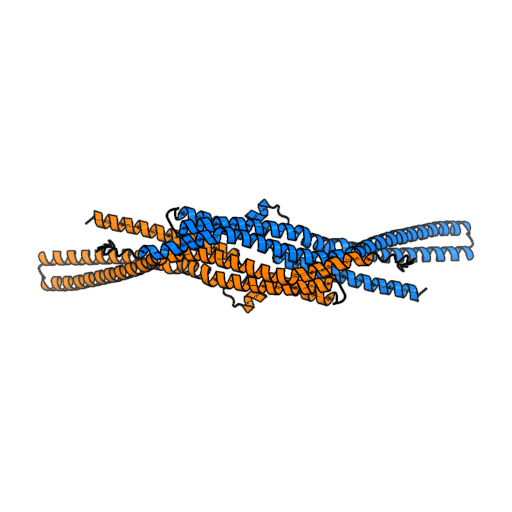GLU B 1 85 ? 9 -10.43 4.363 1 97.75 85 GLU B C 1
ATOM 2628 O O . GLU B 1 85 ? 8.469 -9.344 4.602 1 97.75 85 GLU B O 1
ATOM 2633 N N . ASN B 1 86 ? 9.266 -11.336 5.258 1 98.06 86 ASN B N 1
ATOM 2634 C CA . ASN B 1 86 ? 8.953 -11.047 6.652 1 98.06 86 ASN B CA 1
ATOM 2635 C C . ASN B 1 86 ? 9.828 -9.93 7.207 1 98.06 86 ASN B C 1
ATOM 2637 O O . ASN B 1 86 ? 9.352 -9.078 7.965 1 98.06 86 ASN B O 1
ATOM 2641 N N . ARG B 1 87 ? 11.062 -9.938 6.898 1 98.12 87 ARG B N 1
ATOM 2642 C CA . ARG B 1 87 ? 11.969 -8.867 7.316 1 98.12 87 ARG B CA 1
ATOM 2643 C C . ARG B 1 87 ? 11.586 -7.539 6.676 1 98.12 87 ARG B C 1
ATOM 2645 O O . ARG B 1 87 ? 11.641 -6.492 7.32 1 98.12 87 ARG B O 1
ATOM 2652 N N . LEU B 1 88 ? 11.227 -7.664 5.41 1 98.31 88 LEU B N 1
ATOM 2653 C CA . LEU B 1 88 ? 10.773 -6.457 4.73 1 98.31 88 LEU B CA 1
ATOM 2654 C C . LEU B 1 88 ? 9.516 -5.906 5.395 1 98.31 88 LEU B C 1
ATOM 2656 O O . LEU B 1 88 ? 9.352 -4.691 5.516 1 98.31 88 LEU B O 1
ATOM 2660 N N . ALA B 1 89 ? 8.633 -6.789 5.824 1 97.94 89 ALA B N 1
ATOM 2661 C CA . ALA B 1 89 ? 7.43 -6.375 6.539 1 97.94 89 ALA B CA 1
ATOM 2662 C C . ALA B 1 89 ? 7.781 -5.668 7.844 1 97.94 89 ALA B C 1
ATOM 2664 O O . ALA B 1 89 ? 7.133 -4.688 8.219 1 97.94 89 ALA B O 1
ATOM 2665 N N . THR B 1 90 ? 8.758 -6.109 8.5 1 97.94 90 THR B N 1
ATOM 2666 C CA . THR B 1 90 ? 9.211 -5.496 9.742 1 97.94 90 THR B CA 1
ATOM 2667 C C . THR B 1 90 ? 9.727 -4.082 9.484 1 97.94 90 THR B C 1
ATOM 2669 O O . THR B 1 90 ? 9.391 -3.15 10.219 1 97.94 90 THR B O 1
ATOM 2672 N N . GLU B 1 91 ? 10.508 -3.939 8.43 1 97.94 91 GLU B N 1
ATOM 2673 C CA . GLU B 1 91 ? 11.016 -2.617 8.078 1 97.94 91 GLU B CA 1
ATOM 2674 C C . GLU B 1 91 ? 9.883 -1.673 7.691 1 97.94 91 GLU B C 1
ATOM 2676 O O . GLU B 1 91 ? 9.898 -0.494 8.055 1 97.94 91 GLU B O 1
ATOM 2681 N N . LEU B 1 92 ? 8.961 -2.229 6.961 1 97.38 92 LEU B N 1
ATOM 2682 C CA . LEU B 1 92 ? 7.812 -1.425 6.562 1 97.38 92 LEU B CA 1
ATOM 2683 C C . LEU B 1 92 ? 7.012 -0.982 7.785 1 97.38 92 LEU B C 1
ATOM 2685 O O . LEU B 1 92 ? 6.617 0.182 7.883 1 97.38 92 LEU B O 1
ATOM 2689 N N . MET B 1 93 ? 6.797 -1.857 8.688 1 96.75 93 MET B N 1
ATOM 2690 C CA . MET B 1 93 ? 6.059 -1.555 9.906 1 96.75 93 MET B CA 1
ATOM 2691 C C . MET B 1 93 ? 6.754 -0.457 10.711 1 96.75 93 MET B C 1
ATOM 2693 O O . MET B 1 93 ? 6.109 0.498 11.148 1 96.75 93 MET B O 1
ATOM 2697 N N . GLN B 1 94 ? 8.047 -0.542 10.852 1 97.19 94 GLN B N 1
ATOM 2698 C CA . GLN B 1 94 ? 8.812 0.46 11.578 1 97.19 94 GLN B CA 1
ATOM 2699 C C . GLN B 1 94 ? 8.734 1.82 10.891 1 97.19 94 GLN B C 1
ATOM 2701 O O . GLN B 1 94 ? 8.617 2.852 11.555 1 97.19 94 GLN B O 1
ATOM 2706 N N . HIS B 1 95 ? 8.805 1.761 9.617 1 96.94 95 HIS B N 1
ATOM 2707 C CA . HIS B 1 95 ? 8.695 2.98 8.828 1 96.94 95 HIS B CA 1
ATOM 2708 C C . HIS B 1 95 ? 7.348 3.658 9.047 1 96.94 95 HIS B C 1
ATOM 2710 O O . HIS B 1 95 ? 7.285 4.867 9.273 1 96.94 95 HIS B O 1
ATOM 2716 N N . GLU B 1 96 ? 6.301 2.912 9 1 96.31 96 GLU B N 1
ATOM 2717 C CA . GLU B 1 96 ? 4.961 3.473 9.148 1 96.31 96 GLU B CA 1
ATOM 2718 C C . GLU B 1 96 ? 4.734 4 10.562 1 96.31 96 GLU B C 1
ATOM 2720 O O . GLU B 1 96 ? 4.074 5.023 10.75 1 96.31 96 GLU B O 1
ATOM 2725 N N . LEU B 1 97 ? 5.297 3.334 11.523 1 96.12 97 LEU B N 1
ATOM 2726 C CA . LEU B 1 97 ? 5.215 3.809 12.898 1 96.12 97 LEU B CA 1
ATOM 2727 C C . LEU B 1 97 ? 5.922 5.148 13.055 1 96.12 97 LEU B C 1
ATOM 2729 O O . LEU B 1 97 ? 5.406 6.055 13.711 1 96.12 97 LEU B O 1
ATOM 2733 N N . GLN B 1 98 ? 7.074 5.23 12.484 1 96.19 98 GLN B N 1
ATOM 2734 C CA . GLN B 1 98 ? 7.832 6.477 12.531 1 96.19 98 GLN B CA 1
ATOM 2735 C C . GLN B 1 98 ? 7.078 7.609 11.836 1 96.19 98 GLN B C 1
ATOM 2737 O O . GLN B 1 98 ? 6.988 8.719 12.367 1 96.19 98 GLN B O 1
ATOM 2742 N N . MET B 1 99 ? 6.535 7.367 10.688 1 95.44 99 MET B N 1
ATOM 2743 C CA . MET B 1 99 ? 5.785 8.359 9.93 1 95.44 99 MET B CA 1
ATOM 2744 C C . MET B 1 99 ? 4.566 8.836 10.719 1 95.44 99 MET B C 1
ATOM 2746 O O . MET B 1 99 ? 4.246 10.031 10.719 1 95.44 99 MET B O 1
ATOM 2750 N N . GLU B 1 100 ? 3.924 7.898 11.336 1 95.88 100 GLU B N 1
ATOM 2751 C CA . GLU B 1 100 ? 2.744 8.242 12.125 1 95.88 100 GLU B CA 1
ATOM 2752 C C . GLU B 1 100 ? 3.1 9.18 13.281 1 95.88 100 GLU B C 1
ATOM 2754 O O . GLU B 1 100 ? 2.488 10.234 13.438 1 95.88 100 GLU B O 1
ATOM 2759 N N . LYS B 1 101 ? 4.156 8.852 13.961 1 95.31 101 LYS B N 1
ATOM 2760 C CA . LYS B 1 101 ? 4.531 9.586 15.172 1 95.31 101 LYS B CA 1
ATOM 2761 C C . LYS B 1 101 ? 5.18 10.922 14.828 1 95.31 101 LYS B C 1
ATOM 2763 O O . LYS B 1 101 ? 4.898 11.938 15.469 1 95.31 101 LYS B O 1
ATOM 2768 N N . GLU B 1 102 ? 5.977 10.953 13.789 1 94.69 102 GLU B N 1
ATOM 2769 C CA . GLU B 1 102 ? 6.844 12.102 13.578 1 94.69 102 GLU B CA 1
ATOM 2770 C C . GLU B 1 102 ? 6.254 13.055 12.539 1 94.69 102 GLU B C 1
ATOM 2772 O O . GLU B 1 102 ? 6.664 14.211 12.438 1 94.69 102 GLU B O 1
ATOM 2777 N N . VAL B 1 103 ? 5.312 12.586 11.797 1 94.62 103 VAL B N 1
ATOM 2778 C CA . VAL B 1 103 ? 4.801 13.445 10.734 1 94.62 103 VAL B CA 1
ATOM 2779 C C . VAL B 1 103 ? 3.279 13.539 10.836 1 94.62 103 VAL B C 1
ATOM 2781 O O . VAL B 1 103 ? 2.73 14.625 11.031 1 94.62 103 VAL B O 1
ATOM 2784 N N . LEU B 1 104 ? 2.582 12.445 10.891 1 96.06 104 LEU B N 1
ATOM 2785 C CA . LEU B 1 104 ? 1.123 12.438 10.836 1 96.06 104 LEU B CA 1
ATOM 2786 C C . LEU B 1 104 ? 0.531 13.031 12.109 1 96.06 104 LEU B C 1
ATOM 2788 O O . LEU B 1 104 ? -0.354 13.883 12.047 1 96.06 104 LEU B O 1
ATOM 2792 N N . ASP B 1 105 ? 1.023 12.625 13.242 1 95.88 105 ASP B N 1
ATOM 2793 C CA . ASP B 1 105 ? 0.469 13.102 14.508 1 95.88 105 ASP B CA 1
ATOM 2794 C C . ASP B 1 105 ? 0.646 14.617 14.648 1 95.88 105 ASP B C 1
ATOM 2796 O O . ASP B 1 105 ? -0.306 15.328 14.961 1 95.88 105 ASP B O 1
ATOM 2800 N N . PRO B 1 106 ? 1.813 15.062 14.383 1 93.56 106 PRO B N 1
ATOM 2801 C CA . PRO B 1 106 ? 2.006 16.516 14.453 1 93.56 106 PRO B CA 1
ATOM 2802 C C . PRO B 1 106 ? 1.118 17.281 13.469 1 93.56 106 PRO B C 1
ATOM 2804 O O . PRO B 1 106 ? 0.547 18.312 13.812 1 93.56 106 PRO B O 1
ATOM 2807 N N . LEU B 1 107 ? 0.993 16.812 12.258 1 93.25 107 LEU B N 1
ATOM 2808 C CA . LEU B 1 107 ? 0.133 17.453 11.273 1 93.25 107 LEU B CA 1
ATOM 2809 C C . LEU B 1 107 ? -1.321 17.453 11.727 1 93.25 107 LEU B C 1
ATOM 2811 O O . LEU B 1 107 ? -2.033 18.438 11.57 1 93.25 107 LEU B O 1
ATOM 2815 N N . SER B 1 108 ? -1.713 16.375 12.289 1 95.5 108 SER B N 1
ATOM 2816 C CA . SER B 1 108 ? -3.074 16.266 12.797 1 95.5 108 SER B CA 1
ATOM 2817 C C . SER B 1 108 ? -3.307 17.219 13.969 1 95.5 108 SER B C 1
ATOM 2819 O O . SER B 1 108 ? -4.352 17.859 14.047 1 95.5 108 SER B O 1
ATOM 2821 N N . GLN B 1 109 ? -2.34 17.266 14.883 1 94.12 109 GLN B N 1
ATOM 2822 C CA . GLN B 1 109 ? -2.43 18.156 16.031 1 94.12 109 GLN B CA 1
ATOM 2823 C C . GLN B 1 109 ? -2.547 19.609 15.578 1 94.12 109 GLN B C 1
ATOM 2825 O O . GLN B 1 109 ? -3.334 20.391 16.125 1 94.12 109 GLN B O 1
ATOM 2830 N N . LEU B 1 110 ? -1.784 19.906 14.57 1 91.88 110 LEU B N 1
ATOM 2831 C CA . LEU B 1 110 ? -1.798 21.25 14.023 1 91.88 110 LEU B CA 1
ATOM 2832 C C . LEU B 1 110 ? -3.148 21.578 13.391 1 91.88 110 LEU B C 1
ATOM 2834 O O . LEU B 1 110 ? -3.766 22.594 13.711 1 91.88 110 LEU B O 1
ATOM 2838 N N . ALA B 1 111 ? -3.67 20.688 12.602 1 95 111 ALA B N 1
ATOM 2839 C CA . ALA B 1 111 ? -4.867 20.922 11.797 1 95 111 ALA B CA 1
ATOM 2840 C C . ALA B 1 111 ? -6.133 20.781 12.641 1 95 111 ALA B C 1
ATOM 2842 O O . ALA B 1 111 ? -7.105 21.516 12.43 1 95 111 ALA B O 1
ATOM 2843 N N . GLU B 1 112 ? -6.09 19.953 13.641 1 96.88 112 GLU B N 1
ATOM 2844 C CA . GLU B 1 112 ? -7.344 19.578 14.289 1 96.88 112 GLU B CA 1
ATOM 2845 C C . GLU B 1 112 ? -7.434 20.141 15.703 1 96.88 112 GLU B C 1
ATOM 2847 O O . GLU B 1 112 ? -8.516 20.188 16.297 1 96.88 112 GLU B O 1
ATOM 2852 N N . VAL B 1 113 ? -6.312 20.578 16.219 1 95.31 113 VAL B N 1
ATOM 2853 C CA . VAL B 1 113 ? -6.363 21 17.609 1 95.31 113 VAL B CA 1
ATOM 2854 C C . VAL B 1 113 ? -5.801 22.406 17.75 1 95.31 113 VAL B C 1
ATOM 2856 O O . VAL B 1 113 ? -6.535 23.344 18.062 1 95.31 113 VAL B O 1
ATOM 2859 N N . GLU B 1 114 ? -4.527 22.672 17.359 1 91.62 114 GLU B N 1
ATOM 2860 C CA . GLU B 1 114 ? -3.832 23.922 17.641 1 91.62 114 GLU B CA 1
ATOM 2861 C C . GLU B 1 114 ? -4.488 25.094 16.906 1 91.62 114 GLU B C 1
ATOM 2863 O O . GLU B 1 114 ? -4.914 26.062 17.531 1 91.62 114 GLU B O 1
ATOM 2868 N N . ILE B 1 115 ? -4.68 24.922 15.641 1 93.06 115 ILE B N 1
ATOM 2869 C CA . ILE B 1 115 ? -5.184 26.031 14.844 1 93.06 115 ILE B CA 1
ATOM 2870 C C . ILE B 1 115 ? -6.66 26.266 15.148 1 93.06 115 ILE B C 1
ATOM 2872 O O . ILE B 1 115 ? -7.078 27.391 15.406 1 93.06 115 ILE B O 1
ATOM 2876 N N . PRO B 1 116 ? -7.441 25.219 15.25 1 95.12 116 PRO B N 1
ATOM 2877 C CA . PRO B 1 116 ? -8.844 25.438 15.602 1 95.12 116 PRO B CA 1
ATOM 2878 C C . PRO B 1 116 ? -9.016 26.094 16.969 1 95.12 116 PRO B C 1
ATOM 2880 O O . PRO B 1 116 ? -9.906 26.922 17.156 1 95.12 116 PRO B O 1
ATOM 2883 N N . ASN B 1 117 ? -8.148 25.766 17.891 1 94.25 117 ASN B N 1
ATOM 2884 C CA . ASN B 1 117 ? -8.211 26.375 19.219 1 94.25 117 ASN B CA 1
ATOM 2885 C C . ASN B 1 117 ? -7.945 27.875 19.156 1 94.25 117 ASN B C 1
ATOM 2887 O O . ASN B 1 117 ? -8.617 28.656 19.812 1 94.25 117 ASN B O 1
ATOM 2891 N N . ILE B 1 118 ? -6.996 28.266 18.344 1 91.81 118 ILE B N 1
ATOM 2892 C CA . ILE B 1 118 ? -6.656 29.672 18.188 1 91.81 118 ILE B CA 1
ATOM 2893 C C . ILE B 1 118 ? -7.809 30.406 17.5 1 91.81 118 ILE B C 1
ATOM 2895 O O . ILE B 1 118 ? -8.188 31.516 17.922 1 91.81 118 ILE B O 1
ATOM 2899 N N . LEU B 1 119 ? -8.391 29.781 16.531 1 89.88 119 LEU B N 1
ATOM 2900 C CA . LEU B 1 119 ? -9.508 30.391 15.812 1 89.88 119 LEU B CA 1
ATOM 2901 C C . LEU B 1 119 ? -10.711 30.547 16.734 1 89.88 119 LEU B C 1
ATOM 2903 O O . LEU B 1 119 ? -11.406 31.562 16.672 1 89.88 119 LEU B O 1
ATOM 2907 N N . LYS B 1 120 ? -10.961 29.594 17.547 1 93.38 120 LYS B N 1
ATOM 2908 C CA . LYS B 1 120 ? -12.047 29.672 18.531 1 93.38 120 LYS B CA 1
ATOM 2909 C C . LYS B 1 120 ? -11.812 30.812 19.516 1 93.38 120 LYS B C 1
ATOM 2911 O O . LYS B 1 120 ? -12.75 31.516 19.875 1 93.38 120 LYS B O 1
ATOM 2916 N N . GLN B 1 121 ? -10.555 30.875 19.953 1 91.62 121 GLN B N 1
ATOM 2917 C CA . GLN B 1 121 ? -10.188 31.938 20.875 1 91.62 121 GLN B CA 1
ATOM 2918 C C . GLN B 1 121 ? -10.406 33.312 20.234 1 91.62 121 GLN B C 1
ATOM 2920 O O . GLN B 1 121 ? -10.836 34.25 20.906 1 91.62 121 GLN B O 1
ATOM 2925 N N . ARG B 1 122 ? -10.062 33.406 18.984 1 88.81 122 ARG B N 1
ATOM 2926 C CA . ARG B 1 122 ? -10.266 34.656 18.266 1 88.81 122 ARG B CA 1
ATOM 2927 C C . ARG B 1 122 ? -11.75 35 18.172 1 88.81 122 ARG B C 1
ATOM 2929 O O . ARG B 1 122 ? -12.133 36.156 18.359 1 88.81 122 ARG B O 1
ATOM 2936 N N . LYS B 1 123 ? -12.602 34.062 17.906 1 90.31 123 LYS B N 1
ATOM 2937 C CA . LYS B 1 123 ? -14.039 34.281 17.859 1 90.31 123 LYS B CA 1
ATOM 2938 C C . LYS B 1 123 ? -14.578 34.688 19.234 1 90.31 123 LYS B C 1
ATOM 2940 O O . LYS B 1 123 ? -15.445 35.531 19.344 1 90.31 123 LYS B O 1
ATOM 2945 N N . GLN B 1 124 ? -14.07 34 20.25 1 94 124 GLN B N 1
ATOM 2946 C CA . GLN B 1 124 ? -14.477 34.312 21.609 1 94 124 GLN B CA 1
ATOM 2947 C C . GLN B 1 124 ? -14.117 35.75 21.969 1 94 124 GLN B C 1
ATOM 2949 O O . GLN B 1 124 ? -14.891 36.438 22.625 1 94 124 GLN B O 1
ATOM 2954 N N . LEU B 1 125 ? -12.906 36.156 21.516 1 91.19 125 LEU B N 1
ATOM 2955 C CA . LEU B 1 125 ? -12.484 37.531 21.781 1 91.19 125 LEU B CA 1
ATOM 2956 C C . LEU B 1 125 ? -13.445 38.531 21.141 1 91.19 125 LEU B C 1
ATOM 2958 O O . LEU B 1 125 ? -13.805 39.531 21.766 1 91.19 125 LEU B O 1
ATOM 2962 N N . ALA B 1 126 ? -13.844 38.219 19.906 1 89.56 126 ALA B N 1
ATOM 2963 C CA . ALA B 1 126 ? -14.797 39.094 19.234 1 89.56 126 ALA B CA 1
ATOM 2964 C C . ALA B 1 126 ? -16.109 39.188 20.016 1 89.56 126 ALA B C 1
ATOM 2966 O O . ALA B 1 126 ? -16.672 40.281 20.156 1 89.56 126 ALA B O 1
ATOM 2967 N N . LYS B 1 127 ? -16.609 38.156 20.547 1 94.5 127 LYS B N 1
ATOM 2968 C CA . LYS B 1 127 ? -17.844 38.125 21.328 1 94.5 127 LYS B CA 1
ATOM 2969 C C . LYS B 1 127 ? -17.672 38.906 22.625 1 94.5 127 LYS B C 1
ATOM 2971 O O . LYS B 1 127 ? -18.594 39.625 23.031 1 94.5 127 LYS B O 1
ATOM 2976 N N . LEU B 1 128 ? -16.516 38.688 23.25 1 94.75 128 LEU B N 1
ATOM 2977 C CA . LEU B 1 128 ? -16.25 39.375 24.516 1 94.75 128 LEU B CA 1
ATOM 2978 C C . LEU B 1 128 ? -16.156 40.875 24.312 1 94.75 128 LEU B C 1
ATOM 2980 O O . LEU B 1 128 ? -16.594 41.656 25.172 1 94.75 128 LEU B O 1
ATOM 2984 N N . VAL B 1 129 ? -15.625 41.281 23.141 1 93.56 129 VAL B N 1
ATOM 2985 C CA . VAL B 1 129 ? -15.539 42.688 22.828 1 93.56 129 VAL B CA 1
ATOM 2986 C C . VAL B 1 129 ? -16.938 43.281 22.656 1 93.56 129 VAL B C 1
ATOM 2988 O O . VAL B 1 129 ? -17.234 44.375 23.141 1 93.56 129 VAL B O 1
ATOM 2991 N N . LEU B 1 130 ? -17.797 42.531 22.031 1 94.62 130 LEU B N 1
ATOM 2992 C CA . LEU B 1 130 ? -19.188 42.969 21.875 1 94.62 130 LEU B CA 1
ATOM 2993 C C . LEU B 1 130 ? -19.891 43.094 23.219 1 94.62 130 LEU B C 1
ATOM 2995 O O . LEU B 1 130 ? -20.672 44 23.453 1 94.62 130 LEU B O 1
ATOM 2999 N N . ASP B 1 131 ? -19.641 42.156 24.125 1 96 131 ASP B N 1
ATOM 3000 C CA . ASP B 1 131 ? -20.203 42.188 25.484 1 96 131 ASP B CA 1
ATOM 3001 C C . ASP B 1 131 ? -19.719 43.406 26.266 1 96 131 ASP B C 1
ATOM 3003 O O . ASP B 1 131 ? -20.5 44.031 27 1 96 131 ASP B O 1
ATOM 3007 N N . TYR B 1 132 ? -18.438 43.656 26.094 1 95.31 132 TYR B N 1
ATOM 3008 C CA . TYR B 1 132 ? -17.859 44.844 26.75 1 95.31 132 TYR B CA 1
ATOM 3009 C C . TYR B 1 132 ? -18.5 46.125 26.234 1 95.31 132 TYR B C 1
ATOM 3011 O O . TYR B 1 132 ? -18.875 47 27.031 1 95.31 132 TYR B O 1
ATOM 3019 N N . ASP B 1 133 ? -18.672 46.188 24.938 1 95.06 133 ASP B N 1
ATOM 3020 C CA . ASP B 1 133 ? -19.297 47.375 24.328 1 95.06 133 ASP B CA 1
ATOM 3021 C C . ASP B 1 133 ? -20.734 47.562 24.812 1 95.06 133 ASP B C 1
ATOM 3023 O O . ASP B 1 133 ? -21.156 48.688 25.094 1 95.06 133 ASP B O 1
ATOM 3027 N N . SER B 1 134 ? -21.438 46.469 24.922 1 95.81 134 SER B N 1
ATOM 3028 C CA . SER B 1 134 ? -22.812 46.5 25.406 1 95.81 134 SER B CA 1
ATOM 3029 C C . SER B 1 134 ? -22.891 46.969 26.859 1 95.81 134 SER B C 1
ATOM 3031 O O . SER B 1 134 ? -23.734 47.781 27.203 1 95.81 134 SER B O 1
ATOM 3033 N N . ALA B 1 135 ? -21.953 46.406 27.672 1 96.31 135 ALA B N 1
ATOM 3034 C CA . ALA B 1 135 ? -21.906 46.781 29.094 1 96.31 135 ALA B CA 1
ATOM 3035 C C . ALA B 1 135 ? -21.547 48.281 29.25 1 96.31 135 ALA B C 1
ATOM 3037 O O . ALA B 1 135 ? -22.109 48.969 30.078 1 96.31 135 ALA B O 1
ATOM 3038 N N . ARG B 1 136 ? -20.609 48.719 28.438 1 95.44 136 ARG B N 1
ATOM 3039 C CA . ARG B 1 136 ? -20.156 50.094 28.469 1 95.44 136 ARG B CA 1
ATOM 3040 C C . ARG B 1 136 ? -21.281 51.031 28.078 1 95.44 136 ARG B C 1
ATOM 3042 O O . ARG B 1 136 ? -21.469 52.094 28.688 1 95.44 136 ARG B O 1
ATOM 3049 N N . ALA B 1 137 ? -22.062 50.656 27.062 1 96 137 ALA B N 1
ATOM 3050 C CA . ALA B 1 137 ? -23.172 51.469 26.594 1 96 137 ALA B CA 1
ATOM 3051 C C . ALA B 1 137 ? -24.25 51.594 27.672 1 96 137 ALA B C 1
ATOM 3053 O O . ALA B 1 137 ? -24.781 52.688 27.875 1 96 137 ALA B O 1
ATOM 3054 N N . ARG B 1 138 ? -24.578 50.531 28.391 1 95.75 138 ARG B N 1
ATOM 3055 C CA . ARG B 1 138 ? -25.562 50.531 29.484 1 95.75 138 ARG B CA 1
ATOM 3056 C C . ARG B 1 138 ? -25.094 51.438 30.625 1 95.75 138 ARG B C 1
ATOM 3058 O O . ARG B 1 138 ? -25.891 52.156 31.203 1 95.75 138 ARG B O 1
ATOM 3065 N N . TRP B 1 139 ? -23.812 51.375 30.984 1 95.75 139 TRP B N 1
ATOM 3066 C CA . TRP B 1 139 ? -23.234 52.156 32.062 1 95.75 139 TRP B CA 1
ATOM 3067 C C . TRP B 1 139 ? -23.297 53.656 31.719 1 95.75 139 TRP B C 1
ATOM 3069 O O . TRP B 1 139 ? -23.688 54.469 32.562 1 95.75 139 TRP B O 1
ATOM 3079 N N . LEU B 1 140 ? -22.969 53.969 30.438 1 94.56 140 LEU B N 1
ATOM 3080 C CA . LEU B 1 140 ? -22.984 55.375 29.984 1 94.56 140 LEU B CA 1
ATOM 3081 C C . LEU B 1 140 ? -24.391 55.938 30.031 1 94.56 140 LEU B C 1
ATOM 3083 O O . LEU B 1 140 ? -24.594 57.094 30.438 1 94.56 140 LEU B O 1
ATOM 3087 N N . GLN B 1 141 ? -25.328 55.125 29.641 1 93.5 141 GLN B N 1
ATOM 3088 C CA . GLN B 1 141 ? -26.719 55.531 29.688 1 93.5 141 GLN B CA 1
ATOM 3089 C C . GLN B 1 141 ? -27.172 55.781 31.125 1 93.5 141 GLN B C 1
ATOM 3091 O O . GLN B 1 141 ? -27.875 56.781 31.391 1 93.5 141 GLN B O 1
ATOM 3096 N N . ALA B 1 142 ? -26.781 54.969 32.062 1 92.38 142 ALA B N 1
ATOM 3097 C CA . ALA B 1 142 ? -27.141 55.125 33.469 1 92.38 142 ALA B CA 1
ATOM 3098 C C . ALA B 1 142 ? -26.5 56.375 34.062 1 92.38 142 ALA B C 1
ATOM 3100 O O . ALA B 1 142 ? -27.109 57.031 34.906 1 92.38 142 ALA B O 1
ATOM 3101 N N . THR B 1 143 ? -25.234 56.688 33.688 1 91 143 THR B N 1
ATOM 3102 C CA . THR B 1 143 ? -24.516 57.844 34.188 1 91 143 THR B CA 1
ATOM 3103 C C . THR B 1 143 ? -25.156 59.125 33.688 1 91 143 THR B C 1
ATOM 3105 O O . THR B 1 143 ? -25.219 60.125 34.438 1 91 143 THR B O 1
ATOM 3108 N N . LYS B 1 144 ? -25.688 59.125 32.469 1 90.75 144 LYS B N 1
ATOM 3109 C CA . LYS B 1 144 ? -26.391 60.281 31.922 1 90.75 144 LYS B CA 1
ATOM 3110 C C . LYS B 1 144 ? -27.703 60.531 32.656 1 90.75 144 LYS B C 1
ATOM 3112 O O . LYS B 1 144 ? -28.109 61.688 32.812 1 90.75 144 LYS B O 1
ATOM 3117 N N . SER B 1 145 ? -28.359 59.469 33.125 1 88.94 145 SER B N 1
ATOM 3118 C CA . SER B 1 145 ? -29.641 59.594 33.844 1 88.94 145 SER B CA 1
ATOM 3119 C C . SER B 1 145 ? -29.469 60.188 35.219 1 88.94 145 SER B C 1
ATOM 3121 O O . SER B 1 145 ? -30.422 60.719 35.781 1 88.94 145 SER B O 1
ATOM 3123 N N . ILE B 1 146 ? -28.297 59.969 35.844 1 87.25 146 ILE B N 1
ATOM 3124 C CA . ILE B 1 146 ? -28.016 60.531 37.156 1 87.25 146 ILE B CA 1
ATOM 3125 C C . ILE B 1 146 ? -28.016 62.062 37.094 1 87.25 146 ILE B C 1
ATOM 3127 O O . ILE B 1 146 ? -28.516 62.75 38 1 87.25 146 ILE B O 1
ATOM 3131 N N . ILE B 1 147 ? -27.453 62.656 36.031 1 84.69 147 ILE B N 1
ATOM 3132 C CA . ILE B 1 147 ? -27.359 64.062 35.844 1 84.69 147 ILE B CA 1
ATOM 3133 C C . ILE B 1 147 ? -28.766 64.688 35.688 1 84.69 147 ILE B C 1
ATOM 3135 O O . ILE B 1 147 ? -29.047 65.75 36.219 1 84.69 147 ILE B O 1
ATOM 3139 N N . SER B 1 148 ? -29.719 63.938 35.094 1 79.38 148 SER B N 1
ATOM 3140 C CA . SER B 1 148 ? -31.047 64.5 34.812 1 79.38 148 SER B CA 1
ATOM 3141 C C . SER B 1 148 ? -32.031 64.062 35.875 1 79.38 148 SER B C 1
ATOM 3143 O O . SER B 1 148 ? -33.156 64.625 35.906 1 79.38 148 SER B O 1
ATOM 3145 N N . GLY B 1 149 ? -31.672 63.188 36.688 1 74.81 149 GLY B N 1
ATOM 3146 C CA . GLY B 1 149 ? -32.688 62.594 37.531 1 74.81 149 GLY B CA 1
ATOM 3147 C C . GLY B 1 149 ? -32.781 63.25 38.906 1 74.81 149 GLY B C 1
ATOM 3148 O O . GLY B 1 149 ? -31.859 63.969 39.312 1 74.81 149 GLY B O 1
ATOM 3149 N N . THR B 1 150 ? -33.969 63 39.562 1 76.69 150 THR B N 1
ATOM 3150 C CA . THR B 1 150 ? -34.281 63.562 40.875 1 76.69 150 THR B CA 1
ATOM 3151 C C . THR B 1 150 ? -33.781 62.656 41.969 1 76.69 150 THR B C 1
ATOM 3153 O O . THR B 1 150 ? -33.281 63.125 43 1 76.69 150 THR B O 1
ATOM 3156 N N . ASN B 1 151 ? -33.875 61.281 41.781 1 77.31 151 ASN B N 1
ATOM 3157 C CA . ASN B 1 151 ? -33.469 60.312 42.812 1 77.31 151 ASN B CA 1
ATOM 3158 C C . ASN B 1 151 ? -32 59.875 42.594 1 77.31 151 ASN B C 1
ATOM 3160 O O . ASN B 1 151 ? -31.75 58.781 42.125 1 77.31 151 ASN B O 1
ATOM 3164 N N . THR B 1 152 ? -31.125 60.688 43.031 1 82.12 152 THR B N 1
ATOM 3165 C CA . THR B 1 152 ? -29.703 60.625 42.719 1 82.12 152 THR B CA 1
ATOM 3166 C C . THR B 1 152 ? -29.047 59.438 43.406 1 82.12 152 THR B C 1
ATOM 3168 O O . THR B 1 152 ? -28.172 58.781 42.812 1 82.12 152 THR B O 1
ATOM 3171 N N . GLN B 1 153 ? -29.609 59.062 44.594 1 83.88 153 GLN B N 1
ATOM 3172 C CA . GLN B 1 153 ? -28.969 58 45.344 1 83.88 153 GLN B CA 1
ATOM 3173 C C . GLN B 1 153 ? -29.188 56.656 44.656 1 83.88 153 GLN B C 1
ATOM 3175 O O . GLN B 1 153 ? -28.25 55.844 44.531 1 83.88 153 GLN B O 1
ATOM 3180 N N . ALA B 1 154 ? -30.469 56.312 44.188 1 85.19 154 ALA B N 1
ATOM 3181 C CA . ALA B 1 154 ? -30.812 55.062 43.531 1 85.19 154 ALA B CA 1
ATOM 3182 C C . ALA B 1 154 ? -30.141 54.938 42.188 1 85.19 154 ALA B C 1
ATOM 3184 O O . ALA B 1 154 ? -29.672 53.875 41.781 1 85.19 154 ALA B O 1
ATOM 3185 N N . LEU B 1 155 ? -29.969 56 41.531 1 85.81 155 LEU B N 1
ATOM 3186 C CA . LEU B 1 155 ? -29.375 56.031 40.188 1 85.81 155 LEU B CA 1
ATOM 3187 C C . LEU B 1 155 ? -27.859 55.844 40.281 1 85.81 155 LEU B C 1
ATOM 3189 O O . LEU B 1 155 ? -27.266 55.188 39.438 1 85.81 155 LEU B O 1
ATOM 3193 N N . THR B 1 156 ? -27.297 56.406 41.344 1 88.19 156 THR B N 1
ATOM 3194 C CA . THR B 1 156 ? -25.859 56.25 41.531 1 88.19 156 THR B CA 1
ATOM 3195 C C . THR B 1 156 ? -25.5 54.812 41.875 1 88.19 156 THR B C 1
ATOM 3197 O O . THR B 1 156 ? -24.484 54.312 41.406 1 88.19 156 THR B O 1
ATOM 3200 N N . ALA B 1 157 ? -26.375 54.156 42.719 1 90.69 157 ALA B N 1
ATOM 3201 C CA . ALA B 1 157 ? -26.141 52.75 43.062 1 90.69 157 ALA B CA 1
ATOM 3202 C C . ALA B 1 157 ? -26.219 51.875 41.844 1 90.69 157 ALA B C 1
ATOM 3204 O O . ALA B 1 157 ? -25.422 50.938 41.688 1 90.69 157 ALA B O 1
ATOM 3205 N N . LYS B 1 158 ? -27.172 52.125 41 1 90.31 158 LYS B N 1
ATOM 3206 C CA . LYS B 1 158 ? -27.312 51.375 39.781 1 90.31 158 LYS B CA 1
ATOM 3207 C C . LYS B 1 158 ? -26.125 51.562 38.844 1 90.31 158 LYS B C 1
ATOM 3209 O O . LYS B 1 158 ? -25.625 50.625 38.219 1 90.31 158 LYS B O 1
ATOM 3214 N N . ALA B 1 159 ? -25.594 52.75 38.688 1 91.12 159 ALA B N 1
ATOM 3215 C CA . ALA B 1 159 ? -24.438 53.094 37.844 1 91.12 159 ALA B CA 1
ATOM 3216 C C . ALA B 1 159 ? -23.172 52.375 38.344 1 91.12 159 ALA B C 1
ATOM 3218 O O . ALA B 1 159 ? -22.328 51.938 37.562 1 91.12 159 ALA B O 1
ATOM 3219 N N . ASP B 1 160 ? -23.141 52.25 39.688 1 93.81 160 ASP B N 1
ATOM 3220 C CA . ASP B 1 160 ? -22 51.594 40.281 1 93.81 160 ASP B CA 1
ATOM 3221 C C . ASP B 1 160 ? -22.016 50.094 39.938 1 93.81 160 ASP B C 1
ATOM 3223 O O . ASP B 1 160 ? -20.953 49.5 39.688 1 93.81 160 ASP B O 1
ATOM 3227 N N . LEU B 1 161 ? -23.203 49.531 39.938 1 94.69 161 LEU B N 1
ATOM 3228 C CA . LEU B 1 161 ? -23.344 48.094 39.594 1 94.69 161 LEU B CA 1
ATOM 3229 C C . LEU B 1 161 ? -22.984 47.875 38.125 1 94.69 161 LEU B C 1
ATOM 3231 O O . LEU B 1 161 ? -22.328 46.906 37.781 1 94.69 161 LEU B O 1
ATOM 3235 N N . LEU B 1 162 ? -23.422 48.781 37.281 1 95.75 162 LEU B N 1
ATOM 3236 C CA . LEU B 1 162 ? -23.141 48.656 35.844 1 95.75 162 LEU B CA 1
ATOM 3237 C C . LEU B 1 162 ? -21.656 48.875 35.562 1 95.75 162 LEU B C 1
ATOM 3239 O O . LEU B 1 162 ? -21.094 48.281 34.625 1 95.75 162 LEU B O 1
ATOM 3243 N N . LYS B 1 163 ? -21.062 49.781 36.344 1 95.38 163 LYS B N 1
ATOM 3244 C CA . LYS B 1 163 ? -19.625 50 36.219 1 95.38 163 LYS B CA 1
ATOM 3245 C C . LYS B 1 163 ? -18.844 48.719 36.531 1 95.38 163 LYS B C 1
ATOM 3247 O O . LYS B 1 163 ? -17.859 48.406 35.875 1 95.38 163 LYS B O 1
ATOM 3252 N N . GLU B 1 164 ? -19.312 48 37.562 1 96.75 164 GLU B N 1
ATOM 3253 C CA . GLU B 1 164 ? -18.688 46.719 37.906 1 96.75 164 GLU B CA 1
ATOM 3254 C C . GLU B 1 164 ? -18.812 45.719 36.75 1 96.75 164 GLU B C 1
ATOM 3256 O O . GLU B 1 164 ? -17.906 44.938 36.469 1 96.75 164 GLU B O 1
ATOM 3261 N N . GLU B 1 165 ? -19.891 45.75 36.031 1 96.88 165 GLU B N 1
ATOM 3262 C CA . GLU B 1 165 ? -20.094 44.906 34.875 1 96.88 165 GLU B CA 1
ATOM 3263 C C . GLU B 1 165 ? -19.141 45.25 33.75 1 96.88 165 GLU B C 1
ATOM 3265 O O . GLU B 1 165 ? -18.641 44.344 33.062 1 96.88 165 GLU B O 1
ATOM 3270 N N . VAL B 1 166 ? -18.922 46.469 33.5 1 96.19 166 VAL B N 1
ATOM 3271 C CA . VAL B 1 166 ? -17.984 46.938 32.469 1 96.19 166 VAL B CA 1
ATOM 3272 C C . VAL B 1 166 ? -16.578 46.469 32.812 1 96.19 166 VAL B C 1
ATOM 3274 O O . VAL B 1 166 ? -15.852 45.969 31.938 1 96.19 166 VAL B O 1
ATOM 3277 N N . ASP B 1 167 ? -16.281 46.656 34.125 1 97.12 167 ASP B N 1
ATOM 3278 C CA . ASP B 1 167 ? -14.945 46.25 34.562 1 97.12 167 ASP B CA 1
ATOM 3279 C C . ASP B 1 167 ? -14.75 44.75 34.406 1 97.12 167 ASP B C 1
ATOM 3281 O O . ASP B 1 167 ? -13.688 44.281 33.969 1 97.12 167 ASP B O 1
ATOM 3285 N N . GLU B 1 168 ? -15.75 44 34.719 1 97.38 168 GLU B N 1
ATOM 3286 C CA . GLU B 1 168 ? -15.688 42.562 34.562 1 97.38 168 GLU B CA 1
ATOM 3287 C C . GLU B 1 168 ? -15.57 42.156 33.094 1 97.38 168 GLU B C 1
ATOM 3289 O O . GLU B 1 168 ? -14.789 41.281 32.719 1 97.38 168 GLU B O 1
ATOM 3294 N N . ALA B 1 169 ? -16.312 42.719 32.25 1 96.69 169 ALA B N 1
ATOM 3295 C CA . ALA B 1 169 ? -16.25 42.438 30.812 1 96.69 169 ALA B CA 1
ATOM 3296 C C . ALA B 1 169 ? -14.891 42.812 30.234 1 96.69 169 ALA B C 1
ATOM 3298 O O . ALA B 1 169 ? -14.352 42.094 29.391 1 96.69 169 ALA B O 1
ATOM 3299 N N . MET B 1 170 ? -14.367 43.906 30.672 1 95.25 170 MET B N 1
ATOM 3300 C CA . MET B 1 170 ? -13.055 44.375 30.219 1 95.25 170 MET B CA 1
ATOM 3301 C C . MET B 1 170 ? -11.969 43.375 30.641 1 95.25 170 MET B C 1
ATOM 3303 O O . MET B 1 170 ? -11.055 43.094 29.875 1 95.25 170 MET B O 1
ATOM 3307 N N . ASN B 1 171 ? -12.141 42.969 31.891 1 96.94 171 ASN B N 1
ATOM 3308 C CA . ASN B 1 171 ? -11.18 41.969 32.375 1 96.94 171 ASN B CA 1
ATOM 3309 C C . ASN B 1 171 ? -11.211 40.688 31.531 1 96.94 171 ASN B C 1
ATOM 3311 O O . ASN B 1 171 ? -10.164 40.125 31.25 1 96.94 171 ASN B O 1
ATOM 3315 N N . LYS B 1 172 ? -12.328 40.219 31.141 1 97 172 LYS B N 1
ATOM 3316 C CA . LYS B 1 172 ? -12.453 39.031 30.312 1 97 172 LYS B CA 1
ATOM 3317 C C . LYS B 1 172 ? -11.812 39.25 28.938 1 97 172 LYS B C 1
ATOM 3319 O O . LYS B 1 172 ? -11.172 38.344 28.406 1 97 172 LYS B O 1
ATOM 3324 N N . VAL B 1 173 ? -11.961 40.406 28.391 1 94.62 173 VAL B N 1
ATOM 3325 C CA . VAL B 1 173 ? -11.367 40.781 27.109 1 94.62 173 VAL B CA 1
ATOM 3326 C C . VAL B 1 173 ? -9.844 40.719 27.219 1 94.62 173 VAL B C 1
ATOM 3328 O O . VAL B 1 173 ? -9.172 40.125 26.359 1 94.62 173 VAL B O 1
ATOM 3331 N N . GLU B 1 174 ? -9.367 41.375 28.297 1 94.69 174 GLU B N 1
ATOM 3332 C CA . GLU B 1 174 ? -7.918 41.438 28.469 1 94.69 174 GLU B CA 1
ATOM 3333 C C . GLU B 1 174 ? -7.32 40.031 28.656 1 94.69 174 GLU B C 1
ATOM 3335 O O . GLU B 1 174 ? -6.258 39.75 28.109 1 94.69 174 GLU B O 1
ATOM 3340 N N . LEU B 1 175 ? -8.055 39.25 29.438 1 95.12 175 LEU B N 1
ATOM 3341 C CA . LEU B 1 175 ? -7.59 37.875 29.672 1 95.12 175 LEU B CA 1
ATOM 3342 C C . LEU B 1 175 ? -7.566 37.094 28.375 1 95.12 175 LEU B C 1
ATOM 3344 O O . LEU B 1 175 ? -6.605 36.375 28.094 1 95.12 175 LEU B O 1
ATOM 3348 N N . CYS B 1 176 ? -8.586 37.188 27.594 1 92.69 176 CYS B N 1
ATOM 3349 C CA . CYS B 1 176 ? -8.68 36.438 26.328 1 92.69 176 CYS B CA 1
ATOM 3350 C C . CYS B 1 176 ? -7.641 36.938 25.328 1 92.69 176 CYS B C 1
ATOM 3352 O O . CYS B 1 176 ? -7.047 36.156 24.594 1 92.69 176 CYS B O 1
ATOM 3354 N N . LYS B 1 177 ? -7.445 38.219 25.312 1 90.44 177 LYS B N 1
ATOM 3355 C CA . LYS B 1 177 ? -6.457 38.812 24.422 1 90.44 177 LYS B CA 1
ATOM 3356 C C . LYS B 1 177 ? -5.055 38.281 24.734 1 90.44 177 LYS B C 1
ATOM 3358 O O . LYS B 1 177 ? -4.293 37.969 23.828 1 90.44 177 LYS B O 1
ATOM 3363 N N . ASP B 1 178 ? -4.754 38.25 26.062 1 92 178 ASP B N 1
ATOM 3364 C CA . ASP B 1 178 ? -3.443 37.781 26.484 1 92 178 ASP B CA 1
ATOM 3365 C C . ASP B 1 178 ? -3.236 36.312 26.109 1 92 178 ASP B C 1
ATOM 3367 O O . ASP B 1 178 ? -2.154 35.938 25.656 1 92 178 ASP B O 1
ATOM 3371 N N . GLN B 1 179 ? -4.215 35.594 26.297 1 92.5 179 GLN B N 1
ATOM 3372 C CA . GLN B 1 179 ? -4.125 34.188 25.953 1 92.5 179 GLN B CA 1
ATOM 3373 C C . GLN B 1 179 ? -3.955 33.969 24.453 1 92.5 179 GLN B C 1
ATOM 3375 O O . GLN B 1 179 ? -3.154 33.156 24.016 1 92.5 179 GLN B O 1
ATOM 3380 N N . LEU B 1 180 ? -4.68 34.656 23.672 1 88.88 180 LEU B N 1
ATOM 3381 C CA . LEU B 1 180 ? -4.59 34.562 22.219 1 88.88 180 LEU B CA 1
ATOM 3382 C C . LEU B 1 180 ? -3.201 34.969 21.734 1 88.88 180 LEU B C 1
ATOM 3384 O O . LEU B 1 180 ? -2.627 34.312 20.859 1 88.88 180 LEU B O 1
ATOM 3388 N N . ALA B 1 181 ? -2.686 36.031 22.297 1 87.06 181 ALA B N 1
ATOM 3389 C CA . ALA B 1 181 ? -1.346 36.5 21.938 1 87.06 181 ALA B CA 1
ATOM 3390 C C . ALA B 1 181 ? -0.304 35.406 22.219 1 87.06 181 ALA B C 1
ATOM 3392 O O . ALA B 1 181 ? 0.597 35.188 21.422 1 87.06 181 ALA B O 1
ATOM 3393 N N . ALA B 1 182 ? -0.505 34.75 23.359 1 89.56 182 ALA B N 1
ATOM 3394 C CA . ALA B 1 182 ? 0.422 33.688 23.734 1 89.56 182 ALA B CA 1
ATOM 3395 C C . ALA B 1 182 ? 0.337 32.531 22.766 1 89.56 182 ALA B C 1
ATOM 3397 O O . ALA B 1 182 ? 1.363 32 22.344 1 89.56 182 ALA B O 1
ATOM 3398 N N . ASP B 1 183 ? -0.845 32.156 22.453 1 87.94 183 ASP B N 1
ATOM 3399 C CA . ASP B 1 183 ? -1.059 31.031 21.562 1 87.94 183 ASP B CA 1
ATOM 3400 C C . ASP B 1 183 ? -0.567 31.344 20.156 1 87.94 183 ASP B C 1
ATOM 3402 O O . ASP B 1 183 ? 0.019 30.484 19.484 1 87.94 183 ASP B O 1
ATOM 3406 N N . MET B 1 184 ? -0.798 32.5 19.688 1 82.38 184 MET B N 1
ATOM 3407 C CA . MET B 1 184 ? -0.328 32.938 18.375 1 82.38 184 MET B CA 1
ATOM 3408 C C . MET B 1 184 ? 1.196 32.938 18.328 1 82.38 184 MET B C 1
ATOM 3410 O O . MET B 1 184 ? 1.795 32.469 17.344 1 82.38 184 MET B O 1
ATOM 3414 N N . TYR B 1 185 ? 1.76 33.562 19.422 1 81.88 185 TYR B N 1
ATOM 3415 C CA . TYR B 1 185 ? 3.217 33.562 19.5 1 81.88 185 TYR B CA 1
ATOM 3416 C C . TYR B 1 185 ? 3.785 32.156 19.422 1 81.88 185 TYR B C 1
ATOM 3418 O O . TYR B 1 185 ? 4.754 31.906 18.703 1 81.88 185 TYR B O 1
ATOM 3426 N N . SER B 1 186 ? 3.186 31.297 20.172 1 85.75 186 SER B N 1
ATOM 3427 C CA . SER B 1 186 ? 3.617 29.906 20.188 1 85.75 186 SER B CA 1
ATOM 3428 C C . SER B 1 186 ? 3.5 29.281 18.797 1 85.75 186 SER B C 1
ATOM 3430 O O . SER B 1 186 ? 4.395 28.547 18.359 1 85.75 186 SER B O 1
ATOM 3432 N N . PHE B 1 187 ? 2.469 29.594 18.109 1 84.38 187 PHE B N 1
ATOM 3433 C CA . PHE B 1 187 ? 2.217 29.078 16.766 1 84.38 187 PHE B CA 1
ATOM 3434 C C . PHE B 1 187 ? 3.262 29.594 15.781 1 84.38 187 PHE B C 1
ATOM 3436 O O . PHE B 1 187 ? 3.857 28.797 15.047 1 84.38 187 PHE B O 1
ATOM 3443 N N . PHE B 1 188 ? 3.576 30.828 15.828 1 77.94 188 PHE B N 1
ATOM 3444 C CA . PHE B 1 188 ? 4.457 31.438 14.844 1 77.94 188 PHE B CA 1
ATOM 3445 C C . PHE B 1 188 ? 5.918 31.125 15.156 1 77.94 188 PHE B C 1
ATOM 3447 O O . PHE B 1 188 ? 6.754 31.078 14.258 1 77.94 188 PHE B O 1
ATOM 3454 N N . SER B 1 189 ? 6.168 30.906 16.453 1 78.75 189 SER B N 1
ATOM 3455 C CA . SER B 1 189 ? 7.535 30.594 16.859 1 78.75 189 SER B CA 1
ATOM 3456 C C . SER B 1 189 ? 7.945 29.219 16.344 1 78.75 189 SER B C 1
ATOM 3458 O O . SER B 1 189 ? 9.133 28.938 16.172 1 78.75 189 SER B O 1
ATOM 3460 N N . LYS B 1 190 ? 6.895 28.391 16.062 1 78.62 190 LYS B N 1
ATOM 3461 C CA . LYS B 1 190 ? 7.148 27.031 15.633 1 78.62 190 LYS B CA 1
ATOM 3462 C C . LYS B 1 190 ? 7.066 26.906 14.109 1 78.62 190 LYS B C 1
ATOM 3464 O O . LYS B 1 190 ? 7.078 25.797 13.57 1 78.62 190 LYS B O 1
ATOM 3469 N N . GLU B 1 191 ? 6.992 27.969 13.445 1 72.5 191 GLU B N 1
ATOM 3470 C CA . GLU B 1 191 ? 6.797 27.938 12 1 72.5 191 GLU B CA 1
ATOM 3471 C C . GLU B 1 191 ? 7.941 27.188 11.312 1 72.5 191 GLU B C 1
ATOM 3473 O O . GLU B 1 191 ? 7.711 26.438 10.367 1 72.5 191 GLU B O 1
ATOM 3478 N N . GLY B 1 192 ? 9.164 27.438 11.805 1 71.12 192 GLY B N 1
ATOM 3479 C CA . GLY B 1 192 ? 10.305 26.703 11.273 1 71.12 192 GLY B CA 1
ATOM 3480 C C . GLY B 1 192 ? 10.219 25.219 11.492 1 71.12 192 GLY B C 1
ATOM 3481 O O . GLY B 1 192 ? 10.641 24.422 10.648 1 71.12 192 GLY B O 1
ATOM 3482 N N . ASP B 1 193 ? 9.547 24.875 12.562 1 77.12 193 ASP B N 1
ATOM 3483 C CA . ASP B 1 193 ? 9.422 23.453 12.898 1 77.12 193 ASP B CA 1
ATOM 3484 C C . ASP B 1 193 ? 8.484 22.734 11.938 1 77.12 193 ASP B C 1
ATOM 3486 O O . ASP B 1 193 ? 8.664 21.547 11.656 1 77.12 193 ASP B O 1
ATOM 3490 N N . TYR B 1 194 ? 7.633 23.531 11.359 1 80.31 194 TYR B N 1
ATOM 3491 C CA . TYR B 1 194 ? 6.637 22.906 10.484 1 80.31 194 TYR B CA 1
ATOM 3492 C C . TYR B 1 194 ? 7.273 22.406 9.195 1 80.31 194 TYR B C 1
ATOM 3494 O O . TYR B 1 194 ? 6.922 21.344 8.695 1 80.31 194 TYR B O 1
ATOM 3502 N N . ALA B 1 195 ? 8.227 23.172 8.773 1 82.44 195 ALA B N 1
ATOM 3503 C CA . ALA B 1 195 ? 8.945 22.766 7.57 1 82.44 195 ALA B CA 1
ATOM 3504 C C . ALA B 1 195 ? 9.75 21.484 7.816 1 82.44 195 ALA B C 1
ATOM 3506 O O . ALA B 1 195 ? 9.938 20.672 6.91 1 82.44 195 ALA B O 1
ATOM 3507 N N . HIS B 1 196 ? 10.156 21.312 9.039 1 87.31 196 HIS B N 1
ATOM 3508 C CA . HIS B 1 196 ? 11.016 20.188 9.398 1 87.31 196 HIS B CA 1
ATOM 3509 C C . HIS B 1 196 ? 10.266 18.859 9.312 1 87.31 196 HIS B C 1
ATOM 3511 O O . HIS B 1 196 ? 10.875 17.797 9.133 1 87.31 196 HIS B O 1
ATOM 3517 N N . TYR B 1 197 ? 8.953 18.906 9.43 1 88.5 197 TYR B N 1
ATOM 3518 C CA . TYR B 1 197 ? 8.164 17.688 9.289 1 88.5 197 TYR B CA 1
ATOM 3519 C C . TYR B 1 197 ? 8.383 17.047 7.926 1 88.5 197 TYR B C 1
ATOM 3521 O O . TYR B 1 197 ? 8.484 15.82 7.816 1 88.5 197 TYR B O 1
ATOM 3529 N N . PHE B 1 198 ? 8.578 17.859 6.953 1 90.06 198 PHE B N 1
ATOM 3530 C CA . PHE B 1 198 ? 8.695 17.375 5.586 1 90.06 198 PHE B CA 1
ATOM 3531 C C . PHE B 1 198 ? 10.109 16.891 5.301 1 90.06 198 PHE B C 1
ATOM 3533 O O . PHE B 1 198 ? 10.305 15.953 4.523 1 90.06 198 PHE B O 1
ATOM 3540 N N . ILE B 1 199 ? 11.023 17.5 5.965 1 89.62 199 ILE B N 1
ATOM 3541 C CA . ILE B 1 199 ? 12.383 16.969 5.898 1 89.62 199 ILE B CA 1
ATOM 3542 C C . ILE B 1 199 ? 12.438 15.594 6.543 1 89.62 199 ILE B C 1
ATOM 3544 O O . ILE B 1 199 ? 13.008 14.656 5.973 1 89.62 199 ILE B O 1
ATOM 3548 N N . THR B 1 200 ? 11.82 15.531 7.664 1 92.88 200 THR B N 1
ATOM 3549 C CA . THR B 1 200 ? 11.766 14.266 8.383 1 92.88 200 THR B CA 1
ATOM 3550 C C . THR B 1 200 ? 11.102 13.188 7.539 1 92.88 200 THR B C 1
ATOM 3552 O O . THR B 1 200 ? 11.523 12.031 7.547 1 92.88 200 THR B O 1
ATOM 3555 N N . LEU B 1 201 ? 10.109 13.555 6.824 1 95.06 201 LEU B N 1
ATOM 3556 C CA . LEU B 1 201 ? 9.422 12.633 5.93 1 95.06 201 LEU B CA 1
ATOM 3557 C C . LEU B 1 201 ? 10.391 12.031 4.914 1 95.06 201 LEU B C 1
ATOM 3559 O O . LEU B 1 201 ? 10.469 10.812 4.777 1 95.06 201 LEU B O 1
ATOM 3563 N N . LEU B 1 202 ? 11.133 12.867 4.238 1 95.88 202 LEU B N 1
ATOM 3564 C CA . LEU B 1 202 ? 12.055 12.406 3.207 1 95.88 202 LEU B CA 1
ATOM 3565 C C . LEU B 1 202 ? 13.164 11.555 3.812 1 95.88 202 LEU B C 1
ATOM 3567 O O . LEU B 1 202 ? 13.555 10.539 3.238 1 95.88 202 LEU B O 1
ATOM 3571 N N . GLU B 1 203 ? 13.578 11.953 4.965 1 95.5 203 GLU B N 1
ATOM 3572 C CA . GLU B 1 203 ? 14.633 11.203 5.641 1 95.5 203 GLU B CA 1
ATOM 3573 C C . GLU B 1 203 ? 14.148 9.82 6.07 1 95.5 203 GLU B C 1
ATOM 3575 O O . GLU B 1 203 ? 14.859 8.828 5.922 1 95.5 203 GLU B O 1
ATOM 3580 N N . ALA B 1 204 ? 13.008 9.82 6.613 1 96.62 204 ALA B N 1
ATOM 3581 C CA . ALA B 1 204 ? 12.43 8.547 7.039 1 96.62 204 ALA B CA 1
ATOM 3582 C C . ALA B 1 204 ? 12.219 7.617 5.848 1 96.62 204 ALA B C 1
ATOM 3584 O O . ALA B 1 204 ? 12.453 6.41 5.945 1 96.62 204 ALA B O 1
ATOM 3585 N N . GLN B 1 205 ? 11.766 8.148 4.75 1 97.5 205 GLN B N 1
ATOM 3586 C CA . GLN B 1 205 ? 11.586 7.355 3.539 1 97.5 205 GLN B CA 1
ATOM 3587 C C . GLN B 1 205 ? 12.922 6.824 3.023 1 97.5 205 GLN B C 1
ATOM 3589 O O . GLN B 1 205 ? 13.016 5.66 2.625 1 97.5 205 GLN B O 1
ATOM 3594 N N . ALA B 1 206 ? 13.914 7.68 3.059 1 97.88 206 ALA B N 1
ATOM 3595 C CA . ALA B 1 206 ? 15.242 7.23 2.637 1 97.88 206 ALA B CA 1
ATOM 3596 C C . ALA B 1 206 ? 15.734 6.09 3.518 1 97.88 206 ALA B C 1
ATOM 3598 O O . ALA B 1 206 ? 16.266 5.09 3.016 1 97.88 206 ALA B O 1
ATOM 3599 N N . ASP B 1 207 ? 15.508 6.27 4.766 1 98.12 207 ASP B N 1
ATOM 3600 C CA . ASP B 1 207 ? 15.938 5.238 5.707 1 98.12 207 ASP B CA 1
ATOM 3601 C C . ASP B 1 207 ? 15.195 3.924 5.457 1 98.12 207 ASP B C 1
ATOM 3603 O O . ASP B 1 207 ? 15.797 2.85 5.504 1 98.12 207 ASP B O 1
ATOM 3607 N N . TYR B 1 208 ? 14.016 3.98 5.215 1 98.38 208 TYR B N 1
ATOM 3608 C CA . TYR B 1 208 ? 13.211 2.803 4.918 1 98.38 208 TYR B CA 1
ATOM 3609 C C . TYR B 1 208 ? 13.75 2.064 3.699 1 98.38 208 TYR B C 1
ATOM 3611 O O . TYR B 1 208 ? 13.945 0.847 3.738 1 98.38 208 TYR B O 1
ATOM 3619 N N . HIS B 1 209 ? 13.961 2.738 2.59 1 98.44 209 HIS B N 1
ATOM 3620 C CA . HIS B 1 209 ? 14.461 2.111 1.371 1 98.44 209 HIS B CA 1
ATOM 3621 C C . HIS B 1 209 ? 15.875 1.571 1.57 1 98.44 209 HIS B C 1
ATOM 3623 O O . HIS B 1 209 ? 16.219 0.506 1.05 1 98.44 209 HIS B O 1
ATOM 3629 N N . ARG B 1 210 ? 16.625 2.305 2.344 1 98.5 210 ARG B N 1
ATOM 3630 C CA . ARG B 1 210 ? 17.969 1.848 2.631 1 98.5 210 ARG B CA 1
ATOM 3631 C C . ARG B 1 210 ? 17.953 0.529 3.396 1 98.5 210 ARG B C 1
ATOM 3633 O O . ARG B 1 210 ? 18.656 -0.417 3.027 1 98.5 210 ARG B O 1
ATOM 3640 N N . LYS B 1 211 ? 17.188 0.461 4.434 1 98.62 211 LYS B N 1
ATOM 3641 C CA . LYS B 1 211 ? 17.109 -0.735 5.266 1 98.62 211 LYS B CA 1
ATOM 3642 C C . LYS B 1 211 ? 16.5 -1.903 4.496 1 98.62 211 LYS B C 1
ATOM 3644 O O . LYS B 1 211 ? 16.969 -3.039 4.605 1 98.62 211 LYS B O 1
ATOM 3649 N N . SER B 1 212 ? 15.516 -1.625 3.756 1 98.62 212 SER B N 1
ATOM 3650 C CA . SER B 1 212 ? 14.891 -2.664 2.947 1 98.62 212 SER B CA 1
ATOM 3651 C C . SER B 1 212 ? 15.852 -3.207 1.897 1 98.62 212 SER B C 1
ATOM 3653 O O . SER B 1 212 ? 15.922 -4.418 1.676 1 98.62 212 SER B O 1
ATOM 3655 N N . LEU B 1 213 ? 16.562 -2.307 1.285 1 98.31 213 LEU B N 1
ATOM 3656 C CA . LEU B 1 213 ? 17.562 -2.723 0.31 1 98.31 213 LEU B CA 1
ATOM 3657 C C . LEU B 1 213 ? 18.641 -3.59 0.965 1 98.31 213 LEU B C 1
ATOM 3659 O O . LEU B 1 213 ? 19.062 -4.598 0.395 1 98.31 213 LEU B O 1
ATOM 3663 N N . SER B 1 214 ? 19 -3.195 2.143 1 98.31 214 SER B N 1
ATOM 3664 C CA . SER B 1 214 ? 20.016 -3.957 2.877 1 98.31 214 SER B CA 1
ATOM 3665 C C . SER B 1 214 ? 19.531 -5.379 3.152 1 98.31 214 SER B C 1
ATOM 3667 O O . SER B 1 214 ? 20.312 -6.332 3.043 1 98.31 214 SER B O 1
ATOM 3669 N N . VAL B 1 215 ? 18.297 -5.566 3.521 1 97.88 215 VAL B N 1
ATOM 3670 C CA . VAL B 1 215 ? 17.719 -6.883 3.756 1 97.88 215 VAL B CA 1
ATOM 3671 C C . VAL B 1 215 ? 17.812 -7.727 2.488 1 97.88 215 VAL B C 1
ATOM 3673 O O . VAL B 1 215 ? 18.25 -8.883 2.537 1 97.88 215 VAL B O 1
ATOM 3676 N N . LEU B 1 216 ? 17.516 -7.156 1.351 1 97.5 216 LEU B N 1
ATOM 3677 C CA . LEU B 1 216 ? 17.5 -7.867 0.077 1 97.5 216 LEU B CA 1
ATOM 3678 C C . LEU B 1 216 ? 18.922 -8.195 -0.384 1 97.5 216 LEU B C 1
ATOM 3680 O O . LEU B 1 216 ? 19.188 -9.305 -0.848 1 97.5 216 LEU B O 1
ATOM 3684 N N . GLU B 1 217 ? 19.812 -7.27 -0.212 1 96.06 217 GLU B N 1
ATOM 3685 C CA . GLU B 1 217 ? 21.188 -7.445 -0.667 1 96.06 217 GLU B CA 1
ATOM 3686 C C . GLU B 1 217 ? 21.906 -8.484 0.18 1 96.06 217 GLU B C 1
ATOM 3688 O O . GLU B 1 217 ? 22.906 -9.062 -0.26 1 96.06 217 GLU B O 1
ATOM 3693 N N . SER B 1 218 ? 21.484 -8.703 1.351 1 95.25 218 SER B N 1
ATOM 3694 C CA . SER B 1 218 ? 22.109 -9.695 2.217 1 95.25 218 SER B CA 1
ATOM 3695 C C . SER B 1 218 ? 21.812 -11.117 1.743 1 95.25 218 SER B C 1
ATOM 3697 O O . SER B 1 218 ? 22.531 -12.055 2.088 1 95.25 218 SER B O 1
ATOM 3699 N N . VAL B 1 219 ? 20.812 -11.305 0.923 1 93.62 219 VAL B N 1
ATOM 3700 C CA . VAL B 1 219 ? 20.359 -12.641 0.55 1 93.62 219 VAL B CA 1
ATOM 3701 C C . VAL B 1 219 ? 20.625 -12.875 -0.936 1 93.62 219 VAL B C 1
ATOM 3703 O O . VAL B 1 219 ? 20.844 -14.016 -1.362 1 93.62 219 VAL B O 1
ATOM 3706 N N . LEU B 1 220 ? 20.719 -11.867 -1.771 1 92.12 220 LEU B N 1
ATOM 3707 C CA . LEU B 1 220 ? 20.734 -11.953 -3.227 1 92.12 220 LEU B CA 1
ATOM 3708 C C . LEU B 1 220 ? 21.984 -12.672 -3.715 1 92.12 220 LEU B C 1
ATOM 3710 O O . LEU B 1 220 ? 21.922 -13.508 -4.617 1 92.12 220 LEU B O 1
ATOM 3714 N N . PRO B 1 221 ? 23.109 -12.406 -3.086 1 89.06 221 PRO B N 1
ATOM 3715 C CA . PRO B 1 221 ? 24.312 -13.102 -3.561 1 89.06 221 PRO B CA 1
ATOM 3716 C C . PRO B 1 221 ? 24.203 -14.617 -3.404 1 89.06 221 PRO B C 1
ATOM 3718 O O . PRO B 1 221 ? 24.625 -15.367 -4.293 1 89.06 221 PRO B O 1
ATOM 3721 N N . ALA B 1 222 ? 23.578 -15.141 -2.365 1 83.75 222 ALA B N 1
ATOM 3722 C CA . ALA B 1 222 ? 23.438 -16.578 -2.107 1 83.75 222 ALA B CA 1
ATOM 3723 C C . ALA B 1 222 ? 22.422 -17.203 -3.045 1 83.75 222 ALA B C 1
ATOM 3725 O O . ALA B 1 222 ? 22.578 -18.344 -3.479 1 83.75 222 ALA B O 1
ATOM 3726 N N . ILE B 1 223 ? 21.469 -16.484 -3.365 1 83.25 223 ILE B N 1
ATOM 3727 C CA . ILE B 1 223 ? 20.359 -17.016 -4.172 1 83.25 223 ILE B CA 1
ATOM 3728 C C . ILE B 1 223 ? 20.781 -17.062 -5.641 1 83.25 223 ILE B C 1
ATOM 3730 O O . ILE B 1 223 ? 20.406 -17.984 -6.363 1 83.25 223 ILE B O 1
ATOM 3734 N N . ARG B 1 224 ? 21.578 -16.109 -6.098 1 76.62 224 ARG B N 1
ATOM 3735 C CA . ARG B 1 224 ? 22.047 -16.078 -7.48 1 76.62 224 ARG B CA 1
ATOM 3736 C C . ARG B 1 224 ? 22.969 -17.266 -7.766 1 76.62 224 ARG B C 1
ATOM 3738 O O . ARG B 1 224 ? 22.938 -17.828 -8.867 1 76.62 224 ARG B O 1
ATOM 3745 N N . HIS B 1 225 ? 23.672 -17.672 -6.824 1 67.19 225 HIS B N 1
ATOM 3746 C CA . HIS B 1 225 ? 24.547 -18.828 -6.973 1 67.19 225 HIS B CA 1
ATOM 3747 C C . HIS B 1 225 ? 23.75 -20.125 -7.016 1 67.19 225 HIS B C 1
ATOM 3749 O O . HIS B 1 225 ? 24.094 -21.047 -7.777 1 67.19 225 HIS B O 1
ATOM 3755 N N . GLU B 1 226 ? 22.797 -20.156 -6.227 1 61.28 226 GLU B N 1
ATOM 3756 C CA . GLU B 1 226 ? 21.969 -21.359 -6.203 1 61.28 226 GLU B CA 1
ATOM 3757 C C . GLU B 1 226 ? 21.141 -21.484 -7.477 1 61.28 226 GLU B C 1
ATOM 3759 O O . GLU B 1 226 ? 20.938 -22.594 -7.992 1 61.28 226 GLU B O 1
ATOM 3764 N N . GLY B 1 227 ? 20.516 -20.359 -7.93 1 56.56 227 GLY B N 1
ATOM 3765 C CA . GLY B 1 227 ? 19.75 -20.391 -9.164 1 56.56 227 GLY B CA 1
ATOM 3766 C C . GLY B 1 227 ? 20.578 -20.75 -10.383 1 56.56 227 GLY B C 1
ATOM 3767 O O . GLY B 1 227 ? 20.078 -21.406 -11.297 1 56.56 227 GLY B O 1
ATOM 3768 N N . MET B 1 228 ? 21.922 -20.297 -10.617 1 48.81 228 MET B N 1
ATOM 3769 C CA . MET B 1 228 ? 22.844 -20.609 -11.703 1 48.81 228 MET B CA 1
ATOM 3770 C C . MET B 1 228 ? 23.312 -22.062 -11.633 1 48.81 228 MET B C 1
ATOM 3772 O O . MET B 1 228 ? 23.531 -22.688 -12.664 1 48.81 228 MET B O 1
ATOM 3776 N N . THR B 1 229 ? 23.469 -22.547 -10.586 1 45.47 229 THR B N 1
ATOM 3777 C CA . THR B 1 229 ? 24 -23.906 -10.578 1 45.47 229 THR B CA 1
ATOM 3778 C C . THR B 1 229 ? 22.953 -24.891 -11.102 1 45.47 229 THR B C 1
ATOM 3780 O O . THR B 1 229 ? 23.312 -25.922 -11.664 1 45.47 229 THR B O 1
ATOM 3783 N N . HIS B 1 230 ? 21.766 -24.578 -10.992 1 45.25 230 HIS B N 1
ATOM 3784 C CA . HIS B 1 230 ? 20.844 -25.625 -11.445 1 45.25 230 HIS B CA 1
ATOM 3785 C C . HIS B 1 230 ? 20.719 -25.609 -12.961 1 45.25 230 HIS B C 1
ATOM 3787 O O . HIS B 1 230 ? 20.188 -26.562 -13.547 1 45.25 230 HIS B O 1
ATOM 3793 N N . THR B 1 231 ? 21.125 -24.5 -13.672 1 38.59 231 THR B N 1
ATOM 3794 C CA . THR B 1 231 ? 21.062 -24.578 -15.125 1 38.59 231 THR B CA 1
ATOM 3795 C C . THR B 1 231 ? 22.141 -25.516 -15.656 1 38.59 231 THR B C 1
ATOM 3797 O O . THR B 1 231 ? 21.938 -26.188 -16.672 1 38.59 231 THR B O 1
ATOM 3800 N N . HIS B 1 232 ? 23.406 -25.516 -15.125 1 36.84 232 HIS B N 1
ATOM 3801 C CA . HIS B 1 232 ? 24.484 -26.156 -15.852 1 36.84 232 HIS B CA 1
ATOM 3802 C C . HIS B 1 232 ? 24.422 -27.672 -15.703 1 36.84 232 HIS B C 1
ATOM 3804 O O . HIS B 1 232 ? 25.062 -28.406 -16.453 1 36.84 232 HIS B O 1
ATOM 3810 N N . THR B 1 233 ? 24.031 -28.172 -14.594 1 35.22 233 THR B N 1
ATOM 3811 C CA . THR B 1 233 ? 24.422 -29.578 -14.445 1 35.22 233 THR B CA 1
ATOM 3812 C C . THR B 1 233 ? 23.562 -30.469 -15.344 1 35.22 233 THR B C 1
ATOM 3814 O O . THR B 1 233 ? 23.797 -31.688 -15.406 1 35.22 233 THR B O 1
ATOM 3817 N N . HIS B 1 234 ? 22.469 -29.906 -15.898 1 35.12 234 HIS B N 1
ATOM 3818 C CA . HIS B 1 234 ? 21.719 -31 -16.5 1 35.12 234 HIS B CA 1
ATOM 3819 C C . HIS B 1 234 ? 22.297 -31.406 -17.844 1 35.12 234 HIS B C 1
ATOM 3821 O O . HIS B 1 234 ? 21.656 -32.125 -18.625 1 35.12 234 HIS B O 1
ATOM 3827 N N . THR B 1 235 ? 23.484 -30.812 -18.188 1 30.66 235 THR B N 1
ATOM 3828 C CA . THR B 1 235 ? 23.891 -31.359 -19.469 1 30.66 235 THR B CA 1
ATOM 3829 C C . THR B 1 235 ? 24.203 -32.844 -19.359 1 30.66 235 THR B C 1
ATOM 3831 O O . THR B 1 235 ? 25.188 -33.312 -19.906 1 30.66 235 THR B O 1
ATOM 3834 N N . HIS B 1 236 ? 24.016 -33.5 -18.234 1 28.62 236 HIS B N 1
ATOM 3835 C CA . HIS B 1 236 ? 24.438 -34.906 -18.391 1 28.62 236 HIS B CA 1
ATOM 3836 C C . HIS B 1 236 ? 23.734 -35.562 -19.562 1 28.62 236 HIS B C 1
ATOM 3838 O O . HIS B 1 236 ? 22.562 -35.312 -19.812 1 28.62 236 HIS B O 1
ATOM 3844 N N . THR B 1 237 ? 24.547 -35.969 -20.594 1 29.59 237 THR B N 1
ATOM 3845 C CA . THR B 1 237 ? 24.328 -36.844 -21.75 1 29.59 237 THR B CA 1
ATOM 3846 C C . THR B 1 237 ? 23.562 -38.062 -21.344 1 29.59 237 THR B C 1
ATOM 3848 O O . THR B 1 237 ? 24.156 -39.094 -20.953 1 29.59 237 THR B O 1
ATOM 3851 N N . HIS B 1 238 ? 22.797 -38.156 -20.297 1 28.28 238 HIS B N 1
ATOM 3852 C CA . HIS B 1 238 ? 22.25 -39.5 -20.141 1 28.28 238 HIS B CA 1
ATOM 3853 C C . HIS B 1 238 ? 21.469 -39.906 -21.391 1 28.28 238 HIS B C 1
ATOM 3855 O O . HIS B 1 238 ? 20.547 -39.219 -21.812 1 28.28 238 HIS B O 1
ATOM 3861 N N . THR B 1 239 ? 22.109 -40.438 -22.406 1 30.16 239 THR B N 1
ATOM 3862 C CA . THR B 1 239 ? 21.562 -41.344 -23.422 1 30.16 239 THR B CA 1
ATOM 3863 C C . THR B 1 239 ? 20.5 -42.25 -22.828 1 30.16 239 THR B C 1
ATOM 3865 O O . THR B 1 239 ? 20.328 -43.375 -23.297 1 30.16 239 THR B O 1
ATOM 3868 N N . HIS B 1 240 ? 20.078 -42.125 -21.594 1 28.31 240 HIS B N 1
ATOM 3869 C CA . HIS B 1 240 ? 19.203 -43.25 -21.25 1 28.31 240 HIS B CA 1
ATOM 3870 C C . HIS B 1 240 ? 18.031 -43.344 -22.219 1 28.31 240 HIS B C 1
ATOM 3872 O O . HIS B 1 240 ? 17.469 -42.344 -22.625 1 28.31 240 HIS B O 1
ATOM 3878 N N . THR B 1 241 ? 18.031 -44.375 -23.156 1 30.92 241 THR B N 1
ATOM 3879 C CA . THR B 1 241 ? 16.875 -45.031 -23.75 1 30.92 241 THR B CA 1
ATOM 3880 C C . THR B 1 241 ? 15.695 -45.031 -22.766 1 30.92 241 THR B C 1
ATOM 3882 O O . THR B 1 241 ? 15.609 -45.875 -21.875 1 30.92 241 THR B O 1
ATOM 3885 N N . HIS B 1 242 ? 15.609 -44.062 -21.969 1 27.83 242 HIS B N 1
ATOM 3886 C CA . HIS B 1 242 ? 14.508 -44.125 -21.016 1 27.83 242 HIS B CA 1
ATOM 3887 C C . HIS B 1 242 ? 13.18 -44.375 -21.734 1 27.83 242 HIS B C 1
ATOM 3889 O O . HIS B 1 242 ? 12.75 -43.562 -22.547 1 27.83 242 HIS B O 1
ATOM 3895 N N . THR B 1 243 ? 12.961 -45.594 -22.141 1 29.81 243 THR B N 1
ATOM 3896 C CA . THR B 1 243 ? 11.594 -46.094 -22.203 1 29.81 243 THR B CA 1
ATOM 3897 C C . THR B 1 243 ? 10.75 -45.5 -21.078 1 29.81 243 THR B C 1
ATOM 3899 O O . THR B 1 243 ? 10.805 -45.969 -19.938 1 29.81 243 THR B O 1
ATOM 3902 N N . HIS B 1 244 ? 10.977 -44.25 -20.828 1 30.36 244 HIS B N 1
ATOM 3903 C CA . HIS B 1 244 ? 9.992 -43.688 -19.906 1 30.36 244 HIS B CA 1
ATOM 3904 C C . HIS B 1 244 ? 8.586 -44.156 -20.25 1 30.36 244 HIS B C 1
ATOM 3906 O O . HIS B 1 244 ? 8.039 -43.781 -21.297 1 30.36 244 HIS B O 1
ATOM 3912 N N . THR B 1 245 ? 8.414 -45.438 -20.141 1 30.62 245 THR B N 1
ATOM 3913 C CA . THR B 1 245 ? 7.035 -45.906 -20.062 1 30.62 245 THR B CA 1
ATOM 3914 C C . THR B 1 245 ? 6.18 -44.906 -19.281 1 30.62 245 THR B C 1
ATOM 3916 O O . THR B 1 245 ? 6.383 -44.719 -18.078 1 30.62 245 THR B O 1
ATOM 3919 N N . TRP B 1 246 ? 6.09 -43.75 -19.766 1 31.22 246 TRP B N 1
ATOM 3920 C CA . TRP B 1 246 ? 4.906 -43.094 -19.266 1 31.22 246 TRP B CA 1
ATOM 3921 C C . TRP B 1 246 ? 3.729 -44.031 -19.156 1 31.22 246 TRP B C 1
ATOM 3923 O O . TRP B 1 246 ? 3.279 -44.594 -20.156 1 31.22 246 TRP B O 1
ATOM 3933 N N . PHE B 1 247 ? 4.047 -45.062 -18.391 1 31.22 247 PHE B N 1
ATOM 3934 C CA . PHE B 1 247 ? 3.1 -46.156 -18.125 1 31.22 247 PHE B CA 1
ATOM 3935 C C . PHE B 1 247 ? 1.676 -45.594 -18.062 1 31.22 247 PHE B C 1
ATOM 3937 O O . PHE B 1 247 ? 1.344 -44.812 -17.172 1 31.22 247 PHE B O 1
ATOM 3944 N N . PHE B 1 248 ? 1.048 -45.031 -19.188 1 26.28 248 PHE B N 1
ATOM 3945 C CA . PHE B 1 248 ? -0.407 -45.031 -19.281 1 26.28 248 PHE B CA 1
ATOM 3946 C C . PHE B 1 248 ? -0.953 -46.469 -19.203 1 26.28 248 PHE B C 1
ATOM 3948 O O . PHE B 1 248 ? -0.35 -47.375 -19.75 1 26.28 248 PHE B O 1
#

Solvent-accessible surface area (backbone atoms only — not comparable to full-atom values): 25029 Å² total; per-residue (Å²): 112,67,64,55,50,47,49,24,48,48,52,47,50,51,50,48,51,50,50,51,49,52,25,53,38,32,41,51,43,38,54,32,50,56,61,57,52,77,51,55,82,94,54,55,71,69,64,23,38,66,62,21,40,43,32,50,30,14,50,44,25,35,52,37,10,63,72,60,26,80,86,29,67,46,14,44,45,27,36,53,48,12,53,50,34,39,52,43,29,51,47,50,41,52,41,53,52,48,44,40,63,62,35,41,45,53,31,45,43,41,33,70,42,55,48,50,51,52,54,49,48,52,53,47,39,55,52,34,48,52,52,24,52,51,31,43,51,54,24,52,53,38,53,56,45,36,77,74,44,86,64,44,68,67,35,47,55,51,30,52,54,32,45,51,48,24,52,52,32,46,50,52,34,53,54,44,50,53,50,46,52,52,52,49,49,56,53,62,71,41,48,70,56,58,30,46,36,55,53,49,48,52,50,48,51,32,50,40,24,49,54,43,27,50,61,39,60,72,46,46,67,63,49,54,53,56,63,52,53,65,67,62,65,66,70,61,80,68,78,63,84,62,76,66,64,72,45,120,112,67,63,56,52,46,49,24,47,47,51,47,48,53,50,49,51,49,49,51,50,50,25,52,39,30,43,50,43,38,54,32,49,56,64,58,50,77,53,58,82,92,54,54,70,68,64,24,38,67,62,22,41,43,30,50,30,14,50,43,24,35,52,36,11,62,72,59,25,82,86,29,68,46,14,43,45,28,35,52,49,12,52,51,34,38,53,43,27,51,48,50,41,53,42,52,52,48,45,41,64,63,35,40,47,54,31,44,44,40,32,70,43,56,47,50,51,52,52,50,46,52,52,50,39,54,53,34,48,51,50,24,51,52,33,44,51,54,25,53,52,37,54,56,45,36,77,75,44,87,63,46,69,66,35,48,54,50,28,52,53,32,44,51,46,24,52,52,31,45,50,52,35,53,52,44,50,53,51,46,52,50,52,50,48,55,52,61,71,41,48,70,56,57,30,46,34,55,52,49,50,52,49,49,52,32,50,40,24,48,52,44,26,50,61,40,62,73,46,46,68,64,50,55,52,56,62,55,52,65,67,63,66,66,70,64,78,69,75,67,80,64,75,67,64,72,45,120

pLDDT: mean 84.76, std 18.76, range [25.8, 98.62]

Secondary structure (DSSP, 8-state):
-HHHHHHHHHHHHHHHHHHHHHHHHHHHHHHHHHHH--S-TT--HHHHHHH-HHHHHHHHHHHHHHHH-TT-HHHHHHHHHHHHHHHHHHHHHHHHHHHIIIIIHHHHHIIIIIHHHHHHHHHHHHHHHHHHHHHHHHHHHHHHHHHH-S-HHHHHHHHHHHHHHHHHHHHHHHHHHHHHHHHHHHHHHTHHHHHHHHHHHHHHHHHHHHHHHHHHHTTHHHHHHHHHHHHHTT--------------/-HHHHHHHHHHHHHHHHHHHHHHHHHHHHHHHHHHH--SPTT--HHHHHHH-HHHHHHHHHHHHHHHH-TT-HHHHHHHHHHHHHHHHHHHHHHHHHHHIIIIIHHHHHIIIIIHHHHHHHHHHHHHHHHHHHHHHHHHHHHHHHHHH-S-HHHHHHHHHHHHHHHHHHHHHHHHHHHHHHHHHHHHHHTHHHHHHHHHHHHHHHHHHHHHHHHHHHTTHHHHHHHHHHHHHTT--------------

Foldseek 3Di:
DVVVVVVVVVVVVVLLVVLLVLLVVLVVVLVVVVVVAQFDAPDDLVNRLCRGVLLVQLVVLQVVLVVVHPPDPSSVVSPVVSVLSSVLSSLSSVLVVCLCVLANVVSCCSNPPLSVVLVVLVVVLVVLVVQLVVLVVVLVVLVVCCVVDDCNVVSVVVSVVSVVSNVVSVVVNVVSVVVSVVSVCVVVVCPVVNVVSVVSNVVSVVVSVVSSVVSVVVCVVVVVVVVVVVVPPPVPPPPPPPPVCPVD/DVVVVVVVVVVVVVLLVVLLVLLVVLVVVLVVVVVVAQFDAPDDLVNRLCRGVLLVQLVVLQVVLVVVHPPDPSSVVSPVVSVLSSVLSSLSSVLVVCLCVLANVVSCCSNPPLSVVLVVLVVVLVVLVVQLVVLVVVLVVLVVCCVVDDCNVVSVVVSVVSVVSNVVSVVVNVVSVVVSVVSSCVVVVCPVVNVVSVVVNVVSVVVSVVSSVVSVVVCVVVVVVVVVVVVPPPVPPPPPPPPVCPVD

Nearest PDB structures (foldseek):
  1zww-assembly1_B  TM=8.013E-01  e=3.752E-07  Mus musculus
  9g2r-assembly1_A  TM=7.200E-01  e=1.298E-05  Homo sapiens
  9g2r-assembly1_E  TM=6.361E-01  e=9.108E-06  Homo sapiens
  9g2r-assembly1_F  TM=5.853E-01  e=1.173E-05  Homo sapiens
  2q12-assembly1_A-2  TM=5.251E-01  e=8.888E-05  Homo sapiens

InterPro domains:
  IPR004148 BAR domain [PF03114] (14-223)
  IPR004148 BAR domain [PS51021] (1-232)
  IPR004148 BAR domain [SM00721] (3-225)
  IPR027267 AH/BAR domain superfamily [G3DSA:1.20.1270.60] (10-227)
  IPR027267 AH/BAR domain superfamily [SSF103657] (13-223)
  IPR047165 Rho GTPase-activating protein 17/44/SH3BP1-like [PTHR14130] (12-230)

Radius of gyration: 39.84 Å; Cα contacts (8 Å, |Δi|>4): 486; chains: 2; bounding box: 59×134×88 Å

Sequence (496 aa):
KTNLLKLEFLEGLNIERRMELVRVVSHNTHKKMVSCLQGHIGAEAEKRHKKLPLTALSQAMVEGGTQLGEDSSIGKMMEVCGEVENRLATELMQHELQMEKEVLDPLSQLAEVEIPNILKQRKQLAKLVLDYDSARARWLQATKSIISGTNTQALTAKADLLKEEVDEAMNKVELCKDQLAADMYSFFSKEGDYAHYFITLLEAQADYHRKSLSVLESVLPAIRHEGMTHTHTHTHTHTHTHTHTWFFKTNLLKLEFLEGLNIERRMELVRVVSHNTHKKMVSCLQGHIGAEAEKRHKKLPLTALSQAMVEGGTQLGEDSSIGKMMEVCGEVENRLATELMQHELQMEKEVLDPLSQLAEVEIPNILKQRKQLAKLVLDYDSARARWLQATKSIISGTNTQALTAKADLLKEEVDEAMNKVELCKDQLAADMYSFFSKEGDYAHYFITLLEAQADYHRKSLSVLESVLPAIRHEGMTHTHTHTHTHTHTHTHTWFF

Organism: NCBI:txid48701